Protein AF-0000000085380267 (afdb_homodimer)

InterPro domains:
  IPR001077 O-methyltransferase, C-terminal domain [PF00891] (140-350)
  IPR012967 Caffeic acid 3-O-methyltransferase-like, dimerisation domain [PF08100] (26-114)
  IPR016461 O-methyltransferase-like [PIRSF005739] (11-368)
  IPR016461 O-methyltransferase-like [PS51683] (24-368)
  IPR016461 O-methyltransferase-like [PTHR11746] (18-353)
  IPR029063 S-adenosyl-L-methionine-dependent methyltransferase superfamily [G3DSA:3.40.50.150] (116-368)
  IPR029063 S-adenosyl-L-methionine-dependent methyltransferase superfamily [SSF53335] (121-367)
  IPR036388 Winged helix-like DNA-binding domain superfamily [G3DSA:1.10.10.10] (8-113)
  IPR036390 Winged helix DNA-binding domain superfamily [SSF46785] (12-117)

Nearest PDB structures (foldseek):
  6cig-assembly1_A  TM=8.928E-01  e=7.315E-32  Medicago sativa
  2qyo-assembly1_B  TM=8.149E-01  e=7.315E-32  unclassified
  1zg3-assembly1_A  TM=7.530E-01  e=6.632E-33  Medicago truncatula
  6i6n-assembly1_B  TM=8.846E-01  e=4.863E-28  Papaver somniferum
  4pgh-assembly2_C  TM=8.484E-01  e=4.037E-25  Sorghum bicolor

Structure (mmCIF, N/CA/C/O backbone):
data_AF-0000000085380267-model_v1
#
loop_
_entity.id
_entity.type
_entity.pdbx_description
1 polymer 'O-methyltransferase ZRP4'
#
loop_
_atom_site.group_PDB
_atom_site.id
_atom_site.type_symbol
_atom_site.label_atom_id
_atom_site.label_alt_id
_atom_site.label_comp_id
_atom_site.label_asym_id
_atom_site.label_entity_id
_atom_site.label_seq_id
_atom_site.pdbx_PDB_ins_code
_atom_site.Cartn_x
_atom_site.Cartn_y
_atom_site.Cartn_z
_atom_site.occupancy
_atom_site.B_iso_or_equiv
_atom_site.auth_seq_id
_atom_site.auth_comp_id
_atom_site.auth_asym_id
_atom_site.auth_atom_id
_atom_site.pdbx_PDB_model_num
ATOM 1 N N . MET A 1 1 ? -24.703 23.391 18.766 1 26.62 1 MET A N 1
ATOM 2 C CA . MET A 1 1 ? -24.875 22.047 18.234 1 26.62 1 MET A CA 1
ATOM 3 C C . MET A 1 1 ? -23.531 21.391 17.953 1 26.62 1 MET A C 1
ATOM 5 O O . MET A 1 1 ? -22.688 21.984 17.281 1 26.62 1 MET A O 1
ATOM 9 N N . ALA A 1 2 ? -23.047 20.453 18.719 1 36.41 2 ALA A N 1
ATOM 10 C CA . ALA A 1 2 ? -21.75 19.797 18.859 1 36.41 2 ALA A CA 1
ATOM 11 C C . ALA A 1 2 ? -21.203 19.359 17.5 1 36.41 2 ALA A C 1
ATOM 13 O O . ALA A 1 2 ? -21.906 18.656 16.75 1 36.41 2 ALA A O 1
ATOM 14 N N . MET A 1 3 ? -20.359 19.969 16.922 1 39.72 3 MET A N 1
ATOM 15 C CA . MET A 1 3 ? -19.656 19.672 15.68 1 39.72 3 MET A CA 1
ATOM 16 C C . MET A 1 3 ? -19.344 18.188 15.578 1 39.72 3 MET A C 1
ATOM 18 O O . MET A 1 3 ? -18.781 17.734 14.578 1 39.72 3 MET A O 1
ATOM 22 N N . THR A 1 4 ? -19.266 17.516 16.703 1 47.03 4 THR A N 1
ATOM 23 C CA . THR A 1 4 ? -18.594 16.234 16.734 1 47.03 4 THR A CA 1
ATOM 24 C C . THR A 1 4 ? -19.531 15.109 16.312 1 47.03 4 THR A C 1
ATOM 26 O O . THR A 1 4 ? -20.688 15.062 16.734 1 47.03 4 THR A O 1
ATOM 29 N N . GLY A 1 5 ? -19.344 14.641 15.25 1 52.25 5 GLY A N 1
ATOM 30 C CA . GLY A 1 5 ? -20.031 13.453 14.781 1 52.25 5 GLY A CA 1
ATOM 31 C C . GLY A 1 5 ? -20.125 12.359 15.836 1 52.25 5 GLY A C 1
ATOM 32 O O . GLY A 1 5 ? -19.234 12.234 16.688 1 52.25 5 GLY A O 1
ATOM 33 N N . ASP A 1 6 ? -21.344 11.789 16.141 1 63.16 6 ASP A N 1
ATOM 34 C CA . ASP A 1 6 ? -21.734 10.742 17.078 1 63.16 6 ASP A CA 1
ATOM 35 C C . ASP A 1 6 ? -20.703 9.625 17.125 1 63.16 6 ASP A C 1
ATOM 37 O O . ASP A 1 6 ? -20.484 9.016 18.172 1 63.16 6 ASP A O 1
ATOM 41 N N . ILE A 1 7 ? -19.797 9.586 16.156 1 68.56 7 ILE A N 1
ATOM 42 C CA . ILE A 1 7 ? -18.906 8.422 16.125 1 68.56 7 ILE A CA 1
ATOM 43 C C . ILE A 1 7 ? -17.734 8.633 17.078 1 68.56 7 ILE A C 1
ATOM 45 O O . ILE A 1 7 ? -17.234 7.684 17.688 1 68.56 7 ILE A O 1
ATOM 49 N N . TYR A 1 8 ? -17.281 9.836 17.312 1 74.75 8 TYR A N 1
ATOM 50 C CA . TYR A 1 8 ? -16.141 10.125 18.172 1 74.75 8 TYR A CA 1
ATOM 51 C C . TYR A 1 8 ? -16.5 9.961 19.641 1 74.75 8 TYR A C 1
ATOM 53 O O . TYR A 1 8 ? -15.641 9.695 20.484 1 74.75 8 TYR A O 1
ATOM 61 N N . LYS A 1 9 ? -17.766 10.102 19.844 1 74.5 9 LYS A N 1
ATOM 62 C CA . LYS A 1 9 ? -18.219 9.977 21.234 1 74.5 9 LYS A CA 1
ATOM 63 C C . LYS A 1 9 ? -18.062 8.547 21.734 1 74.5 9 LYS A C 1
ATOM 65 O O . LYS A 1 9 ? -17.953 8.32 22.938 1 74.5 9 LYS A O 1
ATOM 70 N N . LEU A 1 10 ? -17.922 7.668 20.797 1 77.81 10 LEU A N 1
ATOM 71 C CA . LEU A 1 10 ? -17.859 6.262 21.172 1 77.81 10 LEU A CA 1
ATOM 72 C C . LEU A 1 10 ? -16.406 5.793 21.297 1 77.81 10 LEU A C 1
ATOM 74 O O . LEU A 1 10 ? -16.156 4.625 21.594 1 77.81 10 LEU A O 1
ATOM 78 N N . MET A 1 11 ? -15.484 6.75 21.234 1 88.81 11 MET A N 1
ATOM 79 C CA . MET A 1 11 ? -14.078 6.355 21.25 1 88.81 11 MET A CA 1
ATOM 80 C C . MET A 1 11 ? -13.305 7.16 22.281 1 88.81 11 MET A C 1
ATOM 82 O O . MET A 1 11 ? -13.594 8.336 22.5 1 88.81 11 MET A O 1
ATOM 86 N N . THR A 1 12 ? -12.398 6.512 22.938 1 92 12 THR A N 1
ATOM 87 C CA . THR A 1 12 ? -11.453 7.273 23.734 1 92 12 THR A CA 1
ATOM 88 C C . THR A 1 12 ? -10.516 8.086 22.844 1 92 12 THR A C 1
ATOM 90 O O . THR A 1 12 ? -10.367 7.793 21.656 1 92 12 THR A O 1
ATOM 93 N N . THR A 1 13 ? -9.961 9.117 23.391 1 92 13 THR A N 1
ATOM 94 C CA . THR A 1 13 ? -9.016 9.93 22.625 1 92 13 THR A CA 1
ATOM 95 C C . THR A 1 13 ? -7.852 9.078 22.125 1 92 13 THR A C 1
ATOM 97 O O . THR A 1 13 ? -7.406 9.234 20.984 1 92 13 THR A O 1
ATOM 100 N N . GLU A 1 14 ? -7.395 8.188 22.984 1 92.12 14 GLU A N 1
ATOM 101 C CA . GLU A 1 14 ? -6.285 7.324 22.594 1 92.12 14 GLU A CA 1
ATOM 102 C C . GLU A 1 14 ? -6.676 6.402 21.453 1 92.12 14 GLU A C 1
ATOM 104 O O . GLU A 1 14 ? -5.883 6.176 20.531 1 92.12 14 GLU A O 1
ATOM 109 N N . ASP A 1 15 ? -7.898 5.891 21.484 1 93.19 15 ASP A N 1
ATOM 110 C CA . ASP A 1 15 ? -8.383 5.043 20.391 1 93.19 15 ASP A CA 1
ATOM 111 C C . ASP A 1 15 ? -8.5 5.836 19.094 1 93.19 15 ASP A C 1
ATOM 113 O O . ASP A 1 15 ? -8.234 5.305 18.016 1 93.19 15 ASP A O 1
ATOM 117 N N . MET A 1 16 ? -8.906 7.059 19.219 1 93.69 16 MET A N 1
ATOM 118 C CA . MET A 1 16 ? -8.992 7.93 18.047 1 93.69 16 MET A CA 1
ATOM 119 C C . MET A 1 16 ? -7.621 8.148 17.422 1 93.69 16 MET A C 1
ATOM 121 O O . MET A 1 16 ? -7.457 8.016 16.219 1 93.69 16 MET A O 1
ATOM 125 N N . LEU A 1 17 ? -6.664 8.43 18.281 1 94.19 17 LEU A N 1
ATOM 126 C CA . LEU A 1 17 ? -5.32 8.742 17.812 1 94.19 17 LEU A CA 1
ATOM 127 C C . LEU A 1 17 ? -4.652 7.504 17.219 1 94.19 17 LEU A C 1
ATOM 129 O O . LEU A 1 17 ? -4.023 7.578 16.172 1 94.19 17 LEU A O 1
ATOM 133 N N . GLN A 1 18 ? -4.836 6.379 17.891 1 94.81 18 GLN A N 1
ATOM 134 C CA . GLN A 1 18 ? -4.297 5.125 17.375 1 94.81 18 GLN A CA 1
ATOM 135 C C . GLN A 1 18 ? -4.992 4.719 16.078 1 94.81 18 GLN A C 1
ATOM 137 O O . GLN A 1 18 ? -4.344 4.234 15.148 1 94.81 18 GLN A O 1
ATOM 142 N N . GLY A 1 19 ? -6.324 4.836 16.078 1 95.75 19 GLY A N 1
ATOM 143 C CA . GLY A 1 19 ? -7.082 4.543 14.867 1 95.75 19 GLY A CA 1
ATOM 144 C C . GLY A 1 19 ? -6.66 5.391 13.68 1 95.75 19 GLY A C 1
ATOM 145 O O . GLY A 1 19 ? -6.59 4.898 12.547 1 95.75 19 GLY A O 1
ATOM 146 N N . HIS A 1 20 ? -6.398 6.66 13.938 1 96.38 20 HIS A N 1
ATOM 147 C CA . HIS A 1 20 ? -5.957 7.57 12.891 1 96.38 20 HIS A CA 1
ATOM 148 C C . HIS A 1 20 ? -4.617 7.137 12.305 1 96.38 20 HIS A C 1
ATOM 150 O O . HIS A 1 20 ? -4.43 7.137 11.086 1 96.38 20 HIS A O 1
ATOM 156 N N . ALA A 1 21 ? -3.654 6.762 13.188 1 96.5 21 ALA A N 1
ATOM 157 C CA . ALA A 1 21 ? -2.35 6.289 12.734 1 96.5 21 ALA A CA 1
ATOM 158 C C . ALA A 1 21 ? -2.492 5.035 11.875 1 96.5 21 ALA A C 1
ATOM 160 O O . ALA A 1 21 ? -1.887 4.934 10.812 1 96.5 21 ALA A O 1
ATOM 161 N N . GLU A 1 22 ? -3.293 4.117 12.328 1 97 22 GLU A N 1
ATOM 162 C CA . GLU A 1 22 ? -3.523 2.871 11.602 1 97 22 GLU A CA 1
ATOM 163 C C . GLU A 1 22 ? -4.195 3.129 10.258 1 97 22 GLU A C 1
ATOM 165 O O . GLU A 1 22 ? -3.855 2.496 9.258 1 97 22 GLU A O 1
ATOM 170 N N . LEU A 1 23 ? -5.129 4.027 10.266 1 97.56 23 LEU A N 1
ATOM 171 C CA . LEU A 1 23 ? -5.816 4.387 9.031 1 97.56 23 LEU A CA 1
ATOM 172 C C . LEU A 1 23 ? -4.84 4.973 8.016 1 97.56 23 LEU A C 1
ATOM 174 O O . LEU A 1 23 ? -4.918 4.668 6.824 1 97.56 23 LEU A O 1
ATOM 178 N N . CYS A 1 24 ? -3.926 5.812 8.484 1 97.31 24 CYS A N 1
ATOM 179 C CA . CYS A 1 24 ? -2.9 6.367 7.609 1 97.31 24 CYS A CA 1
ATOM 180 C C . CYS A 1 24 ? -2.037 5.266 7.008 1 97.31 24 CYS A C 1
ATOM 182 O O . CYS A 1 24 ? -1.724 5.297 5.816 1 97.31 24 CYS A O 1
ATOM 184 N N . ILE A 1 25 ? -1.712 4.281 7.816 1 97.12 25 ILE A N 1
ATOM 185 C CA . ILE A 1 25 ? -0.887 3.168 7.355 1 97.12 25 ILE A CA 1
ATOM 186 C C . ILE A 1 25 ? -1.626 2.395 6.266 1 97.12 25 ILE A C 1
ATOM 188 O O . ILE A 1 25 ? -1.042 2.051 5.234 1 97.12 25 ILE A O 1
ATOM 192 N N . HIS A 1 26 ? -2.922 2.156 6.48 1 97.25 26 HIS A N 1
ATOM 193 C CA . HIS A 1 26 ? -3.719 1.449 5.484 1 97.25 26 HIS A CA 1
ATOM 194 C C . HIS A 1 26 ? -3.818 2.248 4.191 1 97.25 26 HIS A C 1
ATOM 196 O O . HIS A 1 26 ? -3.641 1.698 3.102 1 97.25 26 HIS A O 1
ATOM 202 N N . ALA A 1 27 ? -4.074 3.527 4.293 1 97.88 27 ALA A N 1
ATOM 203 C CA . ALA A 1 27 ? -4.281 4.387 3.129 1 97.88 27 ALA A CA 1
ATOM 204 C C . ALA A 1 27 ? -2.988 4.559 2.338 1 97.88 27 ALA A C 1
ATOM 206 O O . ALA A 1 27 ? -2.996 4.508 1.105 1 97.88 27 ALA A O 1
ATOM 207 N N . TYR A 1 28 ? -1.892 4.684 3.051 1 97.81 28 TYR A N 1
ATOM 208 C CA . TYR A 1 28 ? -0.617 4.969 2.402 1 97.81 28 TYR A CA 1
ATOM 209 C C . TYR A 1 28 ? 0.116 3.68 2.051 1 97.81 28 TYR A C 1
ATOM 211 O O . TYR A 1 28 ? 1.321 3.695 1.786 1 97.81 28 TYR A O 1
ATOM 219 N N . GLY A 1 29 ? -0.606 2.543 2.057 1 96.94 29 GLY A N 1
ATOM 220 C CA . GLY A 1 29 ? -0.005 1.312 1.568 1 96.94 29 GLY A CA 1
ATOM 221 C C . GLY A 1 29 ? 0.638 1.462 0.203 1 96.94 29 GLY A C 1
ATOM 222 O O . GLY A 1 29 ? 1.702 0.894 -0.054 1 96.94 29 GLY A O 1
ATOM 223 N N . PHE A 1 30 ? 0.061 2.254 -0.658 1 97.12 30 PHE A N 1
ATOM 224 C CA . PHE A 1 30 ? 0.595 2.441 -2.002 1 97.12 30 PHE A CA 1
ATOM 225 C C . PHE A 1 30 ? 1.929 3.176 -1.958 1 97.12 30 PHE A C 1
ATOM 227 O O . PHE A 1 30 ? 2.809 2.928 -2.785 1 97.12 30 PHE A O 1
ATOM 234 N N . VAL A 1 31 ? 2.119 4.066 -1.015 1 97.62 31 VAL A N 1
ATOM 235 C CA . VAL A 1 31 ? 3.383 4.781 -0.863 1 97.62 31 VAL A CA 1
ATOM 236 C C . VAL A 1 31 ? 4.5 3.791 -0.543 1 97.62 31 VAL A C 1
ATOM 238 O O . VAL A 1 31 ? 5.609 3.904 -1.074 1 97.62 31 VAL A O 1
ATOM 241 N N . LYS A 1 32 ? 4.172 2.852 0.33 1 96.88 32 LYS A N 1
ATOM 242 C CA . LYS A 1 32 ? 5.125 1.802 0.678 1 96.88 32 LYS A CA 1
ATOM 243 C C . LYS A 1 32 ? 5.516 0.984 -0.55 1 96.88 32 LYS A C 1
ATOM 245 O O . LYS A 1 32 ? 6.691 0.688 -0.756 1 96.88 32 LYS A O 1
ATOM 250 N N . SER A 1 33 ? 4.527 0.622 -1.345 1 97.69 33 SER A N 1
ATOM 251 C CA . SER A 1 33 ? 4.777 -0.126 -2.572 1 97.69 33 SER A CA 1
ATOM 252 C C . SER A 1 33 ? 5.695 0.646 -3.514 1 97.69 33 SER A C 1
ATOM 254 O O . SER A 1 33 ? 6.641 0.082 -4.066 1 97.69 33 SER A O 1
ATOM 256 N N . MET A 1 34 ? 5.418 1.917 -3.664 1 97.25 34 MET A N 1
ATOM 257 C CA . MET A 1 34 ? 6.18 2.73 -4.605 1 97.25 34 MET A CA 1
ATOM 258 C C . MET A 1 34 ? 7.578 3.018 -4.07 1 97.25 34 MET A C 1
ATOM 260 O O . MET A 1 34 ? 8.531 3.121 -4.84 1 97.25 34 MET A O 1
ATOM 264 N N . ALA A 1 35 ? 7.668 3.117 -2.75 1 97.88 35 ALA A N 1
ATOM 265 C CA . ALA A 1 35 ? 8.984 3.248 -2.135 1 97.88 35 ALA A CA 1
ATOM 266 C C . ALA A 1 35 ? 9.844 2.018 -2.412 1 97.88 35 ALA A C 1
ATOM 268 O O . ALA A 1 35 ? 11.031 2.139 -2.729 1 97.88 35 ALA A O 1
ATOM 269 N N . LEU A 1 36 ? 9.242 0.872 -2.275 1 98.19 36 LEU A N 1
ATOM 270 C CA . LEU A 1 36 ? 9.93 -0.38 -2.572 1 98.19 36 LEU A CA 1
ATOM 271 C C . LEU A 1 36 ? 10.367 -0.425 -4.031 1 98.19 36 LEU A C 1
ATOM 273 O O . LEU A 1 36 ? 11.508 -0.789 -4.332 1 98.19 36 LEU A O 1
ATOM 277 N N . LYS A 1 37 ? 9.484 -0.058 -4.91 1 97.44 37 LYS A N 1
ATOM 278 C CA . LYS A 1 37 ? 9.805 -0.008 -6.332 1 97.44 37 LYS A CA 1
ATOM 279 C C . LYS A 1 37 ? 10.984 0.919 -6.602 1 97.44 37 LYS A C 1
ATOM 281 O O . LYS A 1 37 ? 11.898 0.57 -7.355 1 97.44 37 LYS A O 1
ATOM 286 N N . CYS A 1 38 ? 10.961 2.041 -5.996 1 97.25 38 CYS A N 1
ATOM 287 C CA . CYS A 1 38 ? 12.039 3.012 -6.152 1 97.25 38 CYS A CA 1
ATOM 288 C C . CYS A 1 38 ? 13.359 2.436 -5.676 1 97.25 38 CYS A C 1
ATOM 290 O O . CYS A 1 38 ? 14.391 2.592 -6.34 1 97.25 38 CYS A O 1
ATOM 292 N N . ALA A 1 39 ? 13.359 1.774 -4.523 1 97.62 39 ALA A N 1
ATOM 293 C CA . ALA A 1 39 ? 14.57 1.178 -3.969 1 97.62 39 ALA A CA 1
ATOM 294 C C . ALA A 1 39 ? 15.156 0.141 -4.922 1 97.62 39 ALA A C 1
ATOM 296 O O . ALA A 1 39 ? 16.375 0.08 -5.109 1 97.62 39 ALA A O 1
ATOM 297 N N . ILE A 1 40 ? 14.32 -0.628 -5.516 1 96.19 40 ILE A N 1
ATOM 298 C CA . ILE A 1 40 ? 14.742 -1.655 -6.461 1 96.19 40 ILE A CA 1
ATOM 299 C C . ILE A 1 40 ? 15.359 -1 -7.695 1 96.19 40 ILE A C 1
ATOM 301 O O . ILE A 1 40 ? 16.453 -1.383 -8.133 1 96.19 40 ILE A O 1
ATOM 305 N N . GLU A 1 41 ? 14.688 -0.001 -8.195 1 95.38 41 GLU A N 1
ATOM 306 C CA . GLU A 1 41 ? 15.117 0.66 -9.422 1 95.38 41 GLU A CA 1
ATOM 307 C C . GLU A 1 41 ? 16.422 1.429 -9.211 1 95.38 41 GLU A C 1
ATOM 309 O O . GLU A 1 41 ? 17.234 1.553 -10.125 1 95.38 41 GLU A O 1
ATOM 314 N N . LEU A 1 42 ? 16.609 1.893 -7.992 1 95.81 42 LEU A N 1
ATOM 315 C CA . LEU A 1 42 ? 17.844 2.607 -7.668 1 95.81 42 LEU A CA 1
ATOM 316 C C . LEU A 1 42 ? 18.969 1.631 -7.379 1 95.81 42 LEU A C 1
ATOM 318 O O . LEU A 1 42 ? 20.125 2.037 -7.258 1 95.81 42 LEU A O 1
ATOM 322 N N . GLY A 1 43 ? 18.641 0.349 -7.176 1 94.75 43 GLY A N 1
ATOM 323 C CA . GLY A 1 43 ? 19.641 -0.672 -6.934 1 94.75 43 GLY A CA 1
ATOM 324 C C . GLY A 1 43 ? 20.094 -0.737 -5.488 1 94.75 43 GLY A C 1
ATOM 325 O O . GLY A 1 43 ? 21.203 -1.188 -5.195 1 94.75 43 GLY A O 1
ATOM 326 N N . ILE A 1 44 ? 19.25 -0.391 -4.574 1 96.88 44 ILE A N 1
ATOM 327 C 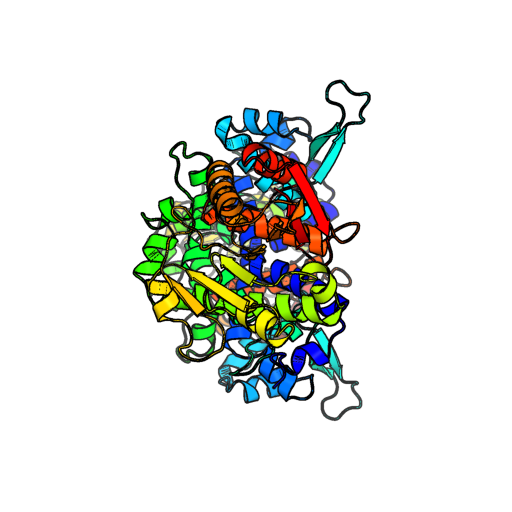CA . ILE A 1 44 ? 19.625 -0.26 -3.172 1 96.88 44 ILE A CA 1
ATOM 328 C C . ILE A 1 44 ? 19.891 -1.642 -2.578 1 96.88 44 ILE A C 1
ATOM 330 O O . ILE A 1 44 ? 20.891 -1.844 -1.881 1 96.88 44 ILE A O 1
ATOM 334 N N . PRO A 1 45 ? 19.016 -2.688 -2.816 1 96.62 45 PRO A N 1
ATOM 335 C CA . PRO A 1 45 ? 19.312 -4.008 -2.254 1 96.62 45 PRO A CA 1
ATOM 336 C C . PRO A 1 45 ? 20.688 -4.535 -2.676 1 96.62 45 PRO A C 1
ATOM 338 O O . PRO A 1 45 ? 21.438 -5.027 -1.841 1 96.62 45 PRO A O 1
ATOM 341 N N . GLY A 1 46 ? 20.969 -4.395 -3.965 1 94.56 46 GLY A N 1
ATOM 342 C CA . GLY A 1 46 ? 22.266 -4.816 -4.461 1 94.56 46 GLY A CA 1
ATOM 343 C C . GLY A 1 46 ? 23.422 -4.02 -3.869 1 94.56 46 GLY A C 1
ATOM 344 O O . GLY A 1 46 ? 24.469 -4.578 -3.574 1 94.56 46 GLY A O 1
ATOM 345 N N . ALA A 1 47 ? 23.234 -2.727 -3.695 1 96 47 ALA A N 1
ATOM 346 C CA . ALA A 1 47 ? 24.25 -1.857 -3.119 1 96 47 ALA A CA 1
ATOM 347 C C . ALA A 1 47 ? 24.578 -2.27 -1.686 1 96 47 ALA A C 1
ATOM 349 O O . ALA A 1 47 ? 25.75 -2.291 -1.29 1 96 47 ALA A O 1
ATOM 350 N N . ILE A 1 48 ? 23.547 -2.584 -0.894 1 96.31 48 ILE A N 1
ATOM 351 C CA . ILE A 1 48 ? 23.766 -3.016 0.485 1 96.31 48 ILE A CA 1
ATOM 352 C C . ILE A 1 48 ? 24.5 -4.348 0.502 1 96.31 48 ILE A C 1
ATOM 354 O O . ILE A 1 48 ? 25.469 -4.516 1.249 1 96.31 48 ILE A O 1
ATOM 358 N N . HIS A 1 49 ? 24.062 -5.238 -0.333 1 94.12 49 HIS A N 1
ATOM 359 C CA . HIS A 1 49 ? 24.672 -6.562 -0.395 1 94.12 49 HIS A CA 1
ATOM 360 C C . HIS A 1 49 ? 26.156 -6.477 -0.76 1 94.12 49 HIS A C 1
ATOM 362 O O . HIS A 1 49 ? 26.984 -7.121 -0.127 1 94.12 49 HIS A O 1
ATOM 368 N N . SER A 1 50 ? 26.484 -5.699 -1.734 1 92.56 50 SER A N 1
ATOM 369 C CA . SER A 1 50 ? 27.859 -5.602 -2.23 1 92.56 50 SER A CA 1
ATOM 370 C C . SER A 1 50 ? 28.75 -4.844 -1.25 1 92.56 50 SER A C 1
ATOM 372 O O . SER A 1 50 ? 29.969 -4.898 -1.351 1 92.56 50 SER A O 1
ATOM 374 N N . ASN A 1 51 ? 28.094 -4.148 -0.326 1 94.56 51 ASN A N 1
ATOM 375 C CA . ASN A 1 51 ? 28.828 -3.434 0.709 1 94.56 51 ASN A CA 1
ATOM 376 C C . ASN A 1 51 ? 28.969 -4.273 1.976 1 94.56 51 ASN A C 1
ATOM 378 O O . ASN A 1 51 ? 28.984 -3.736 3.084 1 94.56 51 ASN A O 1
ATOM 382 N N . GLY A 1 52 ? 28.969 -5.578 1.849 1 91.44 52 GLY A N 1
ATOM 383 C CA . GLY A 1 52 ? 29.188 -6.473 2.975 1 91.44 52 GLY A CA 1
ATOM 384 C C . GLY A 1 52 ? 27.938 -6.691 3.807 1 91.44 52 GLY A C 1
ATOM 385 O O . GLY A 1 52 ? 28.016 -7.125 4.957 1 91.44 52 GLY A O 1
ATOM 386 N N . GLY A 1 53 ? 26.812 -6.238 3.359 1 92.56 53 GLY A N 1
ATOM 387 C CA . GLY A 1 53 ? 25.562 -6.504 4.043 1 92.56 53 GLY A CA 1
ATOM 388 C C . GLY A 1 53 ? 25.094 -5.344 4.895 1 92.56 53 GLY A C 1
ATOM 389 O O . GLY A 1 53 ? 24.047 -5.426 5.539 1 92.56 53 GLY A O 1
ATOM 390 N N . GLY A 1 54 ? 25.828 -4.281 4.902 1 95.38 54 GLY A N 1
ATOM 391 C CA . GLY A 1 54 ? 25.5 -3.066 5.633 1 95.38 54 GLY A CA 1
ATOM 392 C C . GLY A 1 54 ? 26.078 -1.815 5 1 95.38 54 GLY A C 1
ATOM 393 O O . GLY A 1 54 ? 27.234 -1.811 4.562 1 95.38 54 GLY A O 1
ATOM 394 N N . ALA A 1 55 ? 25.266 -0.767 4.875 1 96.75 55 ALA A N 1
ATOM 395 C CA . ALA A 1 55 ? 25.75 0.465 4.246 1 96.75 55 ALA A CA 1
ATOM 396 C C . ALA A 1 55 ? 25.172 1.692 4.949 1 96.75 55 ALA A C 1
ATOM 398 O O . ALA A 1 55 ? 24 1.707 5.332 1 96.75 55 ALA A O 1
ATOM 399 N N . THR A 1 56 ? 26.016 2.633 5.176 1 95.75 56 THR A N 1
ATOM 400 C CA . THR A 1 56 ? 25.531 3.928 5.648 1 95.75 56 THR A CA 1
ATOM 401 C C . THR A 1 56 ? 24.828 4.688 4.523 1 95.75 56 THR A C 1
ATOM 403 O O . THR A 1 56 ? 24.891 4.285 3.361 1 95.75 56 THR A O 1
ATOM 406 N N . LEU A 1 57 ? 24.188 5.75 4.945 1 95.94 57 LEU A N 1
ATOM 407 C CA . LEU A 1 57 ? 23.5 6.562 3.953 1 95.94 57 LEU A CA 1
ATOM 408 C C . LEU A 1 57 ? 24.469 7.09 2.904 1 95.94 57 LEU A C 1
ATOM 410 O O . LEU A 1 57 ? 24.172 7.074 1.709 1 95.94 57 LEU A O 1
ATOM 414 N N . GLY A 1 58 ? 25.562 7.605 3.365 1 95.38 58 GLY A N 1
ATOM 415 C CA . GLY A 1 58 ? 26.578 8.109 2.453 1 95.38 58 GLY A CA 1
ATOM 416 C C . GLY A 1 58 ? 27.125 7.043 1.525 1 95.38 58 GLY A C 1
ATOM 417 O O . GLY A 1 58 ? 27.328 7.293 0.335 1 95.38 58 GLY A O 1
ATOM 418 N N . GLU A 1 59 ? 27.391 5.836 2.029 1 95.75 59 GLU A N 1
ATOM 419 C CA . GLU A 1 59 ? 27.875 4.723 1.224 1 95.75 59 GLU A CA 1
ATOM 420 C C . GLU A 1 59 ? 26.844 4.309 0.173 1 95.75 59 GLU A C 1
ATOM 422 O O . GLU A 1 59 ? 27.203 4.043 -0.977 1 95.75 59 GLU A O 1
ATOM 427 N N . LEU A 1 60 ? 25.609 4.277 0.533 1 96.56 60 LEU A N 1
ATOM 428 C CA . LEU A 1 60 ? 24.531 3.953 -0.401 1 96.56 60 LEU A CA 1
ATOM 429 C C . LEU A 1 60 ? 24.469 4.969 -1.535 1 96.56 60 LEU A C 1
ATOM 431 O O . LEU A 1 60 ? 24.375 4.594 -2.707 1 96.56 60 LEU A O 1
ATOM 435 N N . ALA A 1 61 ? 24.516 6.234 -1.145 1 96 61 ALA A N 1
ATOM 436 C CA . ALA A 1 61 ? 24.453 7.309 -2.135 1 96 61 ALA A CA 1
ATOM 437 C C . ALA A 1 61 ? 25.562 7.172 -3.162 1 96 61 ALA A C 1
ATOM 439 O O . ALA A 1 61 ? 25.344 7.359 -4.359 1 96 61 ALA A O 1
ATOM 440 N N . SER A 1 62 ? 26.703 6.855 -2.674 1 96.19 62 SER A N 1
ATOM 441 C CA . SER A 1 62 ? 27.859 6.695 -3.549 1 96.19 62 SER A CA 1
ATOM 442 C C . SER A 1 62 ? 27.688 5.492 -4.469 1 96.19 62 SER A C 1
ATOM 444 O O . SER A 1 62 ? 27.953 5.582 -5.668 1 96.19 62 SER A O 1
ATOM 446 N N . ARG A 1 63 ? 27.266 4.398 -3.963 1 95.25 63 ARG A N 1
ATOM 447 C CA . ARG A 1 63 ? 27.156 3.15 -4.707 1 95.25 63 ARG A CA 1
ATOM 448 C C . ARG A 1 63 ? 26.094 3.254 -5.793 1 95.25 63 ARG A C 1
ATOM 450 O O . ARG A 1 63 ? 26.234 2.65 -6.863 1 95.25 63 ARG A O 1
ATOM 457 N N . ILE A 1 64 ? 25.062 4.043 -5.523 1 94.31 64 ILE A N 1
ATOM 458 C CA . ILE A 1 64 ? 24 4.145 -6.52 1 94.31 64 ILE A CA 1
ATOM 459 C C . ILE A 1 64 ? 24.203 5.402 -7.363 1 94.31 64 ILE A C 1
ATOM 461 O O . ILE A 1 64 ? 23.344 5.766 -8.164 1 94.31 64 ILE A O 1
ATOM 465 N N . ALA A 1 65 ? 25.266 6.141 -7.16 1 94.19 65 ALA A N 1
ATOM 466 C CA . ALA A 1 65 ? 25.641 7.344 -7.902 1 94.19 65 ALA A CA 1
ATOM 467 C C . ALA A 1 65 ? 24.562 8.422 -7.781 1 94.19 65 ALA A C 1
ATOM 469 O O . ALA A 1 65 ? 24.141 9 -8.781 1 94.19 65 ALA A O 1
ATOM 470 N N . LEU A 1 66 ? 24.078 8.586 -6.574 1 92.94 66 LEU A N 1
ATOM 471 C CA . LEU A 1 66 ? 23.078 9.602 -6.289 1 92.94 66 LEU A CA 1
ATOM 472 C C . LEU A 1 66 ? 23.719 10.992 -6.223 1 92.94 66 LEU A C 1
ATOM 474 O O . LEU A 1 66 ? 24.734 11.18 -5.547 1 92.94 66 LEU A O 1
ATOM 478 N N . PRO A 1 67 ? 23.156 11.961 -6.957 1 89.31 67 PRO A N 1
ATOM 479 C CA . PRO A 1 67 ? 23.656 13.328 -6.758 1 89.31 67 PRO A CA 1
ATOM 480 C C . PRO A 1 67 ? 23.609 13.766 -5.297 1 89.31 67 PRO A C 1
ATOM 482 O O . PRO A 1 67 ? 22.641 13.484 -4.598 1 89.31 67 PRO A O 1
ATOM 485 N N . PRO A 1 68 ? 24.594 14.391 -4.832 1 88.44 68 PRO A N 1
ATOM 486 C CA . PRO A 1 68 ? 24.672 14.781 -3.422 1 88.44 68 PRO A CA 1
ATOM 487 C C . PRO A 1 68 ? 23.453 15.594 -2.967 1 88.44 68 PRO A C 1
ATOM 489 O O . PRO A 1 68 ? 23.031 15.477 -1.814 1 88.44 68 PRO A O 1
ATOM 492 N N . SER A 1 69 ? 22.938 16.375 -3.875 1 88.19 69 SER A N 1
ATOM 493 C CA . SER A 1 69 ? 21.812 17.234 -3.527 1 88.19 69 SER A CA 1
ATOM 494 C C . SER A 1 69 ? 20.562 16.406 -3.201 1 88.19 69 SER A C 1
ATOM 496 O O . SER A 1 69 ? 19.594 16.938 -2.643 1 88.19 69 SER A O 1
ATOM 498 N N . ARG A 1 70 ? 20.641 15.094 -3.482 1 91.31 70 ARG A N 1
ATOM 499 C CA . ARG A 1 70 ? 19.453 14.258 -3.305 1 91.31 70 ARG A CA 1
ATOM 500 C C . ARG A 1 70 ? 19.578 13.406 -2.041 1 91.31 70 ARG A C 1
ATOM 502 O O . ARG A 1 70 ? 18.672 12.625 -1.728 1 91.31 70 ARG A O 1
ATOM 509 N N . LEU A 1 71 ? 20.594 13.609 -1.275 1 92.5 71 LEU A N 1
ATOM 510 C CA . LEU A 1 71 ? 20.859 12.805 -0.086 1 92.5 71 LEU A CA 1
ATOM 511 C C . LEU A 1 71 ? 19.703 12.914 0.909 1 92.5 71 LEU A C 1
ATOM 513 O O . LEU A 1 71 ? 19.297 11.922 1.513 1 92.5 71 LEU A O 1
ATOM 517 N N . PRO A 1 72 ? 19.109 14.117 1.112 1 91.38 72 PRO A N 1
ATOM 518 C CA . PRO A 1 72 ? 17.984 14.188 2.049 1 91.38 72 PRO A CA 1
ATOM 519 C C . PRO A 1 72 ? 16.781 13.367 1.596 1 91.38 72 PRO A C 1
ATOM 521 O O . PRO A 1 72 ? 16.047 12.828 2.43 1 91.38 72 PRO A O 1
ATOM 524 N N . ARG A 1 73 ? 16.578 13.273 0.279 1 93.75 73 ARG A N 1
ATOM 525 C CA . ARG A 1 73 ? 15.492 12.453 -0.25 1 93.75 73 ARG A CA 1
ATOM 526 C C . ARG A 1 73 ? 15.727 10.977 0.038 1 93.75 73 ARG A C 1
ATOM 528 O O . ARG A 1 73 ? 14.797 10.25 0.383 1 93.75 73 ARG A O 1
ATOM 535 N N . LEU A 1 74 ? 16.984 10.578 -0.111 1 96.5 74 LEU A N 1
ATOM 536 C CA . LEU A 1 74 ? 17.344 9.188 0.154 1 96.5 74 LEU A CA 1
ATOM 537 C C . LEU A 1 74 ? 17.125 8.844 1.625 1 96.5 74 LEU A C 1
ATOM 539 O O . LEU A 1 74 ? 16.672 7.75 1.95 1 96.5 74 LEU A O 1
ATOM 543 N N . ARG A 1 75 ? 17.5 9.734 2.49 1 96.12 75 ARG A N 1
ATOM 544 C CA . ARG A 1 75 ? 17.297 9.523 3.92 1 96.12 75 ARG A CA 1
ATOM 545 C C . ARG A 1 75 ? 15.828 9.258 4.234 1 96.12 75 ARG A C 1
ATOM 547 O O . ARG A 1 75 ? 15.508 8.359 5.008 1 96.12 75 ARG A O 1
ATOM 554 N N . ARG A 1 76 ? 14.922 10.047 3.682 1 96.38 76 ARG A N 1
ATOM 555 C CA . ARG A 1 76 ? 13.484 9.922 3.906 1 96.38 76 ARG A CA 1
ATOM 556 C C . ARG A 1 76 ? 12.953 8.617 3.32 1 96.38 76 ARG A C 1
ATOM 558 O O . ARG A 1 76 ? 12.102 7.957 3.926 1 96.38 76 ARG A O 1
ATOM 565 N N . LEU A 1 77 ? 13.469 8.234 2.117 1 97.69 77 LEU A N 1
ATOM 566 C CA . LEU A 1 77 ? 13.109 6.961 1.514 1 97.69 77 LEU A CA 1
ATOM 567 C C . LEU A 1 77 ? 13.516 5.801 2.412 1 97.69 77 LEU A C 1
ATOM 569 O O . LEU A 1 77 ? 12.711 4.906 2.688 1 97.69 77 LEU A O 1
ATOM 573 N N . MET A 1 78 ? 14.766 5.855 2.898 1 97.88 78 MET A N 1
ATOM 574 C CA . MET A 1 78 ? 15.289 4.77 3.721 1 97.88 78 MET A CA 1
ATOM 575 C C . MET A 1 78 ? 14.57 4.707 5.062 1 97.88 78 MET A C 1
ATOM 577 O O . MET A 1 78 ? 14.367 3.623 5.617 1 97.88 78 MET A O 1
ATOM 581 N N . ARG A 1 79 ? 14.125 5.84 5.586 1 95.94 79 ARG A N 1
ATOM 582 C CA . ARG A 1 79 ? 13.352 5.859 6.82 1 95.94 79 ARG A CA 1
ATOM 583 C C . ARG A 1 79 ? 12.062 5.055 6.672 1 95.94 79 ARG A C 1
ATOM 585 O O . ARG A 1 79 ? 11.742 4.219 7.523 1 95.94 79 ARG A O 1
ATOM 592 N N . VAL A 1 80 ? 11.352 5.27 5.594 1 96.62 80 VAL A N 1
ATOM 593 C CA . VAL A 1 80 ? 10.102 4.562 5.352 1 96.62 80 VAL A CA 1
ATOM 594 C C . VAL A 1 80 ? 10.375 3.07 5.176 1 96.62 80 VAL A C 1
ATOM 596 O O . VAL A 1 80 ? 9.664 2.232 5.742 1 96.62 80 VAL A O 1
ATOM 599 N N . LEU A 1 81 ? 11.406 2.752 4.441 1 98.06 81 LEU A N 1
ATOM 600 C CA . LEU A 1 81 ? 11.688 1.361 4.102 1 98.06 81 LEU A CA 1
ATOM 601 C C . LEU A 1 81 ? 12.195 0.596 5.316 1 98.06 81 LEU A C 1
ATOM 603 O O . LEU A 1 81 ? 12.086 -0.631 5.375 1 98.06 81 LEU A O 1
ATOM 607 N N . THR A 1 82 ? 12.75 1.316 6.328 1 96.88 82 THR A N 1
ATOM 608 C CA . THR A 1 82 ? 13.195 0.655 7.547 1 96.88 82 THR A CA 1
ATOM 609 C C . THR A 1 82 ? 12.047 0.505 8.531 1 96.88 82 THR A C 1
ATOM 611 O O . THR A 1 82 ? 11.852 -0.564 9.117 1 96.88 82 THR A O 1
ATOM 614 N N . VAL A 1 83 ? 11.227 1.564 8.688 1 93.94 83 VAL A N 1
ATOM 615 C CA . VAL A 1 83 ? 10.133 1.491 9.648 1 93.94 83 VAL A CA 1
ATOM 616 C C . VAL A 1 83 ? 9.078 0.499 9.156 1 93.94 83 VAL A C 1
ATOM 618 O O . VAL A 1 83 ? 8.352 -0.088 9.961 1 93.94 83 VAL A O 1
ATOM 621 N N . SER A 1 84 ? 9.062 0.28 7.84 1 93.81 84 SER A N 1
ATOM 622 C CA . SER A 1 84 ? 8.133 -0.682 7.246 1 93.81 84 SER A CA 1
ATOM 623 C C . SER A 1 84 ? 8.758 -2.072 7.172 1 93.81 84 SER A C 1
ATOM 625 O O . SER A 1 84 ? 8.18 -2.982 6.574 1 93.81 84 SER A O 1
ATOM 627 N N . SER A 1 85 ? 9.953 -2.234 7.586 1 95 85 SER A N 1
ATOM 628 C CA . SER A 1 85 ? 10.656 -3.502 7.762 1 95 85 SER A CA 1
ATOM 629 C C . SER A 1 85 ? 11.086 -4.086 6.418 1 95 85 SER A C 1
ATOM 631 O O . SER A 1 85 ? 11.211 -5.305 6.277 1 95 85 SER A O 1
ATOM 633 N N . VAL A 1 86 ? 11.266 -3.25 5.449 1 97.62 86 VAL A N 1
ATOM 634 C CA . VAL A 1 86 ? 11.836 -3.699 4.184 1 97.62 86 VAL A CA 1
ATOM 635 C C . VAL A 1 86 ? 13.352 -3.867 4.324 1 97.62 86 VAL A C 1
ATOM 637 O O . VAL A 1 86 ? 13.922 -4.844 3.834 1 97.62 86 VAL A O 1
ATOM 640 N N . PHE A 1 87 ? 13.945 -2.875 4.953 1 98.31 87 PHE A N 1
ATOM 641 C CA . PHE A 1 87 ? 15.352 -2.926 5.324 1 98.31 87 PHE A CA 1
ATOM 642 C C . PHE A 1 87 ? 15.516 -2.852 6.836 1 98.31 87 PHE A C 1
ATOM 644 O O . PHE A 1 87 ? 14.602 -2.434 7.547 1 98.31 87 PHE A O 1
ATOM 651 N N . SER A 1 88 ? 16.594 -3.32 7.328 1 97.5 88 SER A N 1
ATOM 652 C CA . SER A 1 88 ? 16.938 -3.174 8.734 1 97.5 88 SER A CA 1
ATOM 653 C C . SER A 1 88 ? 17.828 -1.962 8.969 1 97.5 88 SER A C 1
ATOM 655 O O . SER A 1 88 ? 18.422 -1.435 8.023 1 97.5 88 SER A O 1
ATOM 657 N N . ILE A 1 89 ? 17.844 -1.496 10.156 1 95.94 89 ILE A N 1
ATOM 658 C CA . ILE A 1 89 ? 18.688 -0.37 10.516 1 95.94 89 ILE A CA 1
ATOM 659 C C . ILE A 1 89 ? 19.328 -0.627 11.883 1 95.94 89 ILE A C 1
ATOM 661 O O . ILE A 1 89 ? 18.688 -1.158 12.789 1 95.94 89 ILE A O 1
ATOM 665 N N . HIS A 1 90 ? 20.562 -0.403 11.961 1 93.69 90 HIS A N 1
ATOM 666 C CA . HIS A 1 90 ? 21.297 -0.431 13.219 1 93.69 90 HIS A CA 1
ATOM 667 C C . HIS A 1 90 ? 22.281 0.741 13.32 1 93.69 90 HIS A C 1
ATOM 669 O O . HIS A 1 90 ? 22.656 1.318 12.297 1 93.69 90 HIS A O 1
ATOM 675 N N . TYR A 1 91 ? 22.516 1.099 14.477 1 90.06 91 TYR A N 1
ATOM 676 C CA . TYR A 1 91 ? 23.391 2.242 14.703 1 90.06 91 TYR A CA 1
ATOM 677 C C . TYR A 1 91 ? 24.75 1.796 15.242 1 90.06 91 TYR A C 1
ATOM 679 O O . TYR A 1 91 ? 24.812 0.957 16.141 1 90.06 91 TYR A O 1
ATOM 687 N N . ARG A 1 92 ? 25.781 2.299 14.594 1 83.25 92 ARG A N 1
ATOM 688 C CA . ARG A 1 92 ? 27.141 1.992 15.039 1 83.25 92 ARG A CA 1
ATOM 689 C C . ARG A 1 92 ? 27.406 2.578 16.422 1 83.25 92 ARG A C 1
ATOM 691 O O . ARG A 1 92 ? 26.906 3.656 16.75 1 83.25 92 ARG A O 1
ATOM 698 N N . GLN A 1 93 ? 28.078 1.816 17.219 1 77.94 93 GLN A N 1
ATOM 699 C CA . GLN A 1 93 ? 28.422 2.268 18.562 1 77.94 93 GLN A CA 1
ATOM 700 C C . GLN A 1 93 ? 29.203 3.582 18.516 1 77.94 93 GLN A C 1
ATOM 702 O O . GLN A 1 93 ? 30 3.801 17.609 1 77.94 93 GLN A O 1
ATOM 707 N N . PRO A 1 94 ? 28.844 4.508 19.344 1 71.56 94 PRO A N 1
ATOM 708 C CA . PRO A 1 94 ? 29.469 5.836 19.375 1 71.56 94 PRO A CA 1
ATOM 709 C C . PRO A 1 94 ? 30.984 5.785 19.359 1 71.56 94 PRO A C 1
ATOM 711 O O . PRO A 1 94 ? 31.641 6.703 18.859 1 71.56 94 PRO A O 1
ATOM 714 N N . ASP A 1 95 ? 31.609 4.898 19.938 1 70.38 95 ASP A N 1
ATOM 715 C CA . ASP A 1 95 ? 33.062 4.852 20.078 1 70.38 95 ASP A CA 1
ATOM 716 C C . ASP A 1 95 ? 33.75 4.512 18.75 1 70.38 95 ASP A C 1
ATOM 718 O O . ASP A 1 95 ? 34.969 4.531 18.656 1 70.38 95 ASP A O 1
ATOM 722 N N . SER A 1 96 ? 32.906 4.383 17.797 1 58.22 96 SER A N 1
ATOM 723 C CA . SER A 1 96 ? 33.469 4.09 16.484 1 58.22 96 SER A CA 1
ATOM 724 C C . SER A 1 96 ? 33.656 5.359 15.664 1 58.22 96 SER A C 1
ATOM 726 O O . SER A 1 96 ? 33.094 6.402 15.984 1 58.22 96 SER A O 1
ATOM 728 N N . ALA A 1 97 ? 34.656 5.586 14.805 1 57.66 97 ALA A N 1
ATOM 729 C CA . ALA A 1 97 ? 34.969 6.754 13.992 1 57.66 97 ALA A CA 1
ATOM 730 C C . ALA A 1 97 ? 33.719 7.43 13.461 1 57.66 97 ALA A C 1
ATOM 732 O O . ALA A 1 97 ? 33.656 8.656 13.398 1 57.66 97 ALA A O 1
ATOM 733 N N . ASP A 1 98 ? 32.812 6.699 12.984 1 58.41 98 ASP A N 1
ATOM 734 C CA . ASP A 1 98 ? 31.5 7.188 12.523 1 58.41 98 ASP A CA 1
ATOM 735 C C . ASP A 1 98 ? 30.406 6.906 13.547 1 58.41 98 ASP A C 1
ATOM 737 O O . ASP A 1 98 ? 29.312 6.457 13.195 1 58.41 98 ASP A O 1
ATOM 741 N N . GLY A 1 99 ? 30.75 7.117 14.75 1 63.69 99 GLY A N 1
ATOM 742 C CA . GLY A 1 99 ? 29.875 6.828 15.875 1 63.69 99 GLY A CA 1
ATOM 743 C C . GLY A 1 99 ? 28.5 7.445 15.742 1 63.69 99 GLY A C 1
ATOM 744 O O . GLY A 1 99 ? 28.359 8.578 15.273 1 63.69 99 GLY A O 1
ATOM 745 N N . GLY A 1 100 ? 27.406 6.512 15.82 1 75.81 100 GLY A N 1
ATOM 746 C CA . GLY A 1 100 ? 26.016 6.945 15.828 1 75.81 100 GLY A CA 1
ATOM 747 C C . GLY A 1 100 ? 25.375 6.914 14.453 1 75.81 100 GLY A C 1
ATOM 748 O O . GLY A 1 100 ? 24.188 7.172 14.312 1 75.81 100 GLY A O 1
ATOM 749 N N . ALA A 1 101 ? 26.281 6.535 13.469 1 86.06 101 ALA A N 1
ATOM 750 C CA . ALA A 1 101 ? 25.75 6.527 12.109 1 86.06 101 ALA A CA 1
ATOM 751 C C . ALA A 1 101 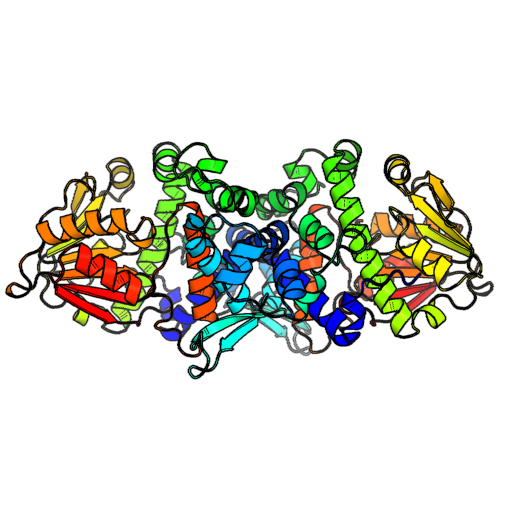? 24.781 5.367 11.898 1 86.06 101 ALA A C 1
ATOM 753 O O . ALA A 1 101 ? 25 4.266 12.406 1 86.06 101 ALA A O 1
ATOM 754 N N . ALA A 1 102 ? 23.766 5.625 11.211 1 93.06 102 ALA A N 1
ATOM 755 C CA . ALA A 1 102 ? 22.781 4.598 10.859 1 93.06 102 ALA A CA 1
ATOM 756 C C . ALA A 1 102 ? 23.312 3.689 9.758 1 93.06 102 ALA A C 1
ATOM 758 O O . ALA A 1 102 ? 23.844 4.168 8.742 1 93.06 102 ALA A O 1
ATOM 759 N N . VAL A 1 103 ? 23.312 2.41 9.961 1 96.75 103 VAL A N 1
ATOM 760 C CA . VAL A 1 103 ? 23.703 1.41 8.977 1 96.75 103 VAL A CA 1
ATOM 761 C C . VAL A 1 103 ? 22.484 0.597 8.547 1 96.75 103 VAL A C 1
ATOM 763 O O . VAL A 1 103 ? 21.812 -0.009 9.383 1 96.75 103 VAL A O 1
ATOM 766 N N . TYR A 1 104 ? 22.266 0.626 7.266 1 97.94 104 TYR A N 1
ATOM 767 C CA . TYR A 1 104 ? 21.141 -0.086 6.695 1 97.94 104 TYR A CA 1
ATOM 768 C C . TYR A 1 104 ? 21.531 -1.489 6.258 1 97.94 104 TYR A C 1
ATOM 770 O O . TYR A 1 104 ? 22.625 -1.688 5.707 1 97.94 104 TYR A O 1
ATOM 778 N N . GLY A 1 105 ? 20.703 -2.467 6.539 1 97.69 105 GLY A N 1
ATOM 779 C CA . GLY A 1 105 ? 20.938 -3.852 6.168 1 97.69 105 GLY A CA 1
ATOM 780 C C . GLY A 1 105 ? 19.766 -4.492 5.461 1 97.69 105 GLY A C 1
ATOM 781 O O . GLY A 1 105 ? 18.734 -3.838 5.234 1 97.69 105 GLY A O 1
ATOM 782 N N . LEU A 1 106 ? 19.938 -5.715 5.062 1 96.75 106 LEU A N 1
ATOM 783 C CA . LEU A 1 106 ? 18.906 -6.473 4.367 1 96.75 106 LEU A CA 1
ATOM 784 C C . LEU A 1 106 ? 18.078 -7.289 5.355 1 96.75 106 LEU A C 1
ATOM 786 O O . LEU A 1 106 ? 18.609 -7.793 6.348 1 96.75 106 LEU A O 1
ATOM 790 N N . THR A 1 107 ? 16.812 -7.375 5.156 1 96.81 107 THR A N 1
ATOM 791 C CA . THR A 1 107 ? 15.906 -8.297 5.844 1 96.81 107 THR A CA 1
ATOM 792 C C . THR A 1 107 ? 15.727 -9.578 5.031 1 96.81 107 THR A C 1
ATOM 794 O O . THR A 1 107 ? 16.328 -9.734 3.967 1 96.81 107 THR A O 1
ATOM 797 N N . ARG A 1 108 ? 14.953 -10.508 5.539 1 94.94 108 ARG A N 1
ATOM 798 C CA . ARG A 1 108 ? 14.656 -11.711 4.77 1 94.94 108 ARG A CA 1
ATOM 799 C C . ARG A 1 108 ? 13.961 -11.367 3.453 1 94.94 108 ARG A C 1
ATOM 801 O O . ARG A 1 108 ? 14.234 -11.984 2.422 1 94.94 108 ARG A O 1
ATOM 808 N N . ALA A 1 109 ? 13.109 -10.344 3.498 1 96.38 109 ALA A N 1
ATOM 809 C CA . ALA A 1 109 ? 12.375 -9.938 2.307 1 96.38 109 ALA A CA 1
ATOM 810 C C . ALA A 1 109 ? 13.297 -9.281 1.286 1 96.38 109 ALA A C 1
ATOM 812 O O . ALA A 1 109 ? 13.312 -9.664 0.115 1 96.38 109 ALA A O 1
ATOM 813 N N . SER A 1 110 ? 14.102 -8.344 1.752 1 97.06 110 SER A N 1
ATOM 814 C CA . SER A 1 110 ? 14.898 -7.566 0.809 1 97.06 110 SER A CA 1
ATOM 815 C C . SER A 1 110 ? 16.094 -8.367 0.303 1 97.06 110 SER A C 1
ATOM 817 O O . SER A 1 110 ? 16.656 -8.055 -0.747 1 97.06 110 SER A O 1
ATOM 819 N N . ARG A 1 111 ? 16.516 -9.367 0.996 1 95.56 111 ARG A N 1
ATOM 820 C CA . ARG A 1 111 ? 17.578 -10.258 0.51 1 95.56 111 ARG A CA 1
ATOM 821 C C . ARG A 1 111 ? 17.156 -10.938 -0.792 1 95.56 111 ARG A C 1
ATOM 823 O O . ARG A 1 111 ? 18 -11.211 -1.648 1 95.56 111 ARG A O 1
ATOM 830 N N . LEU A 1 112 ? 15.875 -11.141 -0.935 1 95.94 112 LEU A N 1
ATOM 831 C CA . LEU A 1 112 ? 15.344 -11.805 -2.121 1 95.94 112 LEU A CA 1
ATOM 832 C C . LEU A 1 112 ? 15.391 -10.883 -3.33 1 95.94 112 LEU A C 1
ATOM 834 O O . LEU A 1 112 ? 15.172 -11.32 -4.461 1 95.94 112 LEU A O 1
ATOM 838 N N . LEU A 1 113 ? 15.727 -9.602 -3.102 1 96.25 113 LEU A N 1
ATOM 839 C CA . LEU A 1 113 ? 15.773 -8.625 -4.184 1 96.25 113 LEU A CA 1
ATOM 840 C C . LEU A 1 113 ? 17.188 -8.469 -4.723 1 96.25 113 LEU A C 1
ATOM 842 O O . LEU A 1 113 ? 17.422 -7.746 -5.691 1 96.25 113 LEU A O 1
ATOM 846 N N . VAL A 1 114 ? 18.094 -9.125 -3.992 1 93.62 114 VAL A N 1
ATOM 847 C CA . VAL A 1 114 ? 19.484 -9.055 -4.418 1 93.62 114 VAL A CA 1
ATOM 848 C C . VAL A 1 114 ? 19.703 -9.984 -5.617 1 93.62 114 VAL A C 1
ATOM 850 O O . VAL A 1 114 ? 19.25 -11.133 -5.609 1 93.62 114 VAL A O 1
ATOM 853 N N . GLY A 1 115 ? 20.234 -9.438 -6.617 1 82.81 115 GLY A N 1
ATOM 854 C CA . GLY A 1 115 ? 20.516 -10.258 -7.781 1 82.81 115 GLY A CA 1
ATOM 855 C C . GLY A 1 115 ? 21.5 -9.617 -8.742 1 82.81 115 GLY A C 1
ATOM 856 O O . GLY A 1 115 ? 21.984 -8.508 -8.492 1 82.81 115 GLY A O 1
ATOM 857 N N . ASP A 1 116 ? 21.922 -10.367 -9.625 1 73.81 116 ASP A N 1
ATOM 858 C CA . ASP A 1 116 ? 22.781 -9.891 -10.703 1 73.81 116 ASP A CA 1
ATOM 859 C C . ASP A 1 116 ? 22.156 -10.195 -12.07 1 73.81 116 ASP A C 1
ATOM 861 O O . ASP A 1 116 ? 20.969 -10.5 -12.156 1 73.81 116 ASP A O 1
ATOM 865 N N . GLU A 1 117 ? 22.797 -9.922 -13.062 1 66.94 117 GLU A N 1
ATOM 866 C CA . GLU A 1 117 ? 22.281 -10.055 -14.422 1 66.94 117 GLU A CA 1
ATOM 867 C C . GLU A 1 117 ? 21.812 -11.477 -14.703 1 66.94 117 GLU A C 1
ATOM 869 O O . GLU A 1 117 ? 20.828 -11.688 -15.414 1 66.94 117 GLU A O 1
ATOM 874 N N . THR A 1 118 ? 22.391 -12.414 -14.086 1 67.81 118 THR A N 1
ATOM 875 C CA . THR A 1 118 ? 22.109 -13.812 -14.375 1 67.81 118 THR A CA 1
ATOM 876 C C . THR A 1 118 ? 21.047 -14.359 -13.422 1 67.81 118 THR A C 1
ATOM 878 O O . THR A 1 118 ? 20.312 -15.297 -13.766 1 67.81 118 THR A O 1
ATOM 881 N N . SER A 1 119 ? 20.984 -13.711 -12.305 1 76.81 119 SER A N 1
ATOM 882 C CA . SER A 1 119 ? 20 -14.102 -11.289 1 76.81 119 SER A CA 1
ATOM 883 C C . SER A 1 119 ? 19.391 -12.883 -10.602 1 76.81 119 SER A C 1
ATOM 885 O O . SER A 1 119 ? 19.844 -12.477 -9.531 1 76.81 119 SER A O 1
ATOM 887 N N . PRO A 1 120 ? 18.438 -12.336 -11.18 1 79.06 120 PRO A N 1
ATOM 888 C CA . PRO A 1 120 ? 17.938 -11.047 -10.688 1 79.06 120 PRO A CA 1
ATOM 889 C C . PRO A 1 120 ? 17.156 -11.172 -9.391 1 79.06 120 PRO A C 1
ATOM 891 O O . PRO A 1 120 ? 16.625 -10.172 -8.875 1 79.06 120 PRO A O 1
ATOM 894 N N . GLY A 1 121 ? 17.141 -12.32 -8.75 1 90.75 121 GLY A N 1
ATOM 895 C CA . GLY A 1 121 ? 16.266 -12.461 -7.594 1 90.75 121 GLY A CA 1
ATOM 896 C C . GLY A 1 121 ? 14.797 -12.234 -7.926 1 90.75 121 GLY A C 1
ATOM 897 O O . GLY A 1 121 ? 14.336 -12.633 -9 1 90.75 121 GLY A O 1
ATOM 898 N N . LEU A 1 122 ? 14.109 -11.547 -7.047 1 96.12 122 LEU A N 1
ATOM 899 C CA . LEU A 1 122 ? 12.672 -11.383 -7.254 1 96.12 122 LEU A CA 1
ATOM 900 C C . LEU A 1 122 ? 12.344 -9.953 -7.672 1 96.12 122 LEU A C 1
ATOM 902 O O . LEU A 1 122 ? 11.18 -9.547 -7.633 1 96.12 122 LEU A O 1
ATOM 906 N N . SER A 1 123 ? 13.367 -9.141 -8.062 1 95.19 123 SER A N 1
ATOM 907 C CA . SER A 1 123 ? 13.156 -7.738 -8.414 1 95.19 123 SER A CA 1
ATOM 908 C C . SER A 1 123 ? 12.188 -7.605 -9.594 1 95.19 123 SER A C 1
ATOM 910 O O . SER A 1 123 ? 11.312 -6.742 -9.586 1 95.19 123 SER A O 1
ATOM 912 N N . HIS A 1 124 ? 12.312 -8.477 -10.602 1 94.62 124 HIS A N 1
ATOM 913 C CA . HIS A 1 124 ? 11.445 -8.391 -11.773 1 94.62 124 HIS A CA 1
ATOM 914 C C . HIS A 1 124 ? 10.016 -8.789 -11.422 1 94.62 124 HIS A C 1
ATOM 916 O O . HIS A 1 124 ? 9.062 -8.281 -12.016 1 94.62 124 HIS A O 1
ATOM 922 N N . LEU A 1 125 ? 9.867 -9.727 -10.469 1 96.19 125 LEU A N 1
ATOM 923 C CA . LEU A 1 125 ? 8.531 -10.086 -10.016 1 96.19 125 LEU A CA 1
ATOM 924 C C . LEU A 1 125 ? 7.836 -8.898 -9.359 1 96.19 125 LEU A C 1
ATOM 926 O O . LEU A 1 125 ? 6.688 -8.586 -9.68 1 96.19 125 LEU A O 1
ATOM 930 N N . VAL A 1 126 ? 8.586 -8.234 -8.461 1 96.94 126 VAL A N 1
ATOM 931 C CA . VAL A 1 126 ? 8.023 -7.07 -7.777 1 96.94 126 VAL A CA 1
ATOM 932 C C . VAL A 1 126 ? 7.711 -5.973 -8.789 1 96.94 126 VAL A C 1
ATOM 934 O O . VAL A 1 126 ? 6.672 -5.312 -8.695 1 96.94 126 VAL A O 1
ATOM 937 N N . SER A 1 127 ? 8.57 -5.789 -9.75 1 94.94 127 SER A N 1
ATOM 938 C CA . SER A 1 127 ? 8.336 -4.805 -10.805 1 94.94 127 SER A CA 1
ATOM 939 C C . SER A 1 127 ? 7.062 -5.117 -11.578 1 94.94 127 SER A C 1
ATOM 941 O O . SER A 1 127 ? 6.312 -4.211 -11.945 1 94.94 127 SER A O 1
ATOM 943 N N . LEU A 1 128 ? 6.816 -6.355 -11.836 1 95.38 128 LEU A N 1
ATOM 944 C CA . LEU A 1 128 ? 5.594 -6.758 -12.523 1 95.38 128 LEU A CA 1
ATOM 945 C C . LEU A 1 128 ? 4.367 -6.457 -11.664 1 95.38 128 LEU A C 1
ATOM 947 O O . LEU A 1 128 ? 3.377 -5.918 -12.164 1 95.38 128 LEU A O 1
ATOM 951 N N . MET A 1 129 ? 4.453 -6.805 -10.375 1 96.38 129 MET A N 1
ATOM 952 C CA . MET A 1 129 ? 3.346 -6.582 -9.445 1 96.38 129 MET A CA 1
ATOM 953 C C . MET A 1 129 ? 2.955 -5.105 -9.406 1 96.38 129 MET A C 1
ATOM 955 O O . MET A 1 129 ? 1.785 -4.773 -9.219 1 96.38 129 MET A O 1
ATOM 959 N N . LEU A 1 130 ? 3.949 -4.27 -9.609 1 96.12 130 LEU A N 1
ATOM 960 C CA . LEU A 1 130 ? 3.74 -2.834 -9.461 1 96.12 130 LEU A CA 1
ATOM 961 C C . LEU A 1 130 ? 3.705 -2.145 -10.82 1 96.12 130 LEU A C 1
ATOM 963 O O . LEU A 1 130 ? 3.785 -0.917 -10.898 1 96.12 130 LEU A O 1
ATOM 967 N N . ASP A 1 131 ? 3.646 -2.953 -11.906 1 94.38 131 ASP A N 1
ATOM 968 C CA . ASP A 1 131 ? 3.541 -2.393 -13.25 1 94.38 131 ASP A CA 1
ATOM 969 C C . ASP A 1 131 ? 2.307 -1.503 -13.375 1 94.38 131 ASP A C 1
ATOM 971 O O . ASP A 1 131 ? 1.203 -1.906 -13 1 94.38 131 ASP A O 1
ATOM 975 N N . PRO A 1 132 ? 2.469 -0.302 -13.945 1 91.75 132 PRO A N 1
ATOM 976 C CA . PRO A 1 132 ? 1.339 0.627 -14.031 1 91.75 132 PRO A CA 1
ATOM 977 C C . PRO A 1 132 ? 0.165 0.057 -14.82 1 91.75 132 PRO A C 1
ATOM 979 O O . PRO A 1 132 ? -0.991 0.381 -14.539 1 91.75 132 PRO A O 1
ATOM 982 N N . ASN A 1 133 ? 0.387 -0.759 -15.797 1 92.75 133 ASN A N 1
ATOM 983 C CA . ASN A 1 133 ? -0.695 -1.367 -16.562 1 92.75 133 ASN A CA 1
ATOM 984 C C . ASN A 1 133 ? -1.575 -2.252 -15.688 1 92.75 133 ASN A C 1
ATOM 986 O O . ASN A 1 133 ? -2.768 -2.412 -15.961 1 92.75 133 ASN A O 1
ATOM 990 N N . LEU A 1 134 ? -0.971 -2.793 -14.664 1 94.31 134 LEU A N 1
ATOM 991 C CA . LEU A 1 134 ? -1.706 -3.688 -13.773 1 94.31 134 LEU A CA 1
ATOM 992 C C . LEU A 1 134 ? -2.24 -2.932 -12.562 1 94.31 134 LEU A C 1
ATOM 994 O O . LEU A 1 134 ? -3.342 -3.215 -12.086 1 94.31 134 LEU A O 1
ATOM 998 N N . ALA A 1 135 ? -1.484 -1.951 -12.07 1 93.81 135 ALA A N 1
ATOM 999 C CA . ALA A 1 135 ? -1.831 -1.255 -10.836 1 93.81 135 ALA A CA 1
ATOM 1000 C C . ALA A 1 135 ? -2.873 -0.169 -11.094 1 93.81 135 ALA A C 1
ATOM 1002 O O . ALA A 1 135 ? -3.789 0.021 -10.289 1 93.81 135 ALA A O 1
ATOM 1003 N N . ALA A 1 136 ? -2.83 0.531 -12.211 1 92.69 136 ALA A N 1
ATOM 1004 C CA . ALA A 1 136 ? -3.66 1.699 -12.5 1 92.69 136 ALA A CA 1
ATOM 1005 C C . ALA A 1 136 ? -5.141 1.325 -12.539 1 92.69 136 ALA A C 1
ATOM 1007 O O . ALA A 1 136 ? -5.988 2.078 -12.055 1 92.69 136 ALA A O 1
ATOM 1008 N N . PRO A 1 137 ? -5.512 0.151 -13.039 1 94.88 137 PRO A N 1
ATOM 1009 C CA . PRO A 1 137 ? -6.93 -0.215 -13.133 1 94.88 137 PRO A CA 1
ATOM 1010 C C . PRO A 1 137 ? -7.617 -0.261 -11.773 1 94.88 137 PRO A C 1
ATOM 1012 O O . PRO A 1 137 ? -8.836 -0.078 -11.688 1 94.88 137 PRO A O 1
ATOM 1015 N N . PHE A 1 138 ? -6.895 -0.432 -10.711 1 95.38 138 PHE A N 1
ATOM 1016 C CA . PHE A 1 138 ? -7.477 -0.595 -9.383 1 95.38 138 PHE A CA 1
ATOM 1017 C C . PHE A 1 138 ? -8.148 0.696 -8.922 1 95.38 138 PHE A C 1
ATOM 1019 O O . PHE A 1 138 ? -8.945 0.686 -7.988 1 95.38 138 PHE A O 1
ATOM 1026 N N . SER A 1 139 ? -7.801 1.858 -9.523 1 90.75 139 SER A N 1
ATOM 1027 C CA . SER A 1 139 ? -8.461 3.117 -9.195 1 90.75 139 SER A CA 1
ATOM 1028 C C . SER A 1 139 ? -9.953 3.061 -9.516 1 90.75 139 SER A C 1
ATOM 1030 O O . SER A 1 139 ? -10.742 3.826 -8.961 1 90.75 139 SER A O 1
ATOM 1032 N N . GLY A 1 140 ? -10.352 2.141 -10.383 1 91.81 140 GLY A N 1
ATOM 1033 C CA . GLY A 1 140 ? -11.742 1.997 -10.781 1 91.81 140 GLY A CA 1
ATOM 1034 C C . GLY A 1 140 ? -12.414 0.787 -10.164 1 91.81 140 GLY A C 1
ATOM 1035 O O . GLY A 1 140 ? -13.492 0.376 -10.602 1 91.81 140 GLY A O 1
ATOM 1036 N N . MET A 1 141 ? -11.898 0.228 -9.156 1 93.62 141 MET A N 1
ATOM 1037 C CA . MET A 1 141 ? -12.352 -1.04 -8.594 1 93.62 141 MET A CA 1
ATOM 1038 C C . MET A 1 141 ? -13.797 -0.933 -8.109 1 93.62 141 MET A C 1
ATOM 1040 O O . MET A 1 141 ? -14.602 -1.832 -8.344 1 93.62 141 MET A O 1
ATOM 1044 N N . SER A 1 142 ? -14.164 0.158 -7.418 1 92.81 142 SER A N 1
ATOM 1045 C CA . SER A 1 142 ? -15.516 0.304 -6.902 1 92.81 142 SER A CA 1
ATOM 1046 C C . SER A 1 142 ? -16.547 0.327 -8.039 1 92.81 142 SER A C 1
ATOM 1048 O O . SER A 1 142 ? -17.594 -0.315 -7.945 1 92.81 142 SER A O 1
ATOM 1050 N N . SER A 1 143 ? -16.172 1.113 -9.07 1 91.81 143 SER A N 1
ATOM 1051 C CA . SER A 1 143 ? -17.062 1.156 -10.227 1 91.81 143 SER A CA 1
ATOM 1052 C C . SER A 1 143 ? -17.219 -0.225 -10.859 1 91.81 143 SER A C 1
ATOM 1054 O O . SER A 1 143 ? -18.312 -0.59 -11.305 1 91.81 143 SER A O 1
ATOM 1056 N N . TRP A 1 144 ? -16.156 -0.948 -10.891 1 92.75 144 TRP A N 1
ATOM 1057 C CA . TRP A 1 144 ? -16.172 -2.297 -11.453 1 92.75 144 TRP A CA 1
ATOM 1058 C C . TRP A 1 144 ? -17.047 -3.227 -10.609 1 92.75 144 TRP A C 1
ATOM 1060 O O . TRP A 1 144 ? -17.75 -4.086 -11.141 1 92.75 144 TRP A O 1
ATOM 1070 N N . PHE A 1 145 ? -17.062 -3.045 -9.312 1 89.5 145 PHE A N 1
ATOM 1071 C CA . PHE A 1 145 ? -17.875 -3.852 -8.406 1 89.5 145 PHE A CA 1
ATOM 1072 C C . PHE A 1 145 ? -19.359 -3.715 -8.734 1 89.5 145 PHE A C 1
ATOM 1074 O O . PHE A 1 145 ? -20.125 -4.664 -8.57 1 89.5 145 PHE A O 1
ATOM 1081 N N . MET A 1 146 ? -19.703 -2.557 -9.188 1 88.62 146 MET A N 1
ATOM 1082 C CA . MET A 1 146 ? -21.109 -2.277 -9.422 1 88.62 146 MET A CA 1
ATOM 1083 C C . MET A 1 146 ? -21.469 -2.494 -10.891 1 88.62 146 MET A C 1
ATOM 1085 O O . MET A 1 146 ? -22.641 -2.475 -11.258 1 88.62 146 MET A O 1
ATOM 1089 N N . ASP A 1 147 ? -20.438 -2.699 -11.656 1 86.56 147 ASP A N 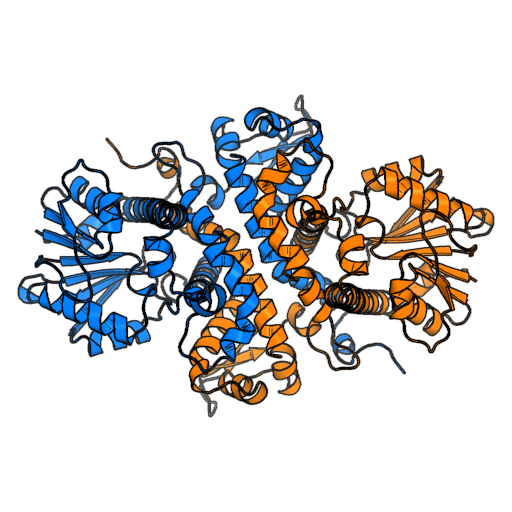1
ATOM 1090 C CA . ASP A 1 147 ? -20.641 -2.918 -13.078 1 86.56 147 ASP A CA 1
ATOM 1091 C C . ASP A 1 147 ? -21.172 -4.324 -13.352 1 86.56 147 ASP A C 1
ATOM 1093 O O . ASP A 1 147 ? -20.547 -5.312 -12.977 1 86.56 147 ASP A O 1
ATOM 1097 N N . GLU A 1 148 ? -22.266 -4.449 -14.008 1 83.44 148 GLU A N 1
ATOM 1098 C CA . GLU A 1 148 ? -22.906 -5.738 -14.242 1 83.44 148 GLU A CA 1
ATOM 1099 C C . GLU A 1 148 ? -22.344 -6.414 -15.492 1 83.44 148 GLU A C 1
ATOM 1101 O O . GLU A 1 148 ? -22.562 -7.609 -15.703 1 83.44 148 GLU A O 1
ATOM 1106 N N . ARG A 1 149 ? -21.672 -5.656 -16.297 1 84.38 149 ARG A N 1
ATOM 1107 C CA . ARG A 1 149 ? -21.078 -6.238 -17.5 1 84.38 149 ARG A CA 1
ATOM 1108 C C . ARG A 1 149 ? -19.984 -7.238 -17.141 1 84.38 149 ARG A C 1
ATOM 1110 O O . ARG A 1 149 ? -19.219 -7.016 -16.203 1 84.38 149 ARG A O 1
ATOM 1117 N N . PRO A 1 150 ? -19.844 -8.312 -17.859 1 84.88 150 PRO A N 1
ATOM 1118 C CA . PRO A 1 150 ? -18.828 -9.328 -17.594 1 84.88 150 PRO A CA 1
ATOM 1119 C C . PRO A 1 150 ? -17.438 -8.922 -18.094 1 84.88 150 PRO A C 1
ATOM 1121 O O . PRO A 1 150 ? -17.047 -9.289 -19.203 1 84.88 150 PRO A O 1
ATOM 1124 N N . ARG A 1 151 ? -16.766 -8.086 -17.516 1 89.56 151 ARG A N 1
ATOM 1125 C CA . ARG A 1 151 ? -15.414 -7.66 -17.875 1 89.56 151 ARG A CA 1
ATOM 1126 C C . ARG A 1 151 ? -14.547 -7.527 -16.625 1 89.56 151 ARG A C 1
ATOM 1128 O O . ARG A 1 151 ? -15.055 -7.336 -15.523 1 89.56 151 ARG A O 1
ATOM 1135 N N . SER A 1 152 ? -13.312 -7.676 -16.828 1 93 152 SER A N 1
ATOM 1136 C CA . SER A 1 152 ? -12.359 -7.5 -15.742 1 93 152 SER A CA 1
ATOM 1137 C C . SER A 1 152 ? -12.078 -6.023 -15.484 1 93 152 SER A C 1
ATOM 1139 O O . SER A 1 152 ? -12.461 -5.164 -16.281 1 93 152 SER A O 1
ATOM 1141 N N . ILE A 1 153 ? -11.461 -5.738 -14.328 1 95.06 153 ILE A N 1
ATOM 1142 C CA . ILE A 1 153 ? -11.031 -4.379 -14.023 1 95.06 153 ILE A CA 1
ATOM 1143 C C . ILE A 1 153 ? -10.055 -3.891 -15.086 1 95.06 153 ILE A C 1
ATOM 1145 O O . ILE A 1 153 ? -10.125 -2.738 -15.523 1 95.06 153 ILE A O 1
ATOM 1149 N N . PHE A 1 154 ? -9.156 -4.773 -15.484 1 96.25 154 PHE A N 1
ATOM 1150 C CA . PHE A 1 154 ? -8.172 -4.469 -16.516 1 96.25 154 PHE A CA 1
ATOM 1151 C C . PHE A 1 154 ? -8.859 -4.074 -17.812 1 96.25 154 PHE A C 1
ATOM 1153 O O . PHE A 1 154 ? -8.516 -3.059 -18.422 1 96.25 154 PHE A O 1
ATOM 1160 N N . GLU A 1 155 ? -9.852 -4.836 -18.25 1 95.38 155 GLU A N 1
ATOM 1161 C CA . GLU A 1 155 ? -10.578 -4.574 -19.484 1 95.38 155 GLU A CA 1
ATOM 1162 C C . GLU A 1 155 ? -11.367 -3.268 -19.406 1 95.38 155 GLU A C 1
ATOM 1164 O O . GLU A 1 155 ? -11.461 -2.529 -20.391 1 95.38 155 GLU A O 1
ATOM 1169 N N . MET A 1 156 ? -11.938 -3.066 -18.281 1 94.38 156 MET A N 1
ATOM 1170 C CA . MET A 1 156 ? -12.68 -1.823 -18.094 1 94.38 156 MET A CA 1
ATOM 1171 C C . MET A 1 156 ? -11.758 -0.615 -18.25 1 94.38 156 MET A C 1
ATOM 1173 O O . MET A 1 156 ? -12.148 0.397 -18.844 1 94.38 156 MET A O 1
ATOM 1177 N N . HIS A 1 157 ? -10.531 -0.753 -17.766 1 94.31 157 HIS A N 1
ATOM 1178 C CA . HIS A 1 157 ? -9.578 0.353 -17.766 1 94.31 157 HIS A CA 1
ATOM 1179 C C . HIS A 1 157 ? -8.906 0.494 -19.125 1 94.31 157 HIS A C 1
ATOM 1181 O O . HIS A 1 157 ? -8.766 1.605 -19.641 1 94.31 157 HIS A O 1
ATOM 1187 N N . HIS A 1 158 ? -8.539 -0.612 -19.781 1 94.75 158 HIS A N 1
ATOM 1188 C CA . HIS A 1 158 ? -7.703 -0.574 -20.969 1 94.75 158 HIS A CA 1
ATOM 1189 C C . HIS A 1 158 ? -8.531 -0.825 -22.234 1 94.75 158 HIS A C 1
ATOM 1191 O O . HIS A 1 158 ? -8.062 -0.577 -23.344 1 94.75 158 HIS A O 1
ATOM 1197 N N . GLY A 1 159 ? -9.695 -1.344 -22.109 1 93.56 159 GLY A N 1
ATOM 1198 C CA . GLY A 1 159 ? -10.547 -1.63 -23.25 1 93.56 159 GLY A CA 1
ATOM 1199 C C . GLY A 1 159 ? -10.312 -3.004 -23.844 1 93.56 159 GLY A C 1
ATOM 1200 O O . GLY A 1 159 ? -11.008 -3.416 -24.766 1 93.56 159 GLY A O 1
ATOM 1201 N N . GLU A 1 160 ? -9.352 -3.705 -23.359 1 93.12 160 GLU A N 1
ATOM 1202 C CA . GLU A 1 160 ? -8.992 -5.047 -23.812 1 93.12 160 GLU A CA 1
ATOM 1203 C C . GLU A 1 160 ? -8.422 -5.879 -22.672 1 93.12 160 GLU A C 1
ATOM 1205 O O . GLU A 1 160 ? -8.016 -5.336 -21.641 1 93.12 160 GLU A O 1
ATOM 1210 N N . ASP A 1 161 ? -8.414 -7.191 -22.844 1 91.06 161 ASP A N 1
ATOM 1211 C CA . ASP A 1 161 ? -7.883 -8.039 -21.781 1 91.06 161 ASP A CA 1
ATOM 1212 C C . ASP A 1 161 ? -6.355 -8.016 -21.781 1 91.06 161 ASP A C 1
ATOM 1214 O O . ASP A 1 161 ? -5.734 -7.535 -22.719 1 91.06 161 ASP A O 1
ATOM 1218 N N . ILE A 1 162 ? -5.738 -8.531 -20.719 1 89.81 162 ILE A N 1
ATOM 1219 C CA . ILE A 1 162 ? -4.305 -8.414 -20.5 1 89.81 162 ILE A CA 1
ATOM 1220 C C . ILE A 1 162 ? -3.543 -9.203 -21.562 1 89.81 162 ILE A C 1
ATOM 1222 O O . ILE A 1 162 ? -2.469 -8.789 -22 1 89.81 162 ILE A O 1
ATOM 1226 N N . TRP A 1 163 ? -4.023 -10.352 -21.922 1 86.5 163 TRP A N 1
ATOM 1227 C CA . TRP A 1 163 ? -3.314 -11.211 -22.875 1 86.5 163 TRP A CA 1
ATOM 1228 C C . TRP A 1 163 ? -3.285 -10.578 -24.266 1 86.5 163 TRP A C 1
ATOM 1230 O O . TRP A 1 163 ? -2.268 -10.641 -24.953 1 86.5 163 TRP A O 1
ATOM 1240 N N . GLY A 1 164 ? -4.395 -9.961 -24.625 1 87.31 164 GLY A N 1
ATOM 1241 C CA . GLY A 1 164 ? -4.418 -9.195 -25.859 1 87.31 164 GLY A CA 1
ATOM 1242 C C . GLY A 1 164 ? -3.463 -8.016 -25.859 1 87.31 164 GLY A C 1
ATOM 1243 O O . GLY A 1 164 ? -2.734 -7.789 -26.828 1 87.31 164 GLY A O 1
ATOM 1244 N N . VAL A 1 165 ? -3.441 -7.32 -24.766 1 90.31 165 VAL A N 1
ATOM 1245 C CA . VAL A 1 165 ? -2.555 -6.168 -24.656 1 90.31 165 VAL A CA 1
ATOM 1246 C C . VAL A 1 165 ? -1.101 -6.629 -24.656 1 90.31 165 VAL A C 1
ATOM 1248 O O . VAL A 1 165 ? -0.255 -6.039 -25.328 1 90.31 165 VAL A O 1
ATOM 1251 N N . ALA A 1 166 ? -0.781 -7.711 -23.938 1 87.06 166 ALA A N 1
ATOM 1252 C CA . ALA A 1 166 ? 0.585 -8.219 -23.844 1 87.06 166 ALA A CA 1
ATOM 1253 C C . ALA A 1 166 ? 1.068 -8.742 -25.188 1 87.06 166 ALA A C 1
ATOM 1255 O O . ALA A 1 166 ? 2.26 -8.664 -25.5 1 87.06 166 ALA A O 1
ATOM 1256 N N . ALA A 1 167 ? 0.171 -9.234 -26 1 86.69 167 ALA A N 1
ATOM 1257 C CA . ALA A 1 167 ? 0.534 -9.727 -27.328 1 86.69 167 ALA A CA 1
ATOM 1258 C C . ALA A 1 167 ? 0.966 -8.586 -28.234 1 86.69 167 ALA A C 1
ATOM 1260 O O . ALA A 1 167 ? 1.806 -8.766 -29.109 1 86.69 167 ALA A O 1
ATOM 1261 N N . ARG A 1 168 ? 0.506 -7.402 -27.906 1 89.12 168 ARG A N 1
ATOM 1262 C CA . ARG A 1 168 ? 0.787 -6.262 -28.781 1 89.12 168 ARG A CA 1
ATOM 1263 C C . ARG A 1 168 ? 1.858 -5.363 -28.156 1 89.12 168 ARG A C 1
ATOM 1265 O O . ARG A 1 168 ? 2.561 -4.648 -28.875 1 89.12 168 ARG A O 1
ATOM 1272 N N . ASP A 1 169 ? 1.867 -5.375 -26.922 1 90.38 169 ASP A N 1
ATOM 1273 C CA . ASP A 1 169 ? 2.805 -4.527 -26.188 1 90.38 169 ASP A CA 1
ATOM 1274 C C . ASP A 1 169 ? 4.02 -5.324 -25.719 1 90.38 169 ASP A C 1
ATOM 1276 O O . ASP A 1 169 ? 4 -5.906 -24.625 1 90.38 169 ASP A O 1
ATOM 1280 N N . VAL A 1 170 ? 5.098 -5.16 -26.375 1 87.44 170 VAL A N 1
ATOM 1281 C CA . VAL A 1 170 ? 6.305 -5.953 -26.156 1 87.44 170 VAL A CA 1
ATOM 1282 C C . VAL A 1 170 ? 6.852 -5.68 -24.766 1 87.44 170 VAL A C 1
ATOM 1284 O O . VAL A 1 170 ? 7.355 -6.586 -24.094 1 87.44 170 VAL A O 1
ATOM 1287 N N . ALA A 1 171 ? 6.746 -4.449 -24.359 1 88.94 171 ALA A N 1
ATOM 1288 C CA . ALA A 1 171 ? 7.27 -4.086 -23.047 1 88.94 171 ALA A CA 1
ATOM 1289 C C . ALA A 1 171 ? 6.504 -4.801 -21.938 1 88.94 171 ALA A C 1
ATOM 1291 O O . ALA A 1 171 ? 7.105 -5.297 -20.984 1 88.94 171 ALA A O 1
ATOM 1292 N N . LEU A 1 172 ? 5.219 -4.836 -22.094 1 90.31 172 LEU A N 1
ATOM 1293 C CA . LEU A 1 172 ? 4.406 -5.531 -21.109 1 90.31 172 LEU A CA 1
ATOM 1294 C C . LEU A 1 172 ? 4.66 -7.035 -21.156 1 90.31 172 LEU A C 1
ATOM 1296 O O . LEU A 1 172 ? 4.762 -7.688 -20.109 1 90.31 172 LEU A O 1
ATOM 1300 N N . SER A 1 173 ? 4.723 -7.543 -22.328 1 89.31 173 SER A N 1
ATOM 1301 C CA . SER A 1 173 ? 5 -8.969 -22.5 1 89.31 173 SER A CA 1
ATOM 1302 C C . SER A 1 173 ? 6.309 -9.359 -21.828 1 89.31 173 SER A C 1
ATOM 1304 O O . SER A 1 173 ? 6.379 -10.375 -21.125 1 89.31 173 SER A O 1
ATOM 1306 N N . ARG A 1 174 ? 7.297 -8.547 -22 1 88.44 174 ARG A N 1
ATOM 1307 C CA . ARG A 1 174 ? 8.602 -8.797 -21.391 1 88.44 174 ARG A CA 1
ATOM 1308 C C . ARG A 1 174 ? 8.531 -8.703 -19.875 1 88.44 174 ARG A C 1
ATOM 1310 O O . ARG A 1 174 ? 9.156 -9.5 -19.172 1 88.44 174 ARG A O 1
ATOM 1317 N N . SER A 1 175 ? 7.789 -7.738 -19.422 1 90.75 175 SER A N 1
ATOM 1318 C CA . SER A 1 175 ? 7.617 -7.578 -17.984 1 90.75 175 SER A CA 1
ATOM 1319 C C . SER A 1 175 ? 6.973 -8.812 -17.359 1 90.75 175 SER A C 1
ATOM 1321 O O . SER A 1 175 ? 7.414 -9.289 -16.312 1 90.75 175 SER A O 1
ATOM 1323 N N . VAL A 1 176 ? 5.953 -9.32 -18 1 91.25 176 VAL A N 1
ATOM 1324 C CA . VAL A 1 176 ? 5.273 -10.516 -17.516 1 91.25 176 VAL A CA 1
ATOM 1325 C C . VAL A 1 176 ? 6.23 -11.703 -17.562 1 91.25 176 VAL A C 1
ATOM 1327 O O . VAL A 1 176 ? 6.355 -12.438 -16.578 1 91.25 176 VAL A O 1
ATOM 1330 N N . GLY A 1 177 ? 6.875 -11.844 -18.656 1 89.62 177 GLY A N 1
ATOM 1331 C CA . GLY A 1 177 ? 7.812 -12.945 -18.812 1 89.62 177 GLY A CA 1
ATOM 1332 C C . GLY A 1 177 ? 8.93 -12.938 -17.781 1 89.62 177 GLY A C 1
ATOM 1333 O O . GLY A 1 177 ? 9.172 -13.945 -17.125 1 89.62 177 GLY A O 1
ATOM 1334 N N . ASP A 1 178 ? 9.602 -11.758 -17.594 1 90.38 178 ASP A N 1
ATOM 1335 C CA . ASP A 1 178 ? 10.703 -11.617 -16.641 1 90.38 178 ASP A CA 1
ATOM 1336 C C . ASP A 1 178 ? 10.227 -11.867 -15.211 1 90.38 178 ASP A C 1
ATOM 1338 O O . ASP A 1 178 ? 10.914 -12.516 -14.43 1 90.38 178 ASP A O 1
ATOM 1342 N N . GLY A 1 179 ? 9.102 -11.32 -14.922 1 93.81 179 GLY A N 1
ATOM 1343 C CA . GLY A 1 179 ? 8.539 -11.516 -13.586 1 93.81 179 GLY A CA 1
ATOM 1344 C C . GLY A 1 179 ? 8.234 -12.961 -13.273 1 93.81 179 GLY A C 1
ATOM 1345 O O . GLY A 1 179 ? 8.609 -13.461 -12.211 1 93.81 179 GLY A O 1
ATOM 1346 N N . MET A 1 180 ? 7.594 -13.641 -14.211 1 92.94 180 MET A N 1
ATOM 1347 C CA . MET A 1 180 ? 7.203 -15.023 -13.977 1 92.94 180 MET A CA 1
ATOM 1348 C C . MET A 1 180 ? 8.422 -15.938 -13.984 1 92.94 180 MET A C 1
ATOM 1350 O O . MET A 1 180 ? 8.453 -16.938 -13.266 1 92.94 180 MET A O 1
ATOM 1354 N N . ASP A 1 181 ? 9.383 -15.516 -14.773 1 91.12 181 ASP A N 1
ATOM 1355 C CA . ASP A 1 181 ? 10.625 -16.281 -14.781 1 91.12 181 ASP A CA 1
ATOM 1356 C C . ASP A 1 181 ? 11.289 -16.266 -13.398 1 91.12 181 ASP A C 1
ATOM 1358 O O . ASP A 1 181 ? 11.719 -17.312 -12.906 1 91.12 181 ASP A O 1
ATOM 1362 N N . CYS A 1 182 ? 11.383 -15.109 -12.797 1 91.69 182 CYS A N 1
ATOM 1363 C CA . CYS A 1 182 ? 11.953 -14.984 -11.461 1 91.69 182 CYS A CA 1
ATOM 1364 C C . CYS A 1 182 ? 11.148 -15.789 -10.445 1 91.69 182 CYS A C 1
ATOM 1366 O O . CYS A 1 182 ? 11.727 -16.469 -9.594 1 91.69 182 CYS A O 1
ATOM 1368 N N . ASP A 1 183 ? 9.922 -15.695 -10.547 1 94.25 183 ASP A N 1
ATOM 1369 C CA . ASP A 1 183 ? 9.039 -16.438 -9.656 1 94.25 183 ASP A CA 1
ATOM 1370 C C . ASP A 1 183 ? 9.25 -17.938 -9.797 1 94.25 183 ASP A C 1
ATOM 1372 O O . ASP A 1 183 ? 9.297 -18.672 -8.805 1 94.25 183 ASP A O 1
ATOM 1376 N N . SER A 1 184 ? 9.367 -18.375 -11.023 1 93.81 184 SER A N 1
ATOM 1377 C CA . SER A 1 184 ? 9.562 -19.781 -11.32 1 93.81 184 SER A CA 1
ATOM 1378 C C . SER A 1 184 ? 10.883 -20.297 -10.758 1 93.81 184 SER A C 1
ATOM 1380 O O . SER A 1 184 ? 10.945 -21.391 -10.203 1 93.81 184 SER A O 1
ATOM 1382 N N . ARG A 1 185 ? 11.875 -19.516 -10.922 1 90.69 185 ARG A N 1
ATOM 1383 C CA . ARG A 1 185 ? 13.18 -19.906 -10.398 1 90.69 185 ARG A CA 1
ATOM 1384 C C . ARG A 1 185 ? 13.148 -20.016 -8.875 1 90.69 185 ARG A C 1
ATOM 1386 O O . ARG A 1 185 ? 13.75 -20.922 -8.305 1 90.69 185 ARG A O 1
ATOM 1393 N N . PHE A 1 186 ? 12.516 -19.109 -8.266 1 92.94 186 PHE A N 1
ATOM 1394 C CA . PHE A 1 186 ? 12.352 -19.156 -6.812 1 92.94 186 PHE A CA 1
ATOM 1395 C C . PHE A 1 186 ? 11.648 -20.438 -6.383 1 92.94 186 PHE A C 1
ATOM 1397 O O . PHE A 1 186 ? 12.117 -21.125 -5.473 1 92.94 186 PHE A O 1
ATOM 1404 N N . VAL A 1 187 ? 10.531 -20.75 -7.004 1 92.31 187 VAL A N 1
ATOM 1405 C CA . VAL A 1 187 ? 9.742 -21.922 -6.68 1 92.31 187 VAL A CA 1
ATOM 1406 C C . VAL A 1 187 ? 10.578 -23.188 -6.895 1 92.31 187 VAL A C 1
ATOM 1408 O O . VAL A 1 187 ? 10.57 -24.094 -6.062 1 92.31 187 VAL A O 1
ATOM 1411 N N . MET A 1 188 ? 11.312 -23.203 -7.988 1 89.56 188 MET A N 1
ATOM 1412 C CA . MET A 1 188 ? 12.148 -24.359 -8.305 1 89.56 188 MET A CA 1
ATOM 1413 C C . MET A 1 188 ? 13.25 -24.531 -7.266 1 89.56 188 MET A C 1
ATOM 1415 O O . MET A 1 188 ? 13.578 -25.656 -6.887 1 89.56 188 MET A O 1
ATOM 1419 N N . GLU A 1 189 ? 13.766 -23.391 -6.848 1 89.12 189 GLU A N 1
ATOM 1420 C CA . GLU A 1 189 ? 14.789 -23.453 -5.809 1 89.12 189 GLU A CA 1
ATOM 1421 C C . GLU A 1 189 ? 14.25 -24.094 -4.539 1 89.12 189 GLU A C 1
ATOM 1423 O O . GLU A 1 189 ? 14.906 -24.938 -3.939 1 89.12 189 GLU A O 1
ATOM 1428 N N . VAL A 1 190 ? 13.117 -23.719 -4.152 1 90.62 190 VAL A N 1
ATOM 1429 C CA . VAL A 1 190 ? 12.508 -24.25 -2.936 1 90.62 190 VAL A CA 1
ATOM 1430 C C . VAL A 1 190 ? 12.148 -25.719 -3.131 1 90.62 190 VAL A C 1
ATOM 1432 O O . VAL A 1 190 ? 12.383 -26.547 -2.244 1 90.62 190 VAL A O 1
ATOM 1435 N N . LEU A 1 191 ? 11.617 -26.031 -4.254 1 89.06 191 LEU A N 1
ATOM 1436 C CA . LEU A 1 191 ? 11.18 -27.391 -4.562 1 89.06 191 LEU A CA 1
ATOM 1437 C C . LEU A 1 191 ? 12.352 -28.359 -4.516 1 89.06 191 LEU A C 1
ATOM 1439 O O . LEU A 1 191 ? 12.211 -29.484 -4.031 1 89.06 191 LEU A O 1
ATOM 1443 N N . LEU A 1 192 ? 13.469 -27.969 -4.98 1 85.69 192 LEU A N 1
ATOM 1444 C CA . LEU A 1 192 ? 14.625 -28.844 -5.105 1 85.69 192 LEU A CA 1
ATOM 1445 C C . LEU A 1 192 ? 15.352 -28.984 -3.768 1 85.69 192 LEU A C 1
ATOM 1447 O O . LEU A 1 192 ? 15.922 -30.031 -3.465 1 85.69 192 LEU A O 1
ATOM 1451 N N . ARG A 1 193 ? 15.375 -28.016 -2.92 1 83.5 193 ARG A N 1
ATOM 1452 C CA . ARG A 1 193 ? 16.078 -28.016 -1.641 1 83.5 193 ARG A CA 1
ATOM 1453 C C . ARG A 1 193 ? 15.5 -29.062 -0.699 1 83.5 193 ARG A C 1
ATOM 1455 O O . ARG A 1 193 ? 16.234 -29.766 -0.005 1 83.5 193 ARG A O 1
ATOM 1462 N N . GLU A 1 194 ? 14.273 -29.188 -0.563 1 74.5 194 GLU A N 1
ATOM 1463 C CA . GLU A 1 194 ? 13.656 -30.047 0.453 1 74.5 194 GLU A CA 1
ATOM 1464 C C . GLU A 1 194 ? 13.367 -31.438 -0.093 1 74.5 194 GLU A C 1
ATOM 1466 O O . GLU A 1 194 ? 12.617 -32.219 0.513 1 74.5 194 GLU A O 1
ATOM 1471 N N . GLY A 1 195 ? 13.961 -31.734 -1.175 1 79.69 195 GLY A N 1
ATOM 1472 C CA . GLY A 1 195 ? 13.711 -33.062 -1.747 1 79.69 195 GLY A CA 1
ATOM 1473 C C . GLY A 1 195 ? 12.273 -33.25 -2.191 1 79.69 195 GLY A C 1
ATOM 1474 O O . GLY A 1 195 ? 11.875 -34.344 -2.561 1 79.69 195 GLY A O 1
ATOM 1475 N N . LEU A 1 196 ? 11.531 -32.219 -2.146 1 78.75 196 LEU A N 1
ATOM 1476 C CA . LEU A 1 196 ? 10.125 -32.281 -2.525 1 78.75 196 LEU A CA 1
ATOM 1477 C C . LEU A 1 196 ? 9.977 -32.656 -4 1 78.75 196 LEU A C 1
ATOM 1479 O O . LEU A 1 196 ? 8.992 -33.281 -4.395 1 78.75 196 LEU A O 1
ATOM 1483 N N . GLY A 1 197 ? 10.938 -32.281 -4.762 1 83.75 197 GLY A N 1
ATOM 1484 C CA . GLY A 1 197 ? 10.922 -32.594 -6.184 1 83.75 197 GLY A CA 1
ATOM 1485 C C . GLY A 1 197 ? 10.938 -34.094 -6.473 1 83.75 197 GLY A C 1
ATOM 1486 O O . GLY A 1 197 ? 10.211 -34.562 -7.348 1 83.75 197 GLY A O 1
ATOM 1487 N N . ARG A 1 198 ? 11.672 -34.75 -5.668 1 84.25 198 ARG A N 1
ATOM 1488 C CA . ARG A 1 198 ? 11.781 -36.188 -5.879 1 84.25 198 ARG A CA 1
ATOM 1489 C C . ARG A 1 198 ? 10.453 -36.875 -5.621 1 84.25 198 ARG A C 1
ATOM 1491 O O . ARG A 1 198 ? 10.086 -37.812 -6.332 1 84.25 198 ARG A O 1
ATOM 1498 N N . GLU A 1 199 ? 9.789 -36.344 -4.715 1 85.69 199 GLU A N 1
ATOM 1499 C CA . GLU A 1 199 ? 8.484 -36.938 -4.395 1 85.69 199 GLU A CA 1
ATOM 1500 C C . GLU A 1 199 ? 7.449 -36.594 -5.461 1 85.69 199 GLU A C 1
ATOM 1502 O O . GLU A 1 199 ? 6.676 -37.469 -5.875 1 85.69 199 GLU A O 1
ATOM 1507 N N . VAL A 1 200 ? 7.488 -35.469 -5.926 1 88.94 200 VAL A N 1
ATOM 1508 C CA . VAL A 1 200 ? 6.461 -34.938 -6.828 1 88.94 200 VAL A CA 1
ATOM 1509 C C . VAL A 1 200 ? 6.695 -35.5 -8.234 1 88.94 200 VAL A C 1
ATOM 1511 O O . VAL A 1 200 ? 5.742 -35.812 -8.945 1 88.94 200 VAL A O 1
ATOM 1514 N N . PHE A 1 201 ? 7.977 -35.719 -8.609 1 90.44 201 PHE A N 1
ATOM 1515 C CA . PHE A 1 201 ? 8.273 -36.062 -9.992 1 90.44 201 PHE A CA 1
ATOM 1516 C C . PHE A 1 201 ? 8.719 -37.5 -10.102 1 90.44 201 PHE A C 1
ATOM 1518 O O . PHE A 1 201 ? 9.164 -37.938 -11.164 1 90.44 201 PHE A O 1
ATOM 1525 N N . SER A 1 202 ? 8.547 -38.156 -8.969 1 85.94 202 SER A N 1
ATOM 1526 C CA . SER A 1 202 ? 8.891 -39.562 -8.984 1 85.94 202 SER A CA 1
ATOM 1527 C C . SER A 1 202 ? 8.031 -40.344 -9.977 1 85.94 202 SER A C 1
ATOM 1529 O O . SER A 1 202 ? 6.809 -40.156 -10.008 1 85.94 202 SER A O 1
ATOM 1531 N N . GLY A 1 203 ? 8.68 -41.125 -10.828 1 87.69 203 GLY A N 1
ATOM 1532 C CA . GLY A 1 203 ? 7.961 -42 -11.75 1 87.69 203 GLY A CA 1
ATOM 1533 C C . GLY A 1 203 ? 7.5 -41.281 -13.008 1 87.69 203 GLY A C 1
ATOM 1534 O O . GLY A 1 203 ? 6.918 -41.906 -13.898 1 87.69 203 GLY A O 1
ATOM 1535 N N . VAL A 1 204 ? 7.719 -40.031 -13.094 1 94.25 204 VAL A N 1
ATOM 1536 C CA . VAL A 1 204 ? 7.309 -39.281 -14.266 1 94.25 204 VAL A CA 1
ATOM 1537 C C . VAL A 1 204 ? 8.375 -39.375 -15.352 1 94.25 204 VAL A C 1
ATOM 1539 O O . VAL A 1 204 ? 9.539 -39.031 -15.125 1 94.25 204 VAL A O 1
ATOM 1542 N N . GLY A 1 205 ? 8 -39.938 -16.484 1 95.94 205 GLY A N 1
ATOM 1543 C CA . GLY A 1 205 ? 8.93 -40.031 -17.594 1 95.94 205 GLY A CA 1
ATOM 1544 C C . GLY A 1 205 ? 8.883 -38.844 -18.531 1 95.94 205 GLY A C 1
ATOM 1545 O O . GLY A 1 205 ? 9.898 -38.5 -19.141 1 95.94 205 GLY A O 1
ATOM 1546 N N . SER A 1 206 ? 7.75 -38.312 -18.688 1 97.44 206 SER A N 1
ATOM 1547 C CA . SER A 1 206 ? 7.582 -37.125 -19.531 1 97.44 206 SER A CA 1
ATOM 1548 C C . SER A 1 206 ? 6.637 -36.125 -18.891 1 97.44 206 SER A C 1
ATOM 1550 O O . SER A 1 206 ? 5.688 -36.5 -18.203 1 97.44 206 SER A O 1
ATOM 1552 N N . LEU A 1 207 ? 6.945 -34.844 -19.109 1 97.62 207 LEU A N 1
ATOM 1553 C CA . LEU A 1 207 ? 6.184 -33.781 -18.484 1 97.62 207 LEU A CA 1
ATOM 1554 C C . LEU A 1 207 ? 5.973 -32.625 -19.453 1 97.62 207 LEU A C 1
ATOM 1556 O O . LEU A 1 207 ? 6.902 -32.219 -20.156 1 97.62 207 LEU A O 1
ATOM 1560 N N . VAL A 1 208 ? 4.773 -32.125 -19.594 1 98.31 208 VAL A N 1
ATOM 1561 C CA . VAL A 1 208 ? 4.492 -30.891 -20.344 1 98.31 208 VAL A CA 1
ATOM 1562 C C . VAL A 1 208 ? 4.133 -29.766 -19.375 1 98.31 208 VAL A C 1
ATOM 1564 O O . VAL A 1 208 ? 3.201 -29.906 -18.578 1 98.31 208 VAL A O 1
ATOM 1567 N N . ASP A 1 209 ? 4.945 -28.734 -19.344 1 98.19 209 ASP A N 1
ATOM 1568 C CA . ASP A 1 209 ? 4.668 -27.5 -18.609 1 98.19 209 ASP A CA 1
ATOM 1569 C C . ASP A 1 209 ? 3.75 -26.578 -19.406 1 98.19 209 ASP A C 1
ATOM 1571 O O . ASP A 1 209 ? 4.207 -25.875 -20.312 1 98.19 209 ASP A O 1
ATOM 1575 N N . VAL A 1 210 ? 2.467 -26.562 -19.047 1 98.44 210 VAL A N 1
ATOM 1576 C CA . VAL A 1 210 ? 1.458 -25.812 -19.781 1 98.44 210 VAL A CA 1
ATOM 1577 C C . VAL A 1 210 ? 1.448 -24.359 -19.297 1 98.44 210 VAL A C 1
ATOM 1579 O O . VAL A 1 210 ? 1.301 -24.109 -18.094 1 98.44 210 VAL A O 1
ATOM 1582 N N . GLY A 1 211 ? 1.572 -23.438 -20.219 1 96.25 211 GLY A N 1
ATOM 1583 C CA . GLY A 1 211 ? 1.74 -22.047 -19.828 1 96.25 211 GLY A CA 1
ATOM 1584 C C . GLY A 1 211 ? 3.055 -21.781 -19.109 1 96.25 211 GLY A C 1
ATOM 1585 O O . GLY A 1 211 ? 3.109 -21 -18.172 1 96.25 211 GLY A O 1
ATOM 1586 N N . GLY A 1 212 ? 4.086 -22.438 -19.516 1 95.38 212 GLY A N 1
ATOM 1587 C CA . GLY A 1 212 ? 5.348 -22.453 -18.781 1 95.38 212 GLY A CA 1
ATOM 1588 C C . GLY A 1 212 ? 6.238 -21.266 -19.094 1 95.38 212 GLY A C 1
ATOM 1589 O O . GLY A 1 212 ? 7.355 -21.172 -18.594 1 95.38 212 GLY A O 1
ATOM 1590 N N . GLY A 1 213 ? 5.773 -20.344 -19.953 1 92.44 213 GLY A N 1
ATOM 1591 C CA . GLY A 1 213 ? 6.531 -19.156 -20.281 1 92.44 213 GLY A CA 1
ATOM 1592 C C . GLY A 1 213 ? 7.84 -19.453 -20.984 1 92.44 213 GLY A C 1
ATOM 1593 O O . GLY A 1 213 ? 7.863 -20.172 -21.984 1 92.44 213 GLY A O 1
ATOM 1594 N N . THR A 1 214 ? 8.938 -18.922 -20.422 1 87.5 214 THR A N 1
ATOM 1595 C CA . THR A 1 214 ? 10.242 -19.094 -21.062 1 87.5 214 THR A CA 1
ATOM 1596 C C . THR A 1 214 ? 10.891 -20.406 -20.641 1 87.5 214 THR A C 1
ATOM 1598 O O . THR A 1 214 ? 12.047 -20.672 -20.969 1 87.5 214 THR A O 1
ATOM 1601 N N . GLY A 1 215 ? 10.156 -21.156 -19.875 1 91.94 215 GLY A N 1
ATOM 1602 C CA . GLY A 1 215 ? 10.57 -22.531 -19.641 1 91.94 215 GLY A CA 1
ATOM 1603 C C . GLY A 1 215 ? 11.414 -22.688 -18.375 1 91.94 215 GLY A C 1
ATOM 1604 O O . GLY A 1 215 ? 12.086 -23.703 -18.203 1 91.94 215 GLY A O 1
ATOM 1605 N N . ALA A 1 216 ? 11.398 -21.719 -17.453 1 89.75 216 ALA A N 1
ATOM 1606 C CA . ALA A 1 216 ? 12.25 -21.734 -16.266 1 89.75 216 ALA A CA 1
ATOM 1607 C C . ALA A 1 216 ? 11.977 -22.984 -15.43 1 89.75 216 ALA A C 1
ATOM 1609 O O . ALA A 1 216 ? 12.914 -23.656 -14.984 1 89.75 216 ALA A O 1
ATOM 1610 N N . VAL A 1 217 ? 10.758 -23.328 -15.234 1 93.31 217 VAL A N 1
ATOM 1611 C CA . VAL A 1 217 ? 10.406 -24.5 -14.414 1 93.31 217 VAL A CA 1
ATOM 1612 C C . VAL A 1 217 ? 10.789 -25.781 -15.141 1 93.31 217 VAL A C 1
ATOM 1614 O O . VAL A 1 217 ? 11.422 -26.672 -14.562 1 93.31 217 VAL A O 1
ATOM 1617 N N . ALA A 1 218 ? 10.414 -25.859 -16.391 1 94.19 218 ALA A N 1
ATOM 1618 C CA . ALA A 1 218 ? 10.734 -27.031 -17.203 1 94.19 218 ALA A CA 1
ATOM 1619 C C . ALA A 1 218 ? 12.242 -27.281 -17.25 1 94.19 218 ALA A C 1
ATOM 1621 O O . ALA A 1 218 ? 12.703 -28.406 -17.125 1 94.19 218 ALA A O 1
ATOM 1622 N N . ARG A 1 219 ? 12.945 -26.219 -17.484 1 91.81 219 ARG A N 1
ATOM 1623 C CA . ARG A 1 219 ? 14.398 -26.328 -17.516 1 91.81 219 ARG A CA 1
ATOM 1624 C C . ARG A 1 219 ? 14.953 -26.781 -16.172 1 91.81 219 ARG A C 1
ATOM 1626 O O . ARG A 1 219 ? 15.875 -27.594 -16.109 1 91.81 219 ARG A O 1
ATOM 1633 N N . GLY A 1 220 ? 14.445 -26.219 -15.094 1 90.06 220 GLY A N 1
ATOM 1634 C CA . GLY A 1 220 ? 14.852 -26.641 -13.758 1 90.06 220 GLY A CA 1
ATOM 1635 C C . GLY A 1 220 ? 14.586 -28.109 -13.484 1 90.06 220 GLY A C 1
ATOM 1636 O O . GLY A 1 220 ? 15.43 -28.812 -12.922 1 90.06 220 GLY A O 1
ATOM 1637 N N . ILE A 1 221 ? 13.445 -28.609 -13.883 1 92.5 221 ILE A N 1
ATOM 1638 C CA . ILE A 1 221 ? 13.086 -30.016 -13.695 1 92.5 221 ILE A CA 1
ATOM 1639 C C . ILE A 1 221 ? 14 -30.891 -14.547 1 92.5 221 ILE A C 1
ATOM 1641 O O . ILE A 1 221 ? 14.531 -31.906 -14.062 1 92.5 221 ILE A O 1
ATOM 1645 N N . ALA A 1 222 ? 14.148 -30.484 -15.805 1 92.38 222 ALA A N 1
ATOM 1646 C CA . ALA A 1 222 ? 14.992 -31.266 -16.703 1 92.38 222 ALA A CA 1
ATOM 1647 C C . ALA A 1 222 ? 16.422 -31.391 -16.172 1 92.38 222 ALA A C 1
ATOM 1649 O O . ALA A 1 222 ? 17.062 -32.438 -16.312 1 92.38 222 ALA A O 1
ATOM 1650 N N . ALA A 1 223 ? 16.859 -30.328 -15.609 1 89.88 223 ALA A N 1
ATOM 1651 C CA . ALA A 1 223 ? 18.219 -30.328 -15.047 1 89.88 223 ALA A CA 1
ATOM 1652 C C . ALA A 1 223 ? 18.297 -31.219 -13.805 1 89.88 223 ALA A C 1
ATOM 1654 O O . ALA A 1 223 ? 19.281 -31.922 -13.602 1 89.88 223 ALA A O 1
ATOM 1655 N N . ALA A 1 224 ? 17.344 -31.203 -12.992 1 90.06 224 ALA A N 1
ATOM 1656 C CA . ALA A 1 224 ? 17.344 -31.922 -11.719 1 90.06 224 ALA A CA 1
ATOM 1657 C C . ALA A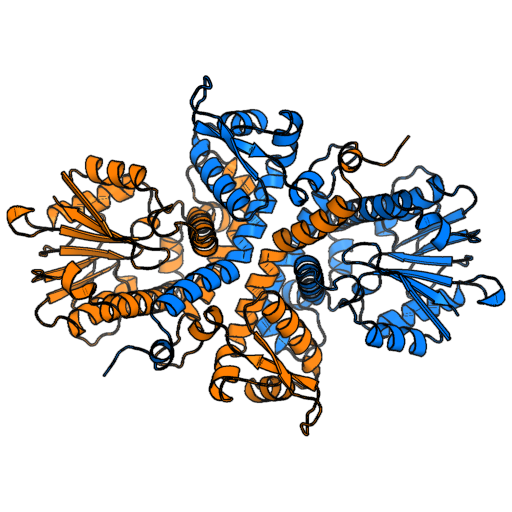 1 224 ? 17 -33.406 -11.922 1 90.06 224 ALA A C 1
ATOM 1659 O O . ALA A 1 224 ? 17.453 -34.25 -11.172 1 90.06 224 ALA A O 1
ATOM 1660 N N . PHE A 1 225 ? 16.188 -33.625 -12.938 1 91.69 225 PHE A N 1
ATOM 1661 C CA . PHE A 1 225 ? 15.703 -34.969 -13.227 1 91.69 225 PHE A CA 1
ATOM 1662 C C . PHE A 1 225 ? 15.891 -35.312 -14.695 1 91.69 225 PHE A C 1
ATOM 1664 O O . PHE A 1 225 ? 14.922 -35.344 -15.461 1 91.69 225 PHE A O 1
ATOM 1671 N N . PRO A 1 226 ? 17.016 -35.781 -15.055 1 91.12 226 PRO A N 1
ATOM 1672 C CA . PRO A 1 226 ? 17.359 -35.969 -16.469 1 91.12 226 PRO A CA 1
ATOM 1673 C C . PRO A 1 226 ? 16.516 -37.031 -17.141 1 91.12 226 PRO A C 1
ATOM 1675 O O . PRO A 1 226 ? 16.422 -37.094 -18.359 1 91.12 226 PRO A O 1
ATOM 1678 N N . ASN A 1 227 ? 16 -37.875 -16.359 1 92 227 ASN A N 1
ATOM 1679 C CA . ASN A 1 227 ? 15.172 -38.938 -16.906 1 92 227 ASN A CA 1
ATOM 1680 C C . ASN A 1 227 ? 13.797 -38.406 -17.312 1 92 227 ASN A C 1
ATOM 1682 O O . ASN A 1 227 ? 13.047 -39.125 -18 1 92 227 ASN A O 1
ATOM 1686 N N . VAL A 1 228 ? 13.43 -37.219 -16.938 1 94.19 228 VAL A N 1
ATOM 1687 C CA . VAL A 1 228 ? 12.133 -36.656 -17.281 1 94.19 228 VAL A CA 1
ATOM 1688 C C . VAL A 1 228 ? 12.258 -35.812 -18.562 1 94.19 228 VAL A C 1
ATOM 1690 O O . VAL A 1 228 ? 12.984 -34.844 -18.594 1 94.19 228 VAL A O 1
ATOM 1693 N N . GLU A 1 229 ? 11.641 -36.25 -19.609 1 96 229 GLU A N 1
ATOM 1694 C CA . GLU A 1 229 ? 11.555 -35.469 -20.828 1 96 229 GLU A CA 1
ATOM 1695 C C . GLU A 1 229 ? 10.578 -34.281 -20.656 1 96 229 GLU A C 1
ATOM 1697 O O . GLU A 1 229 ? 9.375 -34.5 -20.516 1 96 229 GLU A O 1
ATOM 1702 N N . CYS A 1 230 ? 11.086 -33.062 -20.703 1 95.94 230 CYS A N 1
ATOM 1703 C CA . CYS A 1 230 ? 10.258 -31.891 -20.422 1 95.94 230 CYS A CA 1
ATOM 1704 C C . CYS A 1 230 ? 9.961 -31.125 -21.703 1 95.94 230 CYS A C 1
ATOM 1706 O O . CYS A 1 230 ? 10.828 -30.969 -22.562 1 95.94 230 CYS A O 1
ATOM 1708 N N . SER A 1 231 ? 8.773 -30.672 -21.891 1 96.75 231 SER A N 1
ATOM 1709 C CA . SER A 1 231 ? 8.359 -29.734 -22.922 1 96.75 231 SER A CA 1
ATOM 1710 C C . SER A 1 231 ? 7.516 -28.609 -22.344 1 96.75 231 SER A C 1
ATOM 1712 O O . SER A 1 231 ? 7.031 -28.703 -21.219 1 96.75 231 SER A O 1
ATOM 1714 N N . VAL A 1 232 ? 7.434 -27.484 -23.078 1 97.44 232 VAL A N 1
ATOM 1715 C CA . VAL A 1 232 ? 6.648 -26.328 -22.672 1 97.44 232 VAL A CA 1
ATOM 1716 C C . VAL A 1 232 ? 5.605 -26.016 -23.75 1 97.44 232 VAL A C 1
ATOM 1718 O O . VAL A 1 232 ? 5.93 -25.922 -24.938 1 97.44 232 VAL A O 1
ATOM 1721 N N . LEU A 1 233 ? 4.352 -25.938 -23.359 1 98 233 LEU A N 1
ATOM 1722 C CA . LEU A 1 233 ? 3.295 -25.453 -24.234 1 98 233 LEU A CA 1
ATOM 1723 C C . LEU A 1 233 ? 3.016 -23.969 -23.984 1 98 233 LEU A C 1
ATOM 1725 O O . LEU A 1 233 ? 2.674 -23.578 -22.859 1 98 233 LEU A O 1
ATOM 1729 N N . GLU A 1 234 ? 3.146 -23.156 -24.984 1 95.25 234 GLU A N 1
ATOM 1730 C CA . GLU A 1 234 ? 2.906 -21.719 -24.859 1 95.25 234 GLU A CA 1
ATOM 1731 C C . GLU A 1 234 ? 2.404 -21.141 -26.172 1 95.25 234 GLU A C 1
ATOM 1733 O O . GLU A 1 234 ? 2.555 -21.75 -27.234 1 95.25 234 GLU A O 1
ATOM 1738 N N . LEU A 1 235 ? 1.788 -19.969 -26.047 1 92.5 235 LEU A N 1
ATOM 1739 C CA . LEU A 1 235 ? 1.374 -19.234 -27.234 1 92.5 235 LEU A CA 1
ATOM 1740 C C . LEU A 1 235 ? 2.576 -18.875 -28.094 1 92.5 235 LEU A C 1
ATOM 1742 O O . LEU A 1 235 ? 3.682 -18.688 -27.594 1 92.5 235 LEU A O 1
ATOM 1746 N N . PRO A 1 236 ? 2.361 -18.688 -29.359 1 89.94 236 PRO A N 1
ATOM 1747 C CA . PRO A 1 236 ? 3.461 -18.469 -30.297 1 89.94 236 PRO A CA 1
ATOM 1748 C C . PRO A 1 236 ? 4.301 -17.25 -29.938 1 89.94 236 PRO A C 1
ATOM 1750 O O . PRO A 1 236 ? 5.535 -17.297 -30 1 89.94 236 PRO A O 1
ATOM 1753 N N . HIS A 1 237 ? 3.693 -16.172 -29.531 1 87.44 237 HIS A N 1
ATOM 1754 C CA . HIS A 1 237 ? 4.445 -14.938 -29.297 1 87.44 237 HIS A CA 1
ATOM 1755 C C . HIS A 1 237 ? 5.316 -15.062 -28.047 1 87.44 237 HIS A C 1
ATOM 1757 O O . HIS A 1 237 ? 6.359 -14.414 -27.953 1 87.44 237 HIS A O 1
ATOM 1763 N N . VAL A 1 238 ? 4.91 -15.906 -27.109 1 89 238 VAL A N 1
ATOM 1764 C CA . VAL A 1 238 ? 5.695 -16.125 -25.906 1 89 238 VAL A CA 1
ATOM 1765 C C . VAL A 1 238 ? 6.91 -17 -26.234 1 89 238 VAL A C 1
ATOM 1767 O O . VAL A 1 238 ? 8.016 -16.734 -25.75 1 89 238 VAL A O 1
ATOM 1770 N N . ILE A 1 239 ? 6.723 -18.016 -27.062 1 89.75 239 ILE A N 1
ATOM 1771 C CA . ILE A 1 239 ? 7.793 -18.906 -27.469 1 89.75 239 ILE A CA 1
ATOM 1772 C C . ILE A 1 239 ? 8.883 -18.125 -28.188 1 89.75 239 ILE A C 1
ATOM 1774 O O . ILE A 1 239 ? 10.07 -18.422 -28.047 1 89.75 239 ILE A O 1
ATOM 1778 N N . ALA A 1 240 ? 8.469 -17.094 -28.938 1 85.19 240 ALA A N 1
ATOM 1779 C CA . ALA A 1 240 ? 9.414 -16.281 -29.688 1 85.19 240 ALA A CA 1
ATOM 1780 C C . ALA A 1 240 ? 10.406 -15.586 -28.75 1 85.19 240 ALA A C 1
ATOM 1782 O O . ALA A 1 240 ? 11.523 -15.258 -29.156 1 85.19 240 ALA A O 1
ATOM 1783 N N . GLU A 1 241 ? 10.008 -15.453 -27.453 1 82.06 241 GLU A N 1
ATOM 1784 C CA . GLU A 1 241 ? 10.852 -14.773 -26.484 1 82.06 241 GLU A CA 1
ATOM 1785 C C . GLU A 1 241 ? 11.688 -15.766 -25.672 1 82.06 241 GLU A C 1
ATOM 1787 O O . GLU A 1 241 ? 12.539 -15.375 -24.875 1 82.06 241 GLU A O 1
ATOM 1792 N N . ALA A 1 242 ? 11.422 -17.047 -25.844 1 83 242 ALA A N 1
ATOM 1793 C CA . ALA A 1 242 ? 12.102 -18.078 -25.062 1 83 242 ALA A CA 1
ATOM 1794 C C . ALA A 1 242 ? 13.516 -18.312 -25.594 1 83 242 ALA A C 1
ATOM 1796 O O . ALA A 1 242 ? 13.805 -18.062 -26.766 1 83 242 ALA A O 1
ATOM 1797 N N . PRO A 1 243 ? 14.336 -18.719 -24.641 1 78.19 243 PRO A N 1
ATOM 1798 C CA . PRO A 1 243 ? 15.703 -19.016 -25.094 1 78.19 243 PRO A CA 1
ATOM 1799 C C . PRO A 1 243 ? 15.742 -20.094 -26.156 1 78.19 243 PRO A C 1
ATOM 1801 O O . PRO A 1 243 ? 14.961 -21.047 -26.109 1 78.19 243 PRO A O 1
ATOM 1804 N N . ALA A 1 244 ? 16.562 -19.938 -27.125 1 70.69 244 ALA A N 1
ATOM 1805 C CA . ALA A 1 244 ? 16.688 -20.828 -28.266 1 70.69 244 ALA A CA 1
ATOM 1806 C C . ALA A 1 244 ? 17.422 -22.109 -27.875 1 70.69 244 ALA A C 1
ATOM 1808 O O . ALA A 1 244 ? 17.234 -23.156 -28.516 1 70.69 244 ALA A O 1
ATOM 1809 N N . ASP A 1 245 ? 18.141 -22.016 -26.891 1 67.5 245 ASP A N 1
ATOM 1810 C CA . ASP A 1 245 ? 19 -23.141 -26.547 1 67.5 245 ASP A CA 1
ATOM 1811 C C . ASP A 1 245 ? 18.469 -23.906 -25.328 1 67.5 245 ASP A C 1
ATOM 1813 O O . ASP A 1 245 ? 17.641 -23.375 -24.578 1 67.5 245 ASP A O 1
ATOM 1817 N N . GLY A 1 246 ? 18.656 -25.25 -25.312 1 71.25 246 GLY A N 1
ATOM 1818 C CA . GLY A 1 246 ? 18.375 -26.062 -24.141 1 71.25 246 GLY A CA 1
ATOM 1819 C C . GLY A 1 246 ? 17.641 -27.344 -24.453 1 71.25 246 GLY A C 1
ATOM 1820 O O . GLY A 1 246 ? 17.406 -27.656 -25.625 1 71.25 246 GLY A O 1
ATOM 1821 N N . ASP A 1 247 ? 17.422 -28.062 -23.406 1 77.44 247 ASP A N 1
ATOM 1822 C CA . ASP A 1 247 ? 16.906 -29.438 -23.484 1 77.44 247 ASP A CA 1
ATOM 1823 C C . ASP A 1 247 ? 15.375 -29.453 -23.469 1 77.44 247 ASP A C 1
ATOM 1825 O O . ASP A 1 247 ? 14.758 -30.5 -23.578 1 77.44 247 ASP A O 1
ATOM 1829 N N . VAL A 1 248 ? 14.844 -28.25 -23.391 1 91 248 VAL A N 1
ATOM 1830 C CA . VAL A 1 248 ? 13.391 -28.219 -23.25 1 91 248 VAL A CA 1
ATOM 1831 C C . VAL A 1 248 ? 12.75 -27.875 -24.594 1 91 248 VAL A C 1
ATOM 1833 O O . VAL A 1 248 ? 13.18 -26.953 -25.281 1 91 248 VAL A O 1
ATOM 1836 N N . ARG A 1 249 ? 11.883 -28.703 -25 1 92.69 249 ARG A N 1
ATOM 1837 C CA . ARG A 1 249 ? 11.156 -28.516 -26.25 1 92.69 249 ARG A CA 1
ATOM 1838 C C . ARG A 1 249 ? 9.969 -27.578 -26.047 1 92.69 249 ARG A C 1
ATOM 1840 O O . ARG A 1 249 ? 9.18 -27.766 -25.125 1 92.69 249 ARG A O 1
ATOM 1847 N N . PHE A 1 250 ? 9.859 -26.578 -26.953 1 95.5 250 PHE A N 1
ATOM 1848 C CA . PHE A 1 250 ? 8.719 -25.656 -26.922 1 95.5 250 PHE A CA 1
ATOM 1849 C C . PHE A 1 250 ? 7.695 -26.031 -27.984 1 95.5 250 PHE A C 1
ATOM 1851 O O . PHE A 1 250 ? 8.055 -26.281 -29.125 1 95.5 250 PHE A O 1
ATOM 1858 N N . VAL A 1 251 ? 6.539 -26.125 -27.609 1 95.62 251 VAL A N 1
ATOM 1859 C CA . VAL A 1 251 ? 5.418 -26.422 -28.484 1 95.62 251 VAL A CA 1
ATOM 1860 C C . VAL A 1 251 ? 4.473 -25.234 -28.547 1 95.62 251 VAL A C 1
ATOM 1862 O O . VAL A 1 251 ? 3.965 -24.781 -27.516 1 95.62 251 VAL A O 1
ATOM 1865 N N . ALA A 1 252 ? 4.234 -24.672 -29.766 1 95.62 252 ALA A N 1
ATOM 1866 C CA . ALA A 1 252 ? 3.289 -23.562 -29.938 1 95.62 252 ALA A CA 1
ATOM 1867 C C . ALA A 1 252 ? 1.85 -24.078 -29.906 1 95.62 252 ALA A C 1
ATOM 1869 O O . ALA A 1 252 ? 1.503 -25.016 -30.625 1 95.62 252 ALA A O 1
ATOM 1870 N N . GLY A 1 253 ? 1.067 -23.484 -29 1 95.56 253 GLY A N 1
ATOM 1871 C CA . GLY A 1 253 ? -0.326 -23.906 -28.953 1 95.56 253 GLY A CA 1
ATOM 1872 C C . GLY A 1 253 ? -1.111 -23.203 -27.859 1 95.56 253 GLY A C 1
ATOM 1873 O O . GLY A 1 253 ? -0.562 -22.375 -27.109 1 95.56 253 GLY A O 1
ATOM 1874 N N . ASP A 1 254 ? -2.418 -23.453 -27.891 1 95.88 254 ASP A N 1
ATOM 1875 C CA . ASP A 1 254 ? -3.389 -22.938 -26.938 1 95.88 254 ASP A CA 1
ATOM 1876 C C . ASP A 1 254 ? -3.877 -24.047 -25.984 1 95.88 254 ASP A C 1
ATOM 1878 O O . ASP A 1 254 ? -4.41 -25.062 -26.438 1 95.88 254 ASP A O 1
ATOM 1882 N N . MET A 1 255 ? -3.717 -23.797 -24.672 1 97.5 255 MET A N 1
ATOM 1883 C CA . MET A 1 255 ? -4.039 -24.812 -23.688 1 97.5 255 MET A CA 1
ATOM 1884 C C . MET A 1 255 ? -5.523 -25.141 -23.703 1 97.5 255 MET A C 1
ATOM 1886 O O . MET A 1 255 ? -5.938 -26.188 -23.203 1 97.5 255 MET A O 1
ATOM 1890 N N . PHE A 1 256 ? -6.367 -24.281 -24.266 1 97.44 256 PHE A N 1
ATOM 1891 C CA . PHE A 1 256 ? -7.805 -24.516 -24.359 1 97.44 256 PHE A CA 1
ATOM 1892 C C . PHE A 1 256 ? -8.125 -25.422 -25.547 1 97.44 256 PHE A C 1
ATOM 1894 O O . PHE A 1 256 ? -9.242 -25.953 -25.641 1 97.44 256 PHE A O 1
ATOM 1901 N N . GLU A 1 257 ? -7.172 -25.609 -26.391 1 97.5 257 GLU A N 1
ATOM 1902 C CA . GLU A 1 257 ? -7.414 -26.375 -27.594 1 97.5 257 GLU A CA 1
ATOM 1903 C C . GLU A 1 257 ? -6.758 -27.75 -27.516 1 97.5 257 GLU A C 1
ATOM 1905 O O . GLU A 1 257 ? -7.398 -28.766 -27.797 1 97.5 257 GLU A O 1
ATOM 1910 N N . TYR A 1 258 ? -5.504 -27.688 -27.188 1 97.25 258 TYR A N 1
ATOM 1911 C CA . TYR A 1 258 ? -4.777 -28.953 -27.219 1 97.25 258 TYR A CA 1
ATOM 1912 C C . TYR A 1 258 ? -3.57 -28.906 -26.297 1 97.25 258 TYR A C 1
ATOM 1914 O O . TYR A 1 258 ? -2.867 -27.891 -26.219 1 97.25 258 TYR A O 1
ATOM 1922 N N . ILE A 1 259 ? -3.361 -30.016 -25.562 1 98.62 259 ILE A N 1
ATOM 1923 C CA . ILE A 1 259 ? -2.172 -30.234 -24.75 1 98.62 259 ILE A CA 1
ATOM 1924 C C . ILE A 1 259 ? -1.486 -31.531 -25.188 1 98.62 259 ILE A C 1
ATOM 1926 O O . ILE A 1 259 ? -2.125 -32.594 -25.266 1 98.62 259 ILE A O 1
ATOM 1930 N N . PRO A 1 260 ? -0.209 -31.438 -25.531 1 98.12 260 PRO A N 1
ATOM 1931 C CA . PRO A 1 260 ? 0.492 -32.656 -25.953 1 98.12 260 PRO A CA 1
ATOM 1932 C C . PRO A 1 260 ? 0.487 -33.75 -24.891 1 98.12 260 PRO A C 1
ATOM 1934 O O . PRO A 1 260 ? 0.553 -33.438 -23.703 1 98.12 260 PRO A O 1
ATOM 1937 N N . PRO A 1 261 ? 0.459 -35 -25.344 1 97.94 261 PRO A N 1
ATOM 1938 C CA . PRO A 1 261 ? 0.458 -36.125 -24.391 1 97.94 261 PRO A CA 1
ATOM 1939 C C . PRO A 1 261 ? 1.741 -36.188 -23.562 1 97.94 261 PRO A C 1
ATOM 1941 O O . PRO A 1 261 ? 2.83 -35.938 -24.078 1 97.94 261 PRO A O 1
ATOM 1944 N N . ALA A 1 262 ? 1.674 -36.531 -22.297 1 98.31 262 ALA A N 1
ATOM 1945 C CA . ALA A 1 262 ? 2.777 -36.75 -21.359 1 98.31 262 ALA A CA 1
ATOM 1946 C C . ALA A 1 262 ? 2.32 -37.531 -20.141 1 98.31 262 ALA A C 1
ATOM 1948 O O . ALA A 1 262 ? 1.12 -37.719 -19.922 1 98.31 262 ALA A O 1
ATOM 1949 N N . ASP A 1 263 ? 3.273 -38.062 -19.391 1 97.88 263 ASP A N 1
ATOM 1950 C CA . ASP A 1 263 ? 2.939 -38.75 -18.156 1 97.88 263 ASP A CA 1
ATOM 1951 C C . ASP A 1 263 ? 2.312 -37.812 -17.141 1 97.88 263 ASP A C 1
ATOM 1953 O O . ASP A 1 263 ? 1.474 -38.219 -16.344 1 97.88 263 ASP A O 1
ATOM 1957 N N . ALA A 1 264 ? 2.775 -36.562 -17.172 1 98.06 264 ALA A N 1
ATOM 1958 C CA . ALA A 1 264 ? 2.254 -35.562 -16.25 1 98.06 264 ALA A CA 1
ATOM 1959 C C . ALA A 1 264 ? 2.141 -34.188 -16.938 1 98.06 264 ALA A C 1
ATOM 1961 O O . ALA A 1 264 ? 2.922 -33.875 -17.844 1 98.06 264 ALA A O 1
ATOM 1962 N N . VAL A 1 265 ? 1.164 -33.438 -16.516 1 98.62 265 VAL A N 1
ATOM 1963 C CA . VAL A 1 265 ? 1.017 -32.031 -16.906 1 98.62 265 VAL A CA 1
ATOM 1964 C C . VAL A 1 265 ? 1.278 -31.141 -15.703 1 98.62 265 VAL A C 1
ATOM 1966 O O . VAL A 1 265 ? 0.826 -31.422 -14.594 1 98.62 265 VAL A O 1
ATOM 1969 N N . LEU A 1 266 ? 2.074 -30.141 -15.914 1 98.31 266 LEU A N 1
ATOM 1970 C CA . LEU A 1 266 ? 2.381 -29.172 -14.859 1 98.31 266 LEU A CA 1
ATOM 1971 C C . LEU A 1 266 ? 1.739 -27.828 -15.164 1 98.31 266 LEU A C 1
ATOM 1973 O O . LEU A 1 266 ? 1.836 -27.328 -16.281 1 98.31 266 LEU A O 1
ATOM 1977 N N . LEU A 1 267 ? 1.017 -27.297 -14.203 1 98.5 267 LEU A N 1
ATOM 1978 C CA . LEU A 1 267 ? 0.441 -25.953 -14.258 1 98.5 267 LEU A CA 1
ATOM 1979 C C . LEU A 1 267 ? 0.915 -25.109 -13.07 1 98.5 267 LEU A C 1
ATOM 1981 O O . LEU A 1 267 ? 0.324 -25.172 -11.992 1 98.5 267 LEU A O 1
ATOM 1985 N N . LYS A 1 268 ? 1.979 -24.328 -13.25 1 97.38 268 LYS A N 1
ATOM 1986 C CA . LYS A 1 268 ? 2.473 -23.453 -12.188 1 97.38 268 LYS A CA 1
ATOM 1987 C C . LYS A 1 268 ? 1.955 -22.031 -12.367 1 97.38 268 LYS A C 1
ATOM 1989 O O . LYS A 1 268 ? 2.322 -21.344 -13.328 1 97.38 268 LYS A O 1
ATOM 1994 N N . SER A 1 269 ? 1.149 -21.562 -11.445 1 96 269 SER A N 1
ATOM 1995 C CA . SER A 1 269 ? 0.625 -20.188 -11.438 1 96 269 SER A CA 1
ATOM 1996 C C . SER A 1 269 ? -0.131 -19.875 -12.719 1 96 269 SER A C 1
ATOM 1998 O O . SER A 1 269 ? 0.017 -18.797 -13.289 1 96 269 SER A O 1
ATOM 2000 N N . VAL A 1 270 ? -0.88 -20.859 -13.242 1 97.06 270 VAL A N 1
ATOM 2001 C CA . VAL A 1 270 ? -1.65 -20.719 -14.477 1 97.06 270 VAL A CA 1
ATOM 2002 C C . VAL A 1 270 ? -3.141 -20.641 -14.148 1 97.06 270 VAL A C 1
ATOM 2004 O O . VAL A 1 270 ? -3.85 -19.766 -14.648 1 97.06 270 VAL A O 1
ATOM 2007 N N . MET A 1 271 ? -3.545 -21.5 -13.227 1 97.75 271 MET A N 1
ATOM 2008 C CA . MET A 1 271 ? -4.973 -21.703 -12.992 1 97.75 271 MET A CA 1
ATOM 2009 C C . MET A 1 271 ? -5.598 -20.469 -12.359 1 97.75 271 MET A C 1
ATOM 2011 O O . MET A 1 271 ? -6.77 -20.172 -12.594 1 97.75 271 MET A O 1
ATOM 2015 N N . HIS A 1 272 ? -4.832 -19.703 -11.617 1 96.75 272 HIS A N 1
ATOM 2016 C CA . HIS A 1 272 ? -5.398 -18.547 -10.93 1 96.75 272 HIS A CA 1
ATOM 2017 C C . HIS A 1 272 ? -5.637 -17.391 -11.898 1 96.75 272 HIS A C 1
ATOM 2019 O O . HIS A 1 272 ? -6.246 -16.375 -11.531 1 96.75 272 HIS A O 1
ATOM 2025 N N . ASP A 1 273 ? -5.227 -17.547 -13.164 1 95.62 273 ASP A N 1
ATOM 2026 C CA . ASP A 1 273 ? -5.457 -16.516 -14.172 1 95.62 273 ASP A CA 1
ATOM 2027 C C . ASP A 1 273 ? -6.863 -16.625 -14.75 1 95.62 273 ASP A C 1
ATOM 2029 O O . ASP A 1 273 ? -7.316 -15.727 -15.469 1 95.62 273 ASP A O 1
ATOM 2033 N N . TRP A 1 274 ? -7.598 -17.719 -14.383 1 95.81 274 TRP A N 1
ATOM 2034 C CA . TRP A 1 274 ? -8.812 -18.047 -15.117 1 95.81 274 TRP A CA 1
ATOM 2035 C C . TRP A 1 274 ? -9.992 -18.234 -14.164 1 95.81 274 TRP A C 1
ATOM 2037 O O . TRP A 1 274 ? -9.812 -18.578 -13 1 95.81 274 TRP A O 1
ATOM 2047 N N . ARG A 1 275 ? -11.25 -18.062 -14.805 1 93.12 275 ARG A N 1
ATOM 2048 C CA . ARG A 1 275 ? -12.484 -18.344 -14.086 1 93.12 275 ARG A CA 1
ATOM 2049 C C . ARG A 1 275 ? -12.672 -19.844 -13.883 1 93.12 275 ARG A C 1
ATOM 2051 O O . ARG A 1 275 ? -12.008 -20.656 -14.539 1 93.12 275 ARG A O 1
ATOM 2058 N N . ASP A 1 276 ? -13.531 -20.172 -13.016 1 95.31 276 ASP A N 1
ATOM 2059 C CA . ASP A 1 276 ? -13.734 -21.578 -12.664 1 95.31 276 ASP A CA 1
ATOM 2060 C C . ASP A 1 276 ? -14.109 -22.406 -13.891 1 95.31 276 ASP A C 1
ATOM 2062 O O . ASP A 1 276 ? -13.609 -23.516 -14.078 1 95.31 276 ASP A O 1
ATOM 2066 N N . ASP A 1 277 ? -15.016 -21.859 -14.68 1 95.88 277 ASP A N 1
ATOM 2067 C CA . ASP A 1 277 ? -15.453 -22.594 -15.859 1 95.88 277 ASP A CA 1
ATOM 2068 C C . ASP A 1 277 ? -14.305 -22.797 -16.844 1 95.88 277 ASP A C 1
ATOM 2070 O O . ASP A 1 277 ? -14.203 -23.844 -17.484 1 95.88 277 ASP A O 1
ATOM 2074 N N . GLU A 1 278 ? -13.445 -21.828 -16.953 1 96.75 278 GLU A N 1
ATOM 2075 C CA . GLU A 1 278 ? -12.266 -21.938 -17.797 1 96.75 278 GLU A CA 1
ATOM 2076 C C . GLU A 1 278 ? -11.258 -22.938 -17.219 1 96.75 278 GLU A C 1
ATOM 2078 O O . GLU A 1 278 ? -10.609 -23.672 -17.969 1 96.75 278 GLU A O 1
ATOM 2083 N N . CYS A 1 279 ? -11.133 -22.953 -15.938 1 98.25 279 CYS A N 1
ATOM 2084 C CA . CYS A 1 279 ? -10.25 -23.922 -15.281 1 98.25 279 CYS A CA 1
ATOM 2085 C C . CYS A 1 279 ? -10.703 -25.344 -15.555 1 98.25 279 CYS A C 1
ATOM 2087 O O . CYS A 1 279 ? -9.875 -26.234 -15.766 1 98.25 279 CYS A O 1
ATOM 2089 N N . VAL A 1 280 ? -12.008 -25.547 -15.516 1 98.62 280 VAL A N 1
ATOM 2090 C CA . VAL A 1 280 ? -12.555 -26.875 -15.812 1 98.62 280 VAL A CA 1
ATOM 2091 C C . VAL A 1 280 ? -12.164 -27.281 -17.219 1 98.62 280 VAL A C 1
ATOM 2093 O O . VAL A 1 280 ? -11.719 -28.406 -17.453 1 98.62 280 VAL A O 1
ATOM 2096 N N . LYS A 1 281 ? -12.273 -26.375 -18.156 1 98.56 281 LYS A N 1
ATOM 2097 C CA . LYS A 1 281 ? -11.922 -26.656 -19.547 1 98.56 281 LYS A CA 1
ATOM 2098 C C . LYS A 1 281 ? -10.445 -27 -19.688 1 98.56 281 LYS A C 1
ATOM 2100 O O . LYS A 1 281 ? -10.078 -27.953 -20.391 1 98.56 281 LYS A O 1
ATOM 2105 N N . ILE A 1 282 ? -9.578 -26.25 -19 1 98.62 282 ILE A N 1
ATOM 2106 C CA . ILE A 1 282 ? -8.148 -26.5 -19.047 1 98.62 282 ILE A CA 1
ATOM 2107 C C . ILE A 1 282 ? -7.848 -27.891 -18.484 1 98.62 282 ILE A C 1
ATOM 2109 O O . ILE A 1 282 ? -7.094 -28.656 -19.078 1 98.62 282 ILE A O 1
ATOM 2113 N N . LEU A 1 283 ? -8.484 -28.203 -17.375 1 98.75 283 LEU A N 1
ATOM 2114 C CA . LEU A 1 283 ? -8.219 -29.484 -16.719 1 98.75 283 LEU A CA 1
ATOM 2115 C C . LEU A 1 283 ? -8.75 -30.641 -17.547 1 98.75 283 LEU A C 1
ATOM 2117 O O . LEU A 1 283 ? -8.172 -31.734 -17.547 1 98.75 283 LEU A O 1
ATOM 2121 N N . GLN A 1 284 ? -9.828 -30.438 -18.266 1 98.69 284 GLN A N 1
ATOM 2122 C CA . GLN A 1 284 ? -10.32 -31.469 -19.172 1 98.69 284 GLN A CA 1
ATOM 2123 C C . GLN A 1 284 ? -9.297 -31.766 -20.266 1 98.69 284 GLN A C 1
ATOM 2125 O O . GLN A 1 284 ? -9.086 -32.938 -20.625 1 98.69 284 GLN A O 1
ATOM 2130 N N . LYS A 1 285 ? -8.703 -30.688 -20.812 1 98.69 285 LYS A N 1
ATOM 2131 C CA . LYS A 1 285 ? -7.637 -30.891 -21.781 1 98.69 285 LYS A CA 1
ATOM 2132 C C . LYS A 1 285 ? -6.438 -31.594 -21.172 1 98.69 285 LYS A C 1
ATOM 2134 O O . LYS A 1 285 ? -5.789 -32.406 -21.812 1 98.69 285 LYS A O 1
ATOM 2139 N N . CYS A 1 286 ? -6.137 -31.281 -19.922 1 98.69 286 CYS A N 1
ATOM 2140 C CA . CYS A 1 286 ? -5.066 -31.969 -19.203 1 98.69 286 CYS A CA 1
ATOM 2141 C C . CYS A 1 286 ? -5.371 -33.438 -19.062 1 98.69 286 CYS A C 1
ATOM 2143 O O . CYS A 1 286 ? -4.488 -34.281 -19.25 1 98.69 286 CYS A O 1
ATOM 2145 N N . LYS A 1 287 ? -6.586 -33.75 -18.719 1 98.38 287 LYS A N 1
ATOM 2146 C CA . LYS A 1 287 ? -7 -35.156 -18.531 1 98.38 287 LYS A CA 1
ATOM 2147 C C . LYS A 1 287 ? -6.844 -35.938 -19.828 1 98.38 287 LYS A C 1
ATOM 2149 O O . LYS A 1 287 ? -6.438 -37.125 -19.797 1 98.38 287 LYS A O 1
ATOM 2154 N N . GLU A 1 288 ? -7.168 -35.281 -20.938 1 98.19 288 GLU A N 1
ATOM 2155 C CA . GLU A 1 288 ? -7.004 -35.938 -22.234 1 98.19 288 GLU A CA 1
ATOM 2156 C C . GLU A 1 288 ? -5.539 -36.219 -22.531 1 98.19 288 GLU A C 1
ATOM 2158 O O . GLU A 1 288 ? -5.223 -37.188 -23.25 1 98.19 288 GLU A O 1
ATOM 2163 N N . ALA A 1 289 ? -4.684 -35.469 -21.953 1 98.5 289 ALA A N 1
ATOM 2164 C CA . ALA A 1 289 ? -3.27 -35.5 -22.328 1 98.5 289 ALA A CA 1
ATOM 2165 C C . ALA A 1 289 ? -2.506 -36.5 -21.469 1 98.5 289 ALA A C 1
ATOM 2167 O O . ALA A 1 289 ? -1.401 -36.906 -21.828 1 98.5 289 ALA A O 1
ATOM 2168 N N . ILE A 1 290 ? -3.057 -36.938 -20.344 1 98.25 290 ILE A N 1
ATOM 2169 C CA . ILE A 1 290 ? -2.301 -37.781 -19.438 1 98.25 290 ILE A CA 1
ATOM 2170 C C . ILE A 1 290 ? -2.895 -39.188 -19.422 1 98.25 290 ILE A C 1
ATOM 2172 O O . ILE A 1 290 ? -4.074 -39.375 -19.734 1 98.25 290 ILE A O 1
ATOM 2176 N N . PRO A 1 291 ? -2.068 -40.188 -19.031 1 97.31 291 PRO A N 1
ATOM 2177 C CA . PRO A 1 291 ? -2.6 -41.562 -18.875 1 97.31 291 PRO A CA 1
ATOM 2178 C C . PRO A 1 291 ? -3.506 -41.688 -17.656 1 97.31 291 PRO A C 1
ATOM 2180 O O . PRO A 1 291 ? -3.686 -40.719 -16.906 1 97.31 291 PRO A O 1
ATOM 2183 N N . SER A 1 292 ? -4.047 -42.875 -17.531 1 95.38 292 SER A N 1
ATOM 2184 C CA . SER A 1 292 ? -4.887 -43.188 -16.391 1 95.38 292 SER A CA 1
ATOM 2185 C C . SER A 1 292 ? -4.082 -43.125 -15.086 1 95.38 292 SER A C 1
ATOM 2187 O O . SER A 1 292 ? -2.85 -43.188 -15.117 1 95.38 292 SER A O 1
ATOM 2189 N N . LYS A 1 293 ? -4.816 -43 -14.07 1 92.88 293 LYS A N 1
ATOM 2190 C CA . LYS A 1 293 ? -4.172 -43 -12.758 1 92.88 293 LYS A CA 1
ATOM 2191 C C . LYS A 1 293 ? -3.309 -44.25 -12.57 1 92.88 293 LYS A C 1
ATOM 2193 O O . LYS A 1 293 ? -2.184 -44.156 -12.07 1 92.88 293 LYS A O 1
ATOM 2198 N N . ASP A 1 294 ? -3.777 -45.406 -12.977 1 92.88 294 ASP A N 1
ATOM 2199 C CA . ASP A 1 294 ? -3.08 -46.656 -12.812 1 92.88 294 ASP A CA 1
ATOM 2200 C C . ASP A 1 294 ? -1.78 -46.688 -13.617 1 92.88 294 ASP A C 1
ATOM 2202 O O . ASP A 1 294 ? -0.825 -47.375 -13.25 1 92.88 294 ASP A O 1
ATOM 2206 N N . ALA A 1 295 ? -1.78 -45.906 -14.656 1 94.62 295 ALA A N 1
ATOM 2207 C CA . ALA A 1 295 ? -0.587 -45.812 -15.492 1 94.62 295 ALA A CA 1
ATOM 2208 C C . ALA A 1 295 ? 0.331 -44.688 -15.031 1 94.62 295 ALA A C 1
ATOM 2210 O O . ALA A 1 295 ? 1.324 -44.375 -15.688 1 94.62 295 ALA A O 1
ATOM 2211 N N . GLY A 1 296 ? -0.048 -44.062 -13.922 1 92.75 296 GLY A N 1
ATOM 2212 C CA . GLY A 1 296 ? 0.813 -43.094 -13.289 1 92.75 296 GLY A CA 1
ATOM 2213 C C . GLY A 1 296 ? 0.522 -41.656 -13.734 1 92.75 296 GLY A C 1
ATOM 2214 O O . GLY A 1 296 ? 1.254 -40.75 -13.383 1 92.75 296 GLY A O 1
ATOM 2215 N N . GLY A 1 297 ? -0.521 -41.438 -14.531 1 95.62 297 GLY A N 1
ATOM 2216 C CA . GLY A 1 297 ? -0.862 -40.125 -15.023 1 95.62 297 GLY A CA 1
ATOM 2217 C C . GLY A 1 297 ? -1.332 -39.188 -13.93 1 95.62 297 GLY A C 1
ATOM 2218 O O . GLY A 1 297 ? -2.043 -39.594 -13.016 1 95.62 297 GLY A O 1
ATOM 2219 N N . LYS A 1 298 ? -0.865 -37.906 -13.93 1 96.56 298 LYS A N 1
ATOM 2220 C CA . LYS A 1 298 ? -1.343 -36.938 -12.961 1 96.56 298 LYS A CA 1
ATOM 2221 C C . LYS A 1 298 ? -1.143 -35.5 -13.477 1 96.56 298 LYS A C 1
ATOM 2223 O O . LYS A 1 298 ? -0.344 -35.281 -14.383 1 96.56 298 LYS A O 1
ATOM 2228 N N . VAL A 1 299 ? -1.885 -34.656 -12.977 1 98.38 299 VAL A N 1
ATOM 2229 C CA . VAL A 1 299 ? -1.705 -33.219 -13.156 1 98.38 299 VAL A CA 1
ATOM 2230 C C . VAL A 1 299 ? -1.103 -32.594 -11.891 1 98.38 299 VAL A C 1
ATOM 2232 O O . VAL A 1 299 ? -1.55 -32.906 -10.781 1 98.38 299 VAL A O 1
ATOM 2235 N N . ILE A 1 300 ? -0.048 -31.891 -12.047 1 97.62 300 ILE A N 1
ATOM 2236 C CA . ILE A 1 300 ? 0.605 -31.188 -10.938 1 97.62 300 ILE A CA 1
ATOM 2237 C C . ILE A 1 300 ? 0.329 -29.688 -11.031 1 97.62 300 ILE A C 1
ATOM 2239 O O . ILE A 1 300 ? 0.702 -29.047 -12.008 1 97.62 300 ILE A O 1
ATOM 2243 N N . ILE A 1 301 ? -0.341 -29.188 -10.055 1 98.19 301 ILE A N 1
ATOM 2244 C CA . ILE A 1 301 ? -0.66 -27.766 -9.984 1 98.19 301 ILE A CA 1
ATOM 2245 C C . ILE A 1 301 ? 0.124 -27.109 -8.852 1 98.19 301 ILE A C 1
ATOM 2247 O O . ILE A 1 301 ? 0.122 -27.609 -7.723 1 98.19 301 ILE A O 1
ATOM 2251 N N . ILE A 1 302 ? 0.883 -26.094 -9.156 1 96.69 302 ILE A N 1
ATOM 2252 C CA . ILE A 1 302 ? 1.529 -25.281 -8.141 1 96.69 302 ILE A CA 1
ATOM 2253 C C . ILE A 1 302 ? 0.824 -23.938 -8.031 1 96.69 302 ILE A C 1
ATOM 2255 O O . ILE A 1 302 ? 1.023 -23.062 -8.875 1 96.69 302 ILE A O 1
ATOM 2259 N N . ASN A 1 303 ? -0.013 -23.766 -7.078 1 96.69 303 ASN A N 1
ATOM 2260 C CA . ASN A 1 303 ? -0.857 -22.609 -6.828 1 96.69 303 ASN A CA 1
ATOM 2261 C C . ASN A 1 303 ? -1.16 -22.438 -5.34 1 96.69 303 ASN A C 1
ATOM 2263 O O . ASN A 1 303 ? -0.906 -23.344 -4.547 1 96.69 303 ASN A O 1
ATOM 2267 N N . MET A 1 304 ? -1.653 -21.312 -5.078 1 96.38 304 MET A N 1
ATOM 2268 C CA . MET A 1 304 ? -2.084 -21.078 -3.705 1 96.38 304 MET A CA 1
ATOM 2269 C C . MET A 1 304 ? -3.367 -21.844 -3.396 1 96.38 304 MET A C 1
ATOM 2271 O O . MET A 1 304 ? -4.242 -21.969 -4.258 1 96.38 304 MET A O 1
ATOM 2275 N N . VAL A 1 305 ? -3.416 -22.438 -2.305 1 97.06 305 VAL A N 1
ATOM 2276 C CA . VAL A 1 305 ? -4.656 -22.891 -1.682 1 97.06 305 VAL A CA 1
ATOM 2277 C C . VAL A 1 305 ? -4.957 -22.031 -0.454 1 97.06 305 VAL A C 1
ATOM 2279 O O . VAL A 1 305 ? -4.344 -22.203 0.6 1 97.06 305 VAL A O 1
ATOM 2282 N N . VAL A 1 306 ? -5.883 -21.156 -0.651 1 94.62 306 VAL A N 1
ATOM 2283 C CA . VAL A 1 306 ? -6.16 -20.156 0.365 1 94.62 306 VAL A CA 1
ATOM 2284 C C . VAL A 1 306 ? -6.48 -20.828 1.695 1 94.62 306 VAL A C 1
ATOM 2286 O O . VAL A 1 306 ? -7.285 -21.766 1.746 1 94.62 306 VAL A O 1
ATOM 2289 N N . GLY A 1 307 ? -5.887 -20.359 2.748 1 91.06 307 GLY A N 1
ATOM 2290 C CA . GLY A 1 307 ? -6.133 -20.875 4.086 1 91.06 307 GLY A CA 1
ATOM 2291 C C . GLY A 1 307 ? -5.195 -22 4.473 1 91.06 307 GLY A C 1
ATOM 2292 O O . GLY A 1 307 ? -5.062 -22.328 5.652 1 91.06 307 GLY A O 1
ATOM 2293 N N . LEU A 1 308 ? -4.574 -22.594 3.514 1 87.94 308 LEU A N 1
ATOM 2294 C CA . LEU A 1 308 ? -3.668 -23.703 3.818 1 87.94 308 LEU A CA 1
ATOM 2295 C C . LEU A 1 308 ? -2.223 -23.219 3.875 1 87.94 308 LEU A C 1
ATOM 2297 O O . LEU A 1 308 ? -1.827 -22.344 3.104 1 87.94 308 LEU A O 1
ATOM 2301 N N . GLY A 1 309 ? -1.468 -23.859 4.781 1 72.06 309 GLY A N 1
ATOM 2302 C CA . GLY A 1 309 ? -0.066 -23.5 4.934 1 72.06 309 GLY A CA 1
ATOM 2303 C C . GLY A 1 309 ? 0.144 -22.219 5.73 1 72.06 309 GLY A C 1
ATOM 2304 O O . GLY A 1 309 ? 1.238 -21.656 5.723 1 72.06 309 GLY A O 1
ATOM 2305 N N . THR A 1 310 ? -0.968 -21.75 6.285 1 73.81 310 THR A N 1
ATOM 2306 C CA . THR A 1 310 ? -0.872 -20.438 6.902 1 73.81 310 THR A CA 1
ATOM 2307 C C . THR A 1 310 ? -1.163 -20.516 8.398 1 73.81 310 THR A C 1
ATOM 2309 O O . THR A 1 310 ? -1.206 -19.484 9.086 1 73.81 310 THR A O 1
ATOM 2312 N N . SER A 1 311 ? -1.314 -21.734 8.734 1 67.88 311 SER A N 1
ATOM 2313 C CA . SER A 1 311 ? -1.739 -21.844 10.125 1 67.88 311 SER A CA 1
ATOM 2314 C C . SER A 1 311 ? -0.79 -21.094 11.055 1 67.88 311 SER A C 1
ATOM 2316 O O . SER A 1 311 ? 0.426 -21.281 11 1 67.88 311 SER A O 1
ATOM 2318 N N . GLN A 1 312 ? -1.257 -20.094 11.625 1 69.25 312 GLN A N 1
ATOM 2319 C CA . GLN A 1 312 ? -0.657 -19.297 12.688 1 69.25 312 GLN A CA 1
ATOM 2320 C C . GLN A 1 312 ? 0.263 -18.219 12.117 1 69.25 312 GLN A C 1
ATOM 2322 O O . GLN A 1 312 ? 1.066 -17.625 12.844 1 69.25 312 GLN A O 1
ATOM 2327 N N . ASP A 1 313 ? 0.291 -18.172 10.836 1 83.25 313 ASP A N 1
ATOM 2328 C CA . ASP A 1 313 ? 1.174 -17.156 10.25 1 83.25 313 ASP A CA 1
ATOM 2329 C C . ASP A 1 313 ? 0.371 -16.062 9.562 1 83.25 313 ASP A C 1
ATOM 2331 O O . ASP A 1 313 ? -0.058 -16.219 8.422 1 83.25 313 ASP A O 1
ATOM 2335 N N . ASN A 1 314 ? 0.318 -14.992 10.188 1 88.38 314 ASN A N 1
ATOM 2336 C CA . ASN A 1 314 ? -0.506 -13.891 9.703 1 88.38 314 ASN A CA 1
ATOM 2337 C C . ASN A 1 314 ? 0.055 -13.289 8.414 1 88.38 314 ASN A C 1
ATOM 2339 O O . ASN A 1 314 ? -0.702 -12.836 7.559 1 88.38 314 ASN A O 1
ATOM 2343 N N . ASN A 1 315 ? 1.358 -13.422 8.305 1 92.44 315 ASN A N 1
ATOM 2344 C CA . ASN A 1 315 ? 1.965 -12.875 7.098 1 92.44 315 ASN A CA 1
ATOM 2345 C C . ASN A 1 315 ? 1.568 -13.672 5.863 1 92.44 315 ASN A C 1
ATOM 2347 O O . ASN A 1 315 ? 1.239 -13.094 4.824 1 92.44 315 ASN A O 1
ATOM 2351 N N . ARG A 1 316 ? 1.595 -14.969 5.98 1 94.44 316 ARG A N 1
ATOM 2352 C CA . ARG A 1 316 ? 1.228 -15.812 4.844 1 94.44 316 ARG A CA 1
ATOM 2353 C C . ARG A 1 316 ? -0.249 -15.648 4.5 1 94.44 316 ARG A C 1
ATOM 2355 O O . ARG A 1 316 ? -0.616 -15.609 3.322 1 94.44 316 ARG A O 1
ATOM 2362 N N . LYS A 1 317 ? -1.08 -15.508 5.555 1 94.5 317 LYS A N 1
ATOM 2363 C CA . LYS A 1 317 ? -2.504 -15.289 5.32 1 94.5 317 LYS A CA 1
ATOM 2364 C C . LYS A 1 317 ? -2.744 -13.969 4.59 1 94.5 317 LYS A C 1
ATOM 2366 O O . LYS A 1 317 ? -3.525 -13.914 3.639 1 94.5 317 LYS A O 1
ATOM 2371 N N . GLU A 1 318 ? -2.102 -12.961 5.035 1 95.94 318 GLU A N 1
ATOM 2372 C CA . GLU A 1 318 ? -2.258 -11.648 4.41 1 95.94 318 GLU A CA 1
ATOM 2373 C C . GLU A 1 318 ? -1.73 -11.656 2.979 1 95.94 318 GLU A C 1
ATOM 2375 O O . GLU A 1 318 ? -2.361 -11.102 2.076 1 95.94 318 GLU A O 1
ATOM 2380 N N . ALA A 1 319 ? -0.569 -12.305 2.801 1 96.75 319 ALA A N 1
ATOM 2381 C CA . ALA A 1 319 ? 0.006 -12.391 1.461 1 96.75 319 ALA A CA 1
ATOM 2382 C C . ALA A 1 319 ? -0.944 -13.102 0.503 1 96.75 319 ALA A C 1
ATOM 2384 O O . ALA A 1 319 ? -1.167 -12.641 -0.619 1 96.75 319 ALA A O 1
ATOM 2385 N N . GLN A 1 320 ? -1.546 -14.211 0.94 1 96.62 320 GLN A N 1
ATOM 2386 C CA . GLN A 1 320 ? -2.5 -14.938 0.109 1 96.62 320 GLN A CA 1
ATOM 2387 C C . GLN A 1 320 ? -3.703 -14.07 -0.238 1 96.62 320 GLN A C 1
ATOM 2389 O O . GLN A 1 320 ? -4.156 -14.055 -1.385 1 96.62 320 GLN A O 1
ATOM 2394 N N . GLY A 1 321 ? -4.219 -13.359 0.812 1 96 321 GLY A N 1
ATOM 2395 C CA . GLY A 1 321 ? -5.359 -12.492 0.59 1 96 321 GLY A CA 1
ATOM 2396 C C . GLY A 1 321 ? -5.082 -11.383 -0.405 1 96 321 GLY A C 1
ATOM 2397 O O . GLY A 1 321 ? -5.887 -11.125 -1.302 1 96 321 GLY A O 1
ATOM 2398 N N . LEU A 1 322 ? -3.967 -10.75 -0.291 1 97.38 322 LEU A N 1
ATOM 2399 C CA . LEU A 1 322 ? -3.59 -9.648 -1.174 1 97.38 322 LEU A CA 1
ATOM 2400 C C . LEU A 1 322 ? -3.352 -10.148 -2.596 1 97.38 322 LEU A C 1
ATOM 2402 O O . LEU A 1 322 ? -3.766 -9.508 -3.562 1 97.38 322 LEU A O 1
ATOM 2406 N N . TYR A 1 323 ? -2.709 -11.289 -2.666 1 96.81 323 TYR A N 1
ATOM 2407 C CA . TYR A 1 323 ? -2.479 -11.898 -3.971 1 96.81 323 TYR A CA 1
ATOM 2408 C C . TYR A 1 323 ? -3.799 -12.203 -4.672 1 96.81 323 TYR A C 1
ATOM 2410 O O . TYR A 1 323 ? -3.953 -11.93 -5.863 1 96.81 323 TYR A O 1
ATOM 2418 N N . ASP A 1 324 ? -4.699 -12.758 -3.947 1 97.38 324 ASP A N 1
ATOM 2419 C CA . ASP A 1 324 ? -6.012 -13.086 -4.488 1 97.38 324 ASP A CA 1
ATOM 2420 C C . ASP A 1 324 ? -6.73 -11.836 -4.992 1 97.38 324 ASP A C 1
ATOM 2422 O O . ASP A 1 324 ? -7.27 -11.828 -6.102 1 97.38 324 ASP A O 1
ATOM 2426 N N . LEU A 1 325 ? -6.73 -10.812 -4.195 1 97.56 325 LEU A N 1
ATOM 2427 C CA . LEU A 1 325 ? -7.418 -9.586 -4.594 1 97.56 325 LEU A CA 1
ATOM 2428 C C . LEU A 1 325 ? -6.746 -8.961 -5.809 1 97.56 325 LEU A C 1
ATOM 2430 O O . LEU A 1 325 ? -7.422 -8.445 -6.699 1 97.56 325 LEU A O 1
ATOM 2434 N N . PHE A 1 326 ? -5.465 -9.023 -5.832 1 97.81 326 PHE A N 1
ATOM 2435 C CA . PHE A 1 326 ? -4.73 -8.484 -6.973 1 97.81 326 PHE A CA 1
ATOM 2436 C C . PHE A 1 326 ? -5.172 -9.164 -8.266 1 97.81 326 PHE A C 1
ATOM 2438 O O . PHE A 1 326 ? -5.359 -8.5 -9.289 1 97.81 326 PHE A O 1
ATOM 2445 N N . LEU A 1 327 ? -5.422 -10.438 -8.219 1 96.69 327 LEU A N 1
ATOM 2446 C CA . LEU A 1 327 ? -5.738 -11.211 -9.414 1 96.69 327 LEU A CA 1
ATOM 2447 C C . LEU A 1 327 ? -7.133 -10.875 -9.93 1 96.69 327 LEU A C 1
ATOM 2449 O O . LEU A 1 327 ? -7.484 -11.219 -11.062 1 96.69 327 LEU A O 1
ATOM 2453 N N . MET A 1 328 ? -7.879 -10.156 -9.156 1 94.31 328 MET A N 1
ATOM 2454 C CA . MET A 1 328 ? -9.188 -9.711 -9.633 1 94.31 328 MET A CA 1
ATOM 2455 C C . MET A 1 328 ? -9.047 -8.797 -10.844 1 94.31 328 MET A C 1
ATOM 2457 O O . MET A 1 328 ? -9.992 -8.641 -11.617 1 94.31 328 MET A O 1
ATOM 2461 N N . VAL A 1 329 ? -7.871 -8.234 -10.953 1 95.25 329 VAL A N 1
ATOM 2462 C CA . VAL A 1 329 ? -7.629 -7.285 -12.039 1 95.25 329 VAL A CA 1
ATOM 2463 C C . VAL A 1 329 ? -7.871 -7.965 -13.383 1 95.25 329 VAL A C 1
ATOM 2465 O O . VAL A 1 329 ? -8.273 -7.316 -14.352 1 95.25 329 VAL A O 1
ATOM 2468 N N . ILE A 1 330 ? -7.742 -9.367 -13.438 1 94 330 ILE A N 1
ATOM 2469 C CA . ILE A 1 330 ? -7.906 -10.102 -14.688 1 94 330 ILE A CA 1
ATOM 2470 C C . ILE A 1 330 ? -9.008 -11.148 -14.531 1 94 330 ILE A C 1
ATOM 2472 O O . ILE A 1 330 ? -9.031 -12.141 -15.258 1 94 330 ILE A O 1
ATOM 2476 N N . GLU A 1 331 ? -9.844 -11.039 -13.508 1 91.38 331 GLU A N 1
ATOM 2477 C CA . GLU A 1 331 ? -10.945 -11.945 -13.195 1 91.38 331 GLU A CA 1
ATOM 2478 C C . GLU A 1 331 ? -10.438 -13.328 -12.82 1 91.38 331 GLU A C 1
ATOM 2480 O O . GLU A 1 331 ? -11.141 -14.328 -13.016 1 91.38 331 GLU A O 1
ATOM 2485 N N . GLY A 1 332 ? -9.203 -13.367 -12.422 1 94.19 332 GLY A N 1
ATOM 2486 C CA . GLY A 1 332 ? -8.672 -14.586 -11.836 1 94.19 332 GLY A CA 1
ATOM 2487 C C . GLY A 1 332 ? -8.883 -14.656 -10.336 1 94.19 332 GLY A C 1
ATOM 2488 O O . GLY A 1 332 ? -9.781 -14.016 -9.789 1 94.19 332 GLY A O 1
ATOM 2489 N N . GLY A 1 333 ? -8.109 -15.625 -9.711 1 95.31 333 GLY A N 1
ATOM 2490 C CA . GLY A 1 333 ? -8.227 -15.695 -8.266 1 95.31 333 GLY A CA 1
ATOM 2491 C C . GLY A 1 333 ? -7.609 -16.953 -7.68 1 95.31 333 GLY A C 1
ATOM 2492 O O . GLY A 1 333 ? -7.348 -17.922 -8.398 1 95.31 333 GLY A O 1
ATOM 2493 N N . GLU A 1 334 ? -7.285 -16.812 -6.426 1 96.69 334 GLU A N 1
ATOM 2494 C CA . GLU A 1 334 ? -6.883 -17.969 -5.637 1 96.69 334 GLU A CA 1
ATOM 2495 C C . GLU A 1 334 ? -8.094 -18.656 -5.012 1 96.69 334 GLU A C 1
ATOM 2497 O O . GLU A 1 334 ? -9.148 -18.047 -4.859 1 96.69 334 GLU A O 1
ATOM 2502 N N . ARG A 1 335 ? -7.922 -19.906 -4.691 1 97.12 335 ARG A N 1
ATOM 2503 C CA . ARG A 1 335 ? -9.086 -20.703 -4.332 1 97.12 335 ARG A CA 1
ATOM 2504 C C . ARG A 1 335 ? -8.844 -21.484 -3.049 1 97.12 335 ARG A C 1
ATOM 2506 O O . ARG A 1 335 ? -7.711 -21.906 -2.775 1 97.12 335 ARG A O 1
ATOM 2513 N N . GLU A 1 336 ? -9.898 -21.594 -2.258 1 95.5 336 GLU A N 1
ATOM 2514 C CA . GLU A 1 336 ? -9.875 -22.516 -1.121 1 95.5 336 GLU A CA 1
ATOM 2515 C C . GLU A 1 336 ? -9.992 -23.969 -1.577 1 95.5 336 GLU A C 1
ATOM 2517 O O . GLU A 1 336 ? -10.312 -24.234 -2.738 1 95.5 336 GLU A O 1
ATOM 2522 N N . GLU A 1 337 ? -9.719 -24.875 -0.687 1 96.94 337 GLU A N 1
ATOM 2523 C CA . GLU A 1 337 ? -9.672 -26.297 -1.039 1 96.94 337 GLU A CA 1
ATOM 2524 C C . GLU A 1 337 ? -11.008 -26.766 -1.59 1 96.94 337 GLU A C 1
ATOM 2526 O O . GLU A 1 337 ? -11.055 -27.531 -2.566 1 96.94 337 GLU A O 1
ATOM 2531 N N . ASP A 1 338 ? -12.102 -26.297 -1.001 1 96 338 ASP A N 1
ATOM 2532 C CA . ASP A 1 338 ? -13.422 -26.75 -1.451 1 96 338 ASP A CA 1
ATOM 2533 C C . ASP A 1 338 ? -13.711 -26.266 -2.867 1 96 338 ASP A C 1
ATOM 2535 O O . ASP A 1 338 ? -14.367 -26.953 -3.645 1 96 338 ASP A O 1
ATOM 2539 N N . GLU A 1 339 ? -13.25 -25.094 -3.191 1 96.31 339 GLU A N 1
ATOM 2540 C CA . GLU A 1 339 ? -13.414 -24.562 -4.539 1 96.31 339 GLU A CA 1
ATOM 2541 C C . GLU A 1 339 ? -12.586 -25.344 -5.551 1 96.31 339 GLU A C 1
ATOM 2543 O O . GLU A 1 339 ? -13.047 -25.641 -6.652 1 96.31 339 GLU A O 1
ATOM 2548 N N . TRP A 1 340 ? -11.352 -25.719 -5.18 1 97.88 340 TRP A N 1
ATOM 2549 C CA . TRP A 1 340 ? -10.516 -26.562 -6.016 1 97.88 340 TRP A CA 1
ATOM 2550 C C . TRP A 1 340 ? -11.18 -27.922 -6.266 1 97.88 340 TRP A C 1
ATOM 2552 O O . TRP A 1 340 ? -11.242 -28.391 -7.406 1 97.88 340 TRP A O 1
ATOM 2562 N N . GLU A 1 341 ? -11.664 -28.469 -5.195 1 97.88 341 GLU A N 1
ATOM 2563 C CA . GLU A 1 341 ? -12.305 -29.781 -5.293 1 97.88 341 GLU A CA 1
ATOM 2564 C C . GLU A 1 341 ? -13.461 -29.75 -6.285 1 97.88 341 GLU A C 1
ATOM 2566 O O . GLU A 1 341 ? -13.617 -30.672 -7.094 1 97.88 341 GLU A O 1
ATOM 2571 N N . LYS A 1 342 ? -14.25 -28.703 -6.207 1 97.62 342 LYS A N 1
ATOM 2572 C CA . LYS A 1 342 ? -15.367 -28.562 -7.133 1 97.62 342 LYS A CA 1
ATOM 2573 C C . LYS A 1 342 ? -14.883 -28.516 -8.578 1 97.62 342 LYS A C 1
ATOM 2575 O O . LYS A 1 342 ? -15.477 -29.156 -9.453 1 97.62 342 LYS A O 1
ATOM 2580 N N . ILE A 1 343 ? -13.836 -27.812 -8.828 1 98.25 343 ILE A N 1
ATOM 2581 C CA . ILE A 1 343 ? -13.273 -27.688 -10.172 1 98.25 343 ILE A CA 1
ATOM 2582 C C . ILE A 1 343 ? -12.742 -29.047 -10.633 1 98.25 343 ILE A C 1
ATOM 2584 O O . ILE A 1 343 ? -12.969 -29.453 -11.773 1 98.25 343 ILE A O 1
ATOM 2588 N N . PHE A 1 344 ? -12.062 -29.781 -9.742 1 98.5 344 PHE A N 1
ATOM 2589 C CA . PHE A 1 344 ? -11.508 -31.094 -10.07 1 98.5 344 PHE A CA 1
ATOM 2590 C C . PHE A 1 344 ? -12.617 -32.062 -10.438 1 98.5 344 PHE A C 1
ATOM 2592 O O . PHE A 1 344 ? -12.531 -32.781 -11.453 1 98.5 344 PHE A O 1
ATOM 2599 N N . LEU A 1 345 ? -13.641 -32.031 -9.641 1 98.06 345 LEU A N 1
ATOM 2600 C CA . LEU A 1 345 ? -14.75 -32.938 -9.852 1 98.06 345 LEU A CA 1
ATOM 2601 C C . LEU A 1 345 ? -15.477 -32.656 -11.156 1 98.06 345 LEU A C 1
ATOM 2603 O O . LEU A 1 345 ? -15.789 -33.562 -11.93 1 98.06 345 LEU A O 1
ATOM 2607 N N . GLU A 1 346 ? -15.695 -31.422 -11.367 1 98.19 346 GLU A N 1
ATOM 2608 C CA . GLU A 1 346 ? -16.391 -31.016 -12.586 1 98.19 346 GLU A CA 1
ATOM 2609 C C . GLU A 1 346 ? -15.555 -31.328 -13.828 1 98.19 346 GLU A C 1
ATOM 2611 O O . GLU A 1 346 ? -16.094 -31.609 -14.891 1 98.19 346 GLU A O 1
ATOM 2616 N N . ALA A 1 347 ? -14.281 -31.312 -13.688 1 98.5 347 ALA A N 1
ATOM 2617 C CA . ALA A 1 347 ? -13.383 -31.609 -14.805 1 98.5 347 ALA A CA 1
ATOM 2618 C C . ALA A 1 347 ? -13.258 -33.125 -15.016 1 98.5 347 ALA A C 1
ATOM 2620 O O . ALA A 1 347 ? -12.672 -33.562 -16 1 98.5 347 ALA A O 1
ATOM 2621 N N . GLY A 1 348 ? -13.781 -33.906 -14.102 1 97.69 348 GLY A N 1
ATOM 2622 C CA . GLY A 1 348 ? -13.844 -35.344 -14.281 1 97.69 348 GLY A CA 1
ATOM 2623 C C . GLY A 1 348 ? -12.727 -36.062 -13.578 1 97.69 348 GLY A C 1
ATOM 2624 O O . GLY A 1 348 ? -12.469 -37.25 -13.867 1 97.69 348 GLY A O 1
ATOM 2625 N N . PHE A 1 349 ? -12.047 -35.406 -12.703 1 98.12 349 PHE A N 1
ATOM 2626 C CA . PHE A 1 349 ? -10.992 -36.062 -11.945 1 98.12 349 PHE A CA 1
ATOM 2627 C C . PHE A 1 349 ? -11.562 -36.781 -10.719 1 98.12 349 PHE A C 1
ATOM 2629 O O . PHE A 1 349 ? -12.633 -36.406 -10.227 1 98.12 349 PHE A O 1
ATOM 2636 N N . SER A 1 350 ? -10.859 -37.75 -10.211 1 92 350 SER A N 1
ATOM 2637 C CA . SER A 1 350 ? -11.414 -38.625 -9.188 1 92 350 SER A CA 1
ATOM 2638 C C . SER A 1 350 ? -10.719 -38.438 -7.844 1 92 350 SER A C 1
ATOM 2640 O O . SER A 1 350 ? -11.227 -38.875 -6.805 1 92 350 SER A O 1
ATOM 2642 N N . GLY A 1 351 ? -9.57 -37.844 -7.824 1 95.31 351 GLY A N 1
ATOM 2643 C CA . GLY A 1 351 ? -8.844 -37.656 -6.582 1 95.31 351 GLY A CA 1
ATOM 2644 C C . GLY A 1 351 ? -7.777 -36.594 -6.672 1 95.31 351 GLY A C 1
ATOM 2645 O O . GLY A 1 351 ? -7.379 -36.188 -7.77 1 95.31 351 GLY A O 1
ATOM 2646 N N . TYR A 1 352 ? -7.414 -36.094 -5.496 1 97.19 352 TYR A N 1
ATOM 2647 C CA . TYR A 1 352 ? -6.348 -35.094 -5.441 1 97.19 352 TYR A CA 1
ATOM 2648 C C . TYR A 1 352 ? -5.633 -35.125 -4.098 1 97.19 352 TYR A C 1
ATOM 2650 O O . TYR A 1 352 ? -6.133 -35.719 -3.139 1 97.19 352 TYR A O 1
ATOM 2658 N N . LYS A 1 353 ? -4.461 -34.688 -4.094 1 95.88 353 LYS A N 1
ATOM 2659 C CA . LYS A 1 353 ? -3.623 -34.5 -2.912 1 95.88 353 LYS A CA 1
ATOM 2660 C C . LYS A 1 353 ? -3.023 -33.094 -2.865 1 95.88 353 LYS A C 1
ATOM 2662 O O . LYS A 1 353 ? -2.531 -32.594 -3.877 1 95.88 353 LYS A O 1
ATOM 2667 N N . ILE A 1 354 ? -3.125 -32.375 -1.704 1 96.31 354 ILE A N 1
ATOM 2668 C CA . ILE A 1 354 ? -2.545 -31.062 -1.536 1 96.31 354 ILE A CA 1
ATOM 2669 C C . ILE A 1 354 ? -1.354 -31.141 -0.584 1 96.31 354 ILE A C 1
ATOM 2671 O O . ILE A 1 354 ? -1.459 -31.688 0.511 1 96.31 354 ILE A O 1
ATOM 2675 N N . ILE A 1 355 ? -0.251 -30.625 -0.959 1 93.5 355 ILE A N 1
ATOM 2676 C CA . ILE A 1 355 ? 0.979 -30.562 -0.178 1 93.5 355 ILE A CA 1
ATOM 2677 C C . ILE A 1 355 ? 1.363 -29.109 0.056 1 93.5 355 ILE A C 1
ATOM 2679 O O . ILE A 1 355 ? 2.023 -28.484 -0.784 1 93.5 355 ILE A O 1
ATOM 2683 N N . PRO A 1 356 ? 1.027 -28.484 1.192 1 91.94 356 PRO A N 1
ATOM 2684 C CA . PRO A 1 356 ? 1.258 -27.062 1.469 1 91.94 356 PRO A CA 1
ATOM 2685 C C . PRO A 1 356 ? 2.682 -26.781 1.938 1 91.94 356 PRO A C 1
ATOM 2687 O O . PRO A 1 356 ? 2.891 -26.375 3.086 1 91.94 356 PRO A O 1
ATOM 2690 N N . VAL A 1 357 ? 3.709 -26.797 1.024 1 87.5 357 VAL A N 1
ATOM 2691 C CA . VAL A 1 357 ? 5.105 -26.766 1.45 1 87.5 357 VAL A CA 1
ATOM 2692 C C . VAL A 1 357 ? 5.824 -25.594 0.786 1 87.5 357 VAL A C 1
ATOM 2694 O O . VAL A 1 357 ? 7.02 -25.391 1.003 1 87.5 357 VAL A O 1
ATOM 2697 N N . LEU A 1 358 ? 5.164 -24.781 0.013 1 90.88 358 LEU A N 1
ATOM 2698 C CA . LEU A 1 358 ? 5.828 -23.719 -0.731 1 90.88 358 LEU A CA 1
ATOM 2699 C C . LEU A 1 358 ? 5.395 -22.344 -0.22 1 90.88 358 LEU A C 1
ATOM 2701 O O . LEU A 1 358 ? 5.129 -21.438 -1.012 1 90.88 358 LEU A O 1
ATOM 2705 N N . GLY A 1 359 ? 5.312 -22.234 1.132 1 92.06 359 GLY A N 1
ATOM 2706 C CA . GLY A 1 359 ? 4.922 -20.953 1.697 1 92.06 359 GLY A CA 1
ATOM 2707 C C . GLY A 1 359 ? 3.469 -20.594 1.431 1 92.06 359 GLY A C 1
ATOM 2708 O O . GLY A 1 359 ? 2.562 -21.312 1.859 1 92.06 359 GLY A O 1
ATOM 2709 N N . ILE A 1 360 ? 3.307 -19.594 0.587 1 94.69 360 ILE A N 1
ATOM 2710 C CA . ILE A 1 360 ? 1.94 -19.156 0.324 1 94.69 360 ILE A CA 1
ATOM 2711 C C . ILE A 1 360 ? 1.317 -20.031 -0.762 1 94.69 360 ILE A C 1
ATOM 2713 O O . ILE A 1 360 ? 0.121 -19.922 -1.041 1 94.69 360 ILE A O 1
ATOM 2717 N N . ARG A 1 361 ? 2.092 -20.984 -1.32 1 95.62 361 ARG A N 1
ATOM 2718 C CA . ARG A 1 361 ? 1.614 -21.875 -2.373 1 95.62 361 ARG A CA 1
ATOM 2719 C C . ARG A 1 361 ? 1.604 -23.328 -1.9 1 95.62 361 ARG A C 1
ATOM 2721 O O . ARG A 1 361 ? 2.164 -23.641 -0.85 1 95.62 361 ARG A O 1
ATOM 2728 N N . SER A 1 362 ? 0.97 -24.078 -2.639 1 95.62 362 SER A N 1
ATOM 2729 C CA . SER A 1 362 ? 0.89 -25.531 -2.447 1 95.62 362 SER A CA 1
ATOM 2730 C C . SER A 1 362 ? 1.143 -26.266 -3.754 1 95.62 362 SER A C 1
ATOM 2732 O O . SER A 1 362 ? 1.044 -25.688 -4.836 1 95.62 362 SER A O 1
ATOM 2734 N N . ILE A 1 363 ? 1.576 -27.484 -3.588 1 95.62 363 ILE A N 1
ATOM 2735 C CA . ILE A 1 363 ? 1.557 -28.438 -4.695 1 95.62 363 ILE A CA 1
ATOM 2736 C C . ILE A 1 363 ? 0.279 -29.266 -4.633 1 95.62 363 ILE A C 1
ATOM 2738 O O . ILE A 1 363 ? -0.047 -29.844 -3.592 1 95.62 363 ILE A O 1
ATOM 2742 N N . ILE A 1 364 ? -0.476 -29.219 -5.676 1 97.44 364 ILE A N 1
ATOM 2743 C CA . ILE A 1 364 ? -1.687 -30.031 -5.781 1 97.44 364 ILE A CA 1
ATOM 2744 C C . ILE A 1 364 ? -1.498 -31.109 -6.848 1 97.44 364 ILE A C 1
ATOM 2746 O O . ILE A 1 364 ? -1.215 -30.797 -8.008 1 97.44 364 ILE A O 1
ATOM 2750 N N . GLU A 1 365 ? -1.582 -32.344 -6.5 1 97.12 365 GLU A N 1
ATOM 2751 C CA . GLU A 1 365 ? -1.632 -33.438 -7.457 1 97.12 365 GLU A CA 1
ATOM 2752 C C . GLU A 1 365 ? -3.068 -33.875 -7.707 1 97.12 365 GLU A C 1
ATOM 2754 O O . GLU A 1 365 ? -3.811 -34.156 -6.762 1 97.12 365 GLU A O 1
ATOM 2759 N N . VAL A 1 366 ? -3.383 -33.844 -8.914 1 98.19 366 VAL A N 1
ATOM 2760 C CA . VAL A 1 366 ? -4.734 -34.25 -9.305 1 98.19 366 VAL A CA 1
ATOM 2761 C C . VAL A 1 366 ? -4.672 -35.5 -10.172 1 98.19 366 VAL A C 1
ATOM 2763 O O . VAL A 1 366 ? -3.852 -35.594 -11.086 1 98.19 366 VAL A O 1
ATOM 2766 N N . TYR A 1 367 ? -5.59 -36.469 -9.867 1 97 367 TYR A N 1
ATOM 2767 C CA . TYR A 1 367 ? -5.52 -37.781 -10.516 1 97 367 TYR A CA 1
ATOM 2768 C C . TYR A 1 367 ? -6.766 -38.031 -11.359 1 97 367 TYR A C 1
ATOM 2770 O O . TYR A 1 367 ? -7.883 -37.719 -10.938 1 97 367 TYR A O 1
ATOM 2778 N N . PRO A 1 368 ? -6.547 -38.562 -12.547 1 95.62 368 PRO A N 1
ATOM 2779 C CA . PRO A 1 368 ? -7.688 -38.781 -13.438 1 95.62 368 PRO A CA 1
ATOM 2780 C C . PRO A 1 368 ? -8.586 -39.906 -12.945 1 95.62 368 PRO A C 1
ATOM 2782 O O . PRO A 1 368 ? -8.141 -40.781 -12.188 1 95.62 368 PRO A O 1
ATOM 2785 N N . MET B 1 1 ? 25.891 -26.359 -13.836 1 26.98 1 MET B N 1
ATOM 2786 C CA . MET B 1 1 ? 26.156 -25.078 -13.211 1 26.98 1 MET B CA 1
ATOM 2787 C C . MET B 1 1 ? 24.906 -24.562 -12.5 1 26.98 1 MET B C 1
ATOM 2789 O O . MET B 1 1 ? 23.812 -24.531 -13.094 1 26.98 1 MET B O 1
ATOM 2793 N N . ALA B 1 2 ? 24.797 -24.531 -11.203 1 36.41 2 ALA B N 1
ATOM 2794 C CA . ALA B 1 2 ? 23.719 -24.359 -10.234 1 36.41 2 ALA B CA 1
ATOM 2795 C C . ALA B 1 2 ? 22.875 -23.125 -10.562 1 36.41 2 ALA B C 1
ATOM 2797 O O . ALA B 1 2 ? 23.406 -22.031 -10.727 1 36.41 2 ALA B O 1
ATOM 2798 N N . MET B 1 3 ? 21.812 -23.219 -11.125 1 39.62 3 MET B N 1
ATOM 2799 C CA . MET B 1 3 ? 20.828 -22.203 -11.43 1 39.62 3 MET B CA 1
ATOM 2800 C C . MET B 1 3 ? 20.688 -21.203 -10.281 1 39.62 3 MET B C 1
ATOM 2802 O O . MET B 1 3 ? 19.922 -20.25 -10.375 1 39.62 3 MET B O 1
ATOM 2806 N N . THR B 1 4 ? 21.078 -21.625 -9.102 1 46.69 4 THR B N 1
ATOM 2807 C CA . THR B 1 4 ? 20.641 -20.906 -7.906 1 46.69 4 THR B CA 1
ATOM 2808 C C . THR B 1 4 ? 21.531 -19.703 -7.621 1 46.69 4 THR B C 1
ATOM 2810 O O . THR B 1 4 ? 22.75 -19.812 -7.676 1 46.69 4 THR B O 1
ATOM 2813 N N . GLY B 1 5 ? 21.078 -18.656 -7.871 1 52.38 5 GLY B N 1
ATOM 2814 C CA . GLY B 1 5 ? 21.75 -17.422 -7.477 1 52.38 5 GLY B CA 1
ATOM 2815 C C . GLY B 1 5 ? 22.297 -17.469 -6.066 1 52.38 5 GLY B C 1
ATOM 2816 O O . GLY B 1 5 ? 21.734 -18.141 -5.195 1 52.38 5 GLY B O 1
ATOM 2817 N N . ASP B 1 6 ? 23.609 -17.156 -5.809 1 63.16 6 ASP B N 1
ATOM 2818 C CA . ASP B 1 6 ? 24.406 -17.125 -4.59 1 63.16 6 ASP B CA 1
ATOM 2819 C C . ASP B 1 6 ? 23.594 -16.578 -3.418 1 63.16 6 ASP B C 1
ATOM 2821 O O . ASP B 1 6 ? 23.797 -16.984 -2.273 1 63.16 6 ASP B O 1
ATOM 2825 N N . ILE B 1 7 ? 22.453 -15.953 -3.701 1 69 7 ILE B N 1
ATOM 2826 C CA . ILE B 1 7 ? 21.781 -15.297 -2.586 1 69 7 ILE B CA 1
ATOM 2827 C C . ILE B 1 7 ? 20.922 -16.312 -1.828 1 69 7 ILE B C 1
ATOM 2829 O O . ILE B 1 7 ? 20.766 -16.219 -0.61 1 69 7 ILE B O 1
ATOM 2833 N N . TYR B 1 8 ? 20.391 -17.328 -2.441 1 75.06 8 TYR B N 1
ATOM 2834 C CA . TYR B 1 8 ? 19.531 -18.328 -1.805 1 75.06 8 TYR B CA 1
ATOM 2835 C C . TYR B 1 8 ? 20.344 -19.266 -0.917 1 75.06 8 TYR B C 1
ATOM 2837 O O . TYR B 1 8 ? 19.828 -19.844 0.032 1 75.06 8 TYR B O 1
ATOM 2845 N N . LYS B 1 9 ? 21.578 -19.328 -1.272 1 74.81 9 LYS B N 1
ATOM 2846 C CA . LYS B 1 9 ? 22.453 -20.203 -0.487 1 74.81 9 LYS B CA 1
ATOM 2847 C C . LYS B 1 9 ? 22.641 -19.672 0.928 1 74.81 9 LYS B C 1
ATOM 2849 O O . LYS B 1 9 ? 22.938 -20.422 1.851 1 74.81 9 LYS B O 1
ATOM 2854 N N . LEU B 1 10 ? 22.344 -18.406 1.061 1 77.94 10 LEU B N 1
ATOM 2855 C CA . LEU B 1 10 ? 22.594 -17.766 2.35 1 77.94 10 LEU B CA 1
ATOM 2856 C C . LEU B 1 10 ? 21.328 -17.766 3.203 1 77.94 10 LEU B C 1
ATOM 2858 O O . LEU B 1 10 ? 21.328 -17.25 4.324 1 77.94 10 LEU B O 1
ATOM 2862 N N . MET B 1 11 ? 20.297 -18.484 2.725 1 88.94 11 MET B N 1
ATOM 2863 C CA . MET B 1 11 ? 19.031 -18.438 3.447 1 88.94 11 MET B CA 1
ATOM 2864 C C . MET B 1 11 ? 18.5 -19.859 3.691 1 88.94 11 MET B C 1
ATOM 2866 O O . MET B 1 11 ? 18.672 -20.734 2.854 1 88.94 11 MET B O 1
ATOM 2870 N N . THR B 1 12 ? 17.922 -20.031 4.84 1 92 12 THR B N 1
ATOM 2871 C CA . THR B 1 12 ? 17.172 -21.266 5.027 1 92 12 THR B CA 1
ATOM 2872 C C . THR B 1 12 ? 15.906 -21.266 4.168 1 92 12 THR B C 1
ATOM 2874 O O . THR B 1 12 ? 15.453 -20.203 3.729 1 92 12 THR B O 1
ATOM 2877 N N . THR B 1 13 ? 15.398 -22.406 3.879 1 92 13 THR B N 1
ATOM 2878 C CA . THR B 1 13 ? 14.164 -22.516 3.105 1 92 13 THR B CA 1
ATOM 2879 C C . THR B 1 13 ? 13.031 -21.75 3.795 1 92 13 THR B C 1
ATOM 2881 O O . THR B 1 13 ? 12.258 -21.062 3.137 1 92 13 THR B O 1
ATOM 2884 N N . GLU B 1 14 ? 12.984 -21.859 5.102 1 92.19 14 GLU B N 1
ATOM 2885 C CA . GLU B 1 14 ? 11.938 -21.172 5.852 1 92.19 14 GLU B CA 1
ATOM 2886 C C . GLU B 1 14 ? 12.094 -19.656 5.738 1 92.19 14 GLU B C 1
ATOM 2888 O O . GLU B 1 14 ? 11.109 -18.938 5.598 1 92.19 14 GLU B O 1
ATOM 2893 N N . ASP B 1 15 ? 13.336 -19.188 5.781 1 93.25 15 ASP B N 1
ATOM 2894 C CA . ASP B 1 15 ? 13.586 -17.75 5.621 1 93.25 15 ASP B CA 1
ATOM 2895 C C . ASP B 1 15 ? 13.195 -17.281 4.223 1 93.25 15 ASP B C 1
ATOM 2897 O O . ASP B 1 15 ? 12.703 -16.172 4.055 1 93.25 15 ASP B O 1
ATOM 2901 N N . MET B 1 16 ? 13.445 -18.109 3.256 1 93.75 16 MET B N 1
ATOM 2902 C CA . MET B 1 16 ? 13.062 -17.797 1.884 1 93.75 16 MET B CA 1
ATOM 2903 C C . MET B 1 16 ? 11.547 -17.672 1.761 1 93.75 16 MET B C 1
ATOM 2905 O O . MET B 1 16 ? 11.055 -16.703 1.185 1 93.75 16 MET B O 1
ATOM 2909 N N . LEU B 1 17 ? 10.867 -18.625 2.342 1 94.19 17 LEU B N 1
ATOM 2910 C CA . LEU B 1 17 ? 9.406 -18.656 2.23 1 94.19 17 LEU B CA 1
ATOM 2911 C C . LEU B 1 17 ? 8.781 -17.516 3.006 1 94.19 17 LEU B C 1
ATOM 2913 O O . LEU B 1 17 ? 7.855 -16.859 2.514 1 94.19 17 LEU B O 1
ATOM 2917 N N . GLN B 1 18 ? 9.312 -17.25 4.191 1 94.81 18 GLN B N 1
ATOM 2918 C CA . GLN B 1 18 ? 8.82 -16.125 4.984 1 94.81 18 GLN B CA 1
ATOM 2919 C C . GLN B 1 18 ? 9.148 -14.797 4.312 1 94.81 18 GLN B C 1
ATOM 2921 O O . GLN B 1 18 ? 8.328 -13.875 4.309 1 94.81 18 GLN B O 1
ATOM 2926 N N . GLY B 1 19 ? 10.383 -14.68 3.818 1 95.81 19 GLY B N 1
ATOM 2927 C CA . GLY B 1 19 ? 10.781 -13.484 3.092 1 95.81 19 GLY B CA 1
ATOM 2928 C C . GLY B 1 19 ? 9.914 -13.211 1.879 1 95.81 19 GLY B C 1
ATOM 2929 O O . GLY B 1 19 ? 9.578 -12.055 1.596 1 95.81 19 GLY B O 1
ATOM 2930 N N . HIS B 1 20 ? 9.562 -14.258 1.164 1 96.38 20 HIS B N 1
ATOM 2931 C CA . HIS B 1 20 ? 8.711 -14.133 -0.009 1 96.38 20 HIS B CA 1
ATOM 2932 C C . HIS B 1 20 ? 7.328 -13.602 0.372 1 96.38 20 HIS B C 1
ATOM 2934 O O . HIS B 1 20 ? 6.789 -12.719 -0.299 1 96.38 20 HIS B O 1
ATOM 2940 N N . ALA B 1 21 ? 6.73 -14.156 1.464 1 96.5 21 ALA B N 1
ATOM 2941 C CA . ALA B 1 21 ? 5.43 -13.688 1.938 1 96.5 21 ALA B CA 1
ATOM 2942 C C . ALA B 1 21 ? 5.484 -12.211 2.322 1 96.5 21 ALA B C 1
ATOM 2944 O O . ALA B 1 21 ? 4.605 -11.43 1.941 1 96.5 21 ALA B O 1
ATOM 2945 N N . GLU B 1 22 ? 6.508 -11.836 3.035 1 96.94 22 GLU B N 1
ATOM 2946 C CA . GLU B 1 22 ? 6.684 -10.453 3.465 1 96.94 22 GLU B CA 1
ATOM 2947 C C . GLU B 1 22 ? 6.875 -9.523 2.27 1 96.94 22 GLU B C 1
ATOM 2949 O O . GLU B 1 22 ? 6.348 -8.414 2.25 1 96.94 22 GLU B O 1
ATOM 2954 N N . LEU B 1 23 ? 7.629 -9.977 1.321 1 97.56 23 LEU B N 1
ATOM 2955 C CA . LEU B 1 23 ? 7.859 -9.195 0.114 1 97.56 23 LEU B CA 1
ATOM 2956 C C . LEU B 1 23 ? 6.555 -8.953 -0.638 1 97.56 23 LEU B C 1
ATOM 2958 O O . LEU B 1 23 ? 6.316 -7.855 -1.14 1 97.56 23 LEU B O 1
ATOM 2962 N N . CYS B 1 24 ? 5.711 -9.977 -0.709 1 97.31 24 CYS B N 1
ATOM 2963 C CA . CYS B 1 24 ? 4.406 -9.828 -1.339 1 97.31 24 CYS B CA 1
ATOM 2964 C C . CYS B 1 24 ? 3.566 -8.781 -0.617 1 97.31 24 CYS B C 1
ATOM 2966 O O . CYS B 1 24 ? 2.91 -7.957 -1.256 1 97.31 24 CYS B O 1
ATOM 2968 N N . ILE B 1 25 ? 3.643 -8.789 0.697 1 97.12 25 ILE B N 1
ATOM 2969 C CA . ILE B 1 25 ? 2.883 -7.84 1.498 1 97.12 25 ILE B CA 1
ATOM 2970 C C . ILE B 1 25 ? 3.367 -6.418 1.211 1 97.12 25 ILE B C 1
ATOM 2972 O O . ILE B 1 25 ? 2.559 -5.508 1.024 1 97.12 25 ILE B O 1
ATOM 2976 N N . HIS B 1 26 ? 4.688 -6.25 1.129 1 97.25 26 HIS B N 1
ATOM 2977 C CA . HIS B 1 26 ? 5.242 -4.934 0.828 1 97.25 26 HIS B CA 1
ATOM 2978 C C . HIS B 1 26 ? 4.84 -4.473 -0.567 1 97.25 26 HIS B C 1
ATOM 2980 O O . HIS B 1 26 ? 4.426 -3.322 -0.749 1 97.25 26 HIS B O 1
ATOM 2986 N N . ALA B 1 27 ? 4.926 -5.34 -1.54 1 97.81 27 ALA B N 1
ATOM 2987 C CA . ALA B 1 27 ? 4.652 -5 -2.934 1 97.81 27 ALA B CA 1
ATOM 2988 C C . ALA B 1 27 ? 3.172 -4.699 -3.145 1 97.81 27 ALA B C 1
ATOM 2990 O O . ALA B 1 27 ? 2.82 -3.744 -3.84 1 97.81 27 ALA B O 1
ATOM 2991 N N . TYR B 1 28 ? 2.332 -5.469 -2.486 1 97.81 28 TYR B N 1
ATOM 2992 C CA . TYR B 1 28 ? 0.896 -5.348 -2.707 1 97.81 28 TYR B CA 1
ATOM 2993 C C . TYR B 1 28 ? 0.278 -4.344 -1.74 1 97.81 28 TYR B C 1
ATOM 2995 O O . TYR B 1 28 ? -0.94 -4.324 -1.551 1 97.81 28 TYR B O 1
ATOM 3003 N N . GLY B 1 29 ? 1.123 -3.508 -1.104 1 97 29 GLY B N 1
ATOM 3004 C CA . GLY B 1 29 ? 0.581 -2.428 -0.297 1 97 29 GLY B CA 1
ATOM 3005 C C . GLY B 1 29 ? -0.459 -1.6 -1.029 1 97 29 GLY B C 1
ATOM 3006 O O . GLY B 1 29 ? -1.459 -1.187 -0.438 1 97 29 GLY B O 1
ATOM 3007 N N . PHE B 1 30 ? -0.289 -1.394 -2.305 1 97.12 30 PHE B N 1
ATOM 3008 C CA . PHE B 1 30 ? -1.223 -0.588 -3.084 1 97.12 30 PHE B CA 1
ATOM 3009 C C . PHE B 1 30 ? -2.57 -1.289 -3.207 1 97.12 30 PHE B C 1
ATOM 3011 O O . PHE B 1 30 ? -3.615 -0.635 -3.25 1 97.12 30 PHE B O 1
ATOM 3018 N N . VAL B 1 31 ? -2.59 -2.594 -3.252 1 97.62 31 VAL B N 1
ATOM 3019 C CA . VAL B 1 31 ? -3.836 -3.352 -3.314 1 97.62 31 VAL B CA 1
ATOM 3020 C C . VAL B 1 31 ? -4.656 -3.104 -2.051 1 97.62 31 VAL B C 1
ATOM 3022 O O . VAL B 1 31 ? -5.875 -2.938 -2.117 1 97.62 31 VAL B O 1
ATOM 3025 N N . LYS B 1 32 ? -3.953 -3.092 -0.934 1 96.81 32 LYS B N 1
ATOM 3026 C CA . LYS B 1 32 ? -4.602 -2.803 0.342 1 96.81 32 LYS B CA 1
ATOM 3027 C C . LYS B 1 32 ? -5.223 -1.411 0.34 1 96.81 32 LYS B C 1
ATOM 3029 O O . LYS B 1 32 ? -6.355 -1.231 0.792 1 96.81 32 LYS B O 1
ATOM 3034 N N . SER B 1 33 ? -4.484 -0.444 -0.151 1 97.69 33 SER B N 1
ATOM 3035 C CA . SER B 1 33 ? -4.984 0.923 -0.248 1 97.69 33 SER B CA 1
ATOM 3036 C C . SER B 1 33 ? -6.238 0.993 -1.108 1 97.69 33 SER B C 1
ATOM 3038 O O . SER B 1 33 ? -7.219 1.639 -0.733 1 97.69 33 SER B O 1
ATOM 3040 N N . MET B 1 34 ? -6.195 0.314 -2.229 1 97.31 34 MET B N 1
ATOM 3041 C CA . MET B 1 34 ? -7.312 0.381 -3.168 1 97.31 34 MET B CA 1
ATOM 3042 C C . MET B 1 34 ? -8.508 -0.403 -2.645 1 97.31 34 MET B C 1
ATOM 3044 O O . MET B 1 34 ? -9.656 -0.031 -2.895 1 97.31 34 MET B O 1
ATOM 3048 N N . ALA B 1 35 ? -8.211 -1.467 -1.913 1 97.88 35 ALA B N 1
ATOM 3049 C CA . ALA B 1 35 ? -9.297 -2.195 -1.249 1 97.88 35 ALA B CA 1
ATOM 3050 C C . ALA B 1 35 ? -10.016 -1.306 -0.238 1 97.88 35 ALA B C 1
ATOM 3052 O O . ALA B 1 35 ? -11.242 -1.312 -0.162 1 97.88 35 ALA B O 1
ATOM 3053 N N . LEU B 1 36 ? -9.242 -0.578 0.513 1 98.19 36 LEU B N 1
ATOM 3054 C CA . LEU B 1 36 ? -9.805 0.364 1.475 1 98.19 36 LEU B CA 1
ATOM 3055 C C . LEU B 1 36 ? -10.648 1.419 0.771 1 98.19 36 LEU B C 1
ATOM 3057 O O . LEU B 1 36 ? -11.766 1.718 1.207 1 98.19 36 LEU B O 1
ATOM 3061 N N . LYS B 1 37 ? -10.133 1.96 -0.289 1 97.44 37 LYS B N 1
ATOM 3062 C CA . LYS B 1 37 ? -10.867 2.945 -1.078 1 97.44 37 LYS B CA 1
ATOM 3063 C C . LYS B 1 37 ? -12.188 2.375 -1.575 1 97.44 37 LYS B C 1
ATOM 3065 O O . LYS B 1 37 ? -13.227 3.035 -1.489 1 97.44 37 LYS B O 1
ATOM 3070 N N . CYS B 1 38 ? -12.141 1.2 -2.059 1 97.19 38 CYS B N 1
ATOM 3071 C CA . CYS B 1 38 ? -13.336 0.531 -2.555 1 97.19 38 CYS B CA 1
ATOM 3072 C C . CYS B 1 38 ? -14.367 0.365 -1.443 1 97.19 38 CYS B C 1
ATOM 3074 O O . CYS B 1 38 ? -15.555 0.618 -1.65 1 97.19 38 CYS B O 1
ATOM 3076 N N . ALA B 1 39 ? -13.93 -0.07 -0.263 1 97.62 39 ALA B N 1
ATOM 3077 C CA . ALA B 1 39 ? -14.828 -0.263 0.875 1 97.62 39 ALA B CA 1
ATOM 3078 C C . ALA B 1 39 ? -15.523 1.041 1.255 1 97.62 39 ALA B C 1
ATOM 3080 O O . ALA B 1 39 ? -16.719 1.049 1.556 1 97.62 39 ALA B O 1
ATOM 3081 N N . ILE B 1 40 ? -14.797 2.105 1.219 1 96.19 40 ILE B N 1
ATOM 3082 C CA . ILE B 1 40 ? -15.336 3.42 1.55 1 96.19 40 ILE B CA 1
ATOM 3083 C C . ILE B 1 40 ? -16.375 3.826 0.51 1 96.19 40 ILE B C 1
ATOM 3085 O O . ILE B 1 40 ? -17.484 4.246 0.861 1 96.19 40 ILE B O 1
ATOM 3089 N N . GLU B 1 41 ? -16.031 3.648 -0.739 1 95.31 41 GLU B N 1
ATOM 3090 C CA . GLU B 1 41 ? -16.906 4.074 -1.832 1 95.31 41 GLU B CA 1
ATOM 3091 C C . GLU B 1 41 ? -18.172 3.227 -1.887 1 95.31 41 GLU B C 1
ATOM 3093 O O . GLU B 1 41 ? -19.234 3.717 -2.281 1 95.31 41 GLU B O 1
ATOM 3098 N N . LEU B 1 42 ? -18.047 1.991 -1.45 1 95.75 42 LEU B N 1
ATOM 3099 C CA . LEU B 1 42 ? -19.219 1.111 -1.422 1 95.75 42 LEU B CA 1
ATOM 3100 C C . LEU B 1 42 ? -20.062 1.374 -0.183 1 95.75 42 LEU B C 1
ATOM 3102 O O . LEU B 1 42 ? -21.172 0.855 -0.067 1 95.75 42 LEU B O 1
ATOM 3106 N N . GLY B 1 43 ? -19.5 2.104 0.798 1 94.75 43 GLY B N 1
ATOM 3107 C CA . GLY B 1 43 ? -20.25 2.447 2.004 1 94.75 43 GLY B CA 1
ATOM 3108 C C . GLY B 1 43 ? -20.219 1.348 3.049 1 94.75 43 GLY B C 1
ATOM 3109 O O . GLY B 1 43 ? -21.109 1.272 3.896 1 94.75 43 GLY B O 1
ATOM 3110 N N . ILE B 1 44 ? -19.203 0.552 3.078 1 96.81 44 ILE B N 1
ATOM 3111 C CA . ILE B 1 44 ? -19.156 -0.633 3.928 1 96.81 44 ILE B CA 1
ATOM 3112 C C . ILE B 1 44 ? -19.031 -0.214 5.391 1 96.81 44 ILE B C 1
ATOM 3114 O O . ILE B 1 44 ? -19.734 -0.744 6.254 1 96.81 44 ILE B O 1
ATOM 3118 N N . PRO B 1 45 ? -18.141 0.767 5.77 1 96.62 45 PRO B N 1
ATOM 3119 C CA . PRO B 1 45 ? -18.062 1.163 7.176 1 96.62 45 PRO B CA 1
ATOM 3120 C C . PRO B 1 45 ? -19.406 1.629 7.73 1 96.62 45 PRO B C 1
ATOM 3122 O O . PRO B 1 45 ? -19.797 1.218 8.82 1 96.62 45 PRO B O 1
ATOM 3125 N N . GLY B 1 46 ? -20.078 2.461 6.945 1 94.5 46 GLY B N 1
ATOM 3126 C CA . GLY B 1 46 ? -21.406 2.922 7.359 1 94.5 46 GLY B CA 1
ATOM 3127 C C . GLY B 1 46 ? -22.422 1.805 7.461 1 94.5 46 GLY B C 1
ATOM 3128 O O . GLY B 1 46 ? -23.25 1.797 8.367 1 94.5 46 GLY B O 1
ATOM 3129 N N . ALA B 1 47 ? -22.375 0.86 6.539 1 95.94 47 ALA B N 1
ATOM 3130 C CA . ALA B 1 47 ? -23.281 -0.279 6.539 1 95.94 47 ALA B CA 1
ATOM 3131 C C . ALA B 1 47 ? -23.109 -1.126 7.793 1 95.94 47 ALA B C 1
ATOM 3133 O O . ALA B 1 47 ? -24.078 -1.574 8.391 1 95.94 47 ALA B O 1
ATOM 3134 N N . ILE B 1 48 ? -21.859 -1.38 8.188 1 96.25 48 ILE B N 1
ATOM 3135 C CA . ILE B 1 48 ? -21.578 -2.158 9.391 1 96.25 48 ILE B CA 1
ATOM 3136 C C . ILE B 1 48 ? -22.094 -1.407 10.625 1 96.25 48 ILE B C 1
ATOM 3138 O O . ILE B 1 48 ? -22.75 -1.99 11.484 1 96.25 48 ILE B O 1
ATOM 3142 N N . HIS B 1 49 ? -21.797 -0.141 10.656 1 94.06 49 HIS B N 1
ATOM 3143 C CA . HIS B 1 49 ? -22.203 0.68 11.789 1 94.06 49 HIS B CA 1
ATOM 3144 C C . HIS B 1 49 ? -23.719 0.689 11.953 1 94.06 49 HIS B C 1
ATOM 3146 O O . HIS B 1 49 ? -24.234 0.519 13.062 1 94.06 49 HIS B O 1
ATOM 3152 N N . SER B 1 50 ? -24.438 0.866 10.898 1 92.56 50 SER B N 1
ATOM 3153 C CA . SER B 1 50 ? -25.891 0.981 10.938 1 92.56 50 SER B CA 1
ATOM 3154 C C . SER B 1 50 ? -26.547 -0.368 11.227 1 92.56 50 SER B C 1
ATOM 3156 O O . SER B 1 50 ? -27.719 -0.431 11.578 1 92.56 50 SER B O 1
ATOM 3158 N N . ASN B 1 51 ? -25.75 -1.421 11.062 1 94.5 51 ASN B N 1
ATOM 3159 C CA . ASN B 1 51 ? -26.25 -2.762 11.359 1 94.5 51 ASN B CA 1
ATOM 3160 C C . ASN B 1 51 ? -25.891 -3.182 12.789 1 94.5 51 ASN B C 1
ATOM 3162 O O . ASN B 1 51 ? -25.656 -4.363 13.047 1 94.5 51 ASN B O 1
ATOM 3166 N N . GLY B 1 52 ? -25.734 -2.234 13.688 1 91.31 52 GLY B N 1
ATOM 3167 C CA . GLY B 1 52 ? -25.469 -2.523 15.086 1 91.31 52 GLY B CA 1
ATOM 3168 C C . GLY B 1 52 ? -24.016 -2.83 15.367 1 91.31 52 GLY B C 1
ATOM 3169 O O . GLY B 1 52 ? -23.688 -3.42 16.391 1 91.31 52 GLY B O 1
ATOM 3170 N N . GLY B 1 53 ? -23.156 -2.631 14.422 1 92.56 53 GLY B N 1
ATOM 3171 C CA . GLY B 1 53 ? -21.734 -2.793 14.656 1 92.56 53 GLY B CA 1
ATOM 3172 C C . GLY B 1 53 ? -21.188 -4.117 14.148 1 92.56 53 GLY B C 1
ATOM 3173 O O . GLY B 1 53 ? -20 -4.398 14.273 1 92.56 53 GLY B O 1
ATOM 3174 N N . GLY B 1 54 ? -22.031 -4.914 13.586 1 95.38 54 GLY B N 1
ATOM 3175 C CA . GLY B 1 54 ? -21.688 -6.203 13.016 1 95.38 54 GLY B CA 1
ATOM 3176 C C . GLY B 1 54 ? -22.594 -6.625 11.875 1 95.38 54 GLY B C 1
ATOM 3177 O O . GLY B 1 54 ? -23.812 -6.469 11.961 1 95.38 54 GLY B O 1
ATOM 3178 N N . ALA B 1 55 ? -22 -7.098 10.781 1 96.69 55 ALA B N 1
ATOM 3179 C CA . ALA B 1 55 ? -22.812 -7.5 9.633 1 96.69 55 ALA B CA 1
ATOM 3180 C C . ALA B 1 55 ? -22.234 -8.742 8.961 1 96.69 55 ALA B C 1
ATOM 3182 O O . ALA B 1 55 ? -21.016 -8.875 8.828 1 96.69 55 ALA B O 1
ATOM 3183 N N . THR B 1 56 ? -23.094 -9.633 8.641 1 95.75 56 THR B N 1
ATOM 3184 C CA . THR B 1 56 ? -22.688 -10.766 7.816 1 95.75 56 THR B CA 1
ATOM 3185 C C . THR B 1 56 ? -22.469 -10.328 6.371 1 95.75 56 THR B C 1
ATOM 3187 O O . THR B 1 56 ? -22.812 -9.203 5.992 1 95.75 56 THR B O 1
ATOM 3190 N N . LEU B 1 57 ? -21.875 -11.25 5.637 1 95.94 57 LEU B N 1
ATOM 3191 C CA . LEU B 1 57 ? -21.641 -10.938 4.23 1 95.94 57 LEU B CA 1
ATOM 3192 C C . LEU B 1 57 ? -22.938 -10.633 3.506 1 95.94 57 LEU B C 1
ATOM 3194 O O . LEU B 1 57 ? -23.016 -9.688 2.715 1 95.94 57 LEU B O 1
ATOM 3198 N N . GLY B 1 58 ? -23.906 -11.461 3.713 1 95.31 58 GLY B N 1
ATOM 3199 C CA . GLY B 1 58 ? -25.203 -11.25 3.1 1 95.31 58 GLY B CA 1
ATOM 3200 C C . GLY B 1 58 ? -25.844 -9.938 3.508 1 95.31 58 GLY B C 1
ATOM 3201 O O . GLY B 1 58 ? -26.438 -9.242 2.674 1 95.31 58 GLY B O 1
ATOM 3202 N N . GLU B 1 59 ? -25.781 -9.578 4.793 1 95.69 59 GLU B N 1
ATOM 3203 C CA . GLU B 1 59 ? -26.328 -8.32 5.293 1 95.69 59 GLU B CA 1
ATOM 3204 C C . GLU B 1 59 ? -25.609 -7.121 4.668 1 95.69 59 GLU B C 1
ATOM 3206 O O . GLU B 1 59 ? -26.25 -6.141 4.289 1 95.69 59 GLU B O 1
ATOM 3211 N N . LEU B 1 60 ? -24.328 -7.195 4.531 1 96.56 60 LEU B N 1
ATOM 3212 C CA . LEU B 1 60 ? -23.547 -6.137 3.9 1 96.56 60 LEU B CA 1
ATOM 3213 C C . LEU B 1 60 ? -23.969 -5.945 2.449 1 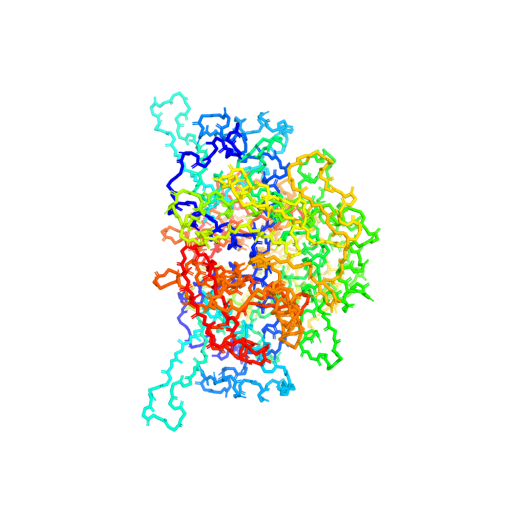96.56 60 LEU B C 1
ATOM 3215 O O . LEU B 1 60 ? -24.188 -4.812 2.004 1 96.56 60 LEU B O 1
ATOM 3219 N N . ALA B 1 61 ? -24.062 -7.062 1.747 1 95.94 61 ALA B N 1
ATOM 3220 C CA . ALA B 1 61 ? -24.453 -7.008 0.339 1 95.94 61 ALA B CA 1
ATOM 3221 C C . ALA B 1 61 ? -25.797 -6.312 0.163 1 95.94 61 ALA B C 1
ATOM 3223 O O . ALA B 1 61 ? -25.969 -5.508 -0.754 1 95.94 61 ALA B O 1
ATOM 3224 N N . SER B 1 62 ? -26.688 -6.629 1.025 1 96.19 62 SER B N 1
ATOM 3225 C CA . SER B 1 62 ? -28.016 -6.031 0.97 1 96.19 62 SER B CA 1
ATOM 3226 C C . SER B 1 62 ? -27.969 -4.539 1.271 1 96.19 62 SER B C 1
ATOM 3228 O O . SER B 1 62 ? -28.578 -3.736 0.566 1 96.19 62 SER B O 1
ATOM 3230 N N . ARG B 1 63 ? -27.266 -4.145 2.256 1 95.19 63 ARG B N 1
ATOM 3231 C CA . ARG B 1 63 ? -27.203 -2.76 2.713 1 95.19 63 ARG B CA 1
ATOM 3232 C C . ARG B 1 63 ? -26.547 -1.866 1.675 1 95.19 63 ARG B C 1
ATOM 3234 O O . ARG B 1 63 ? -26.906 -0.697 1.53 1 95.19 63 ARG B O 1
ATOM 3241 N N . ILE B 1 64 ? -25.594 -2.443 0.939 1 94.25 64 ILE B N 1
ATOM 3242 C CA . ILE B 1 64 ? -24.906 -1.616 -0.045 1 94.25 64 ILE B CA 1
ATOM 3243 C C . ILE B 1 64 ? -25.516 -1.83 -1.424 1 94.25 64 ILE B C 1
ATOM 3245 O O . ILE B 1 64 ? -25 -1.344 -2.43 1 94.25 64 ILE B O 1
ATOM 3249 N N . ALA B 1 65 ? -26.578 -2.613 -1.534 1 94.12 65 ALA B N 1
ATOM 3250 C CA . ALA B 1 65 ? -27.312 -2.891 -2.76 1 94.12 65 ALA B CA 1
ATOM 3251 C C . ALA B 1 65 ? -26.422 -3.533 -3.812 1 94.12 65 ALA B C 1
ATOM 3253 O O . ALA B 1 65 ? -26.406 -3.105 -4.969 1 94.12 65 ALA B O 1
ATOM 3254 N N . LEU B 1 66 ? -25.625 -4.48 -3.371 1 92.88 66 LEU B N 1
ATOM 3255 C CA . LEU B 1 66 ? -24.734 -5.219 -4.262 1 92.88 66 LEU B CA 1
ATOM 3256 C C . LEU B 1 66 ? -25.516 -6.258 -5.066 1 92.88 66 LEU B C 1
ATOM 3258 O O . LEU B 1 66 ? -26.297 -7.023 -4.5 1 92.88 66 LEU B O 1
ATOM 3262 N N . PRO B 1 67 ? -25.328 -6.262 -6.387 1 89.19 67 PRO B N 1
ATOM 3263 C CA . PRO B 1 67 ? -25.922 -7.367 -7.137 1 89.19 67 PRO B CA 1
ATOM 3264 C C . PRO B 1 67 ? -25.5 -8.734 -6.613 1 89.19 67 PRO B C 1
ATOM 3266 O O . PRO B 1 67 ? -24.344 -8.938 -6.277 1 89.19 67 PRO B O 1
ATOM 3269 N N . PRO B 1 68 ? -26.391 -9.633 -6.516 1 88.38 68 PRO B N 1
ATOM 3270 C CA . PRO B 1 68 ? -26.094 -10.945 -5.945 1 88.38 68 PRO B CA 1
ATOM 3271 C C . PRO B 1 68 ? -24.922 -11.641 -6.645 1 88.38 68 PRO B C 1
ATOM 3273 O O . PRO B 1 68 ? -24.156 -12.375 -6.004 1 88.38 68 PRO B O 1
ATOM 3276 N N . SER B 1 69 ? -24.812 -11.406 -7.926 1 88.12 69 SER B N 1
ATOM 3277 C CA . SER B 1 69 ? -23.766 -12.055 -8.695 1 88.12 69 SER B CA 1
ATOM 3278 C C . SER B 1 69 ? -22.375 -11.586 -8.258 1 88.12 69 SER B C 1
ATOM 3280 O O . SER B 1 69 ? -21.359 -12.203 -8.602 1 88.12 69 SER B O 1
ATOM 3282 N N . ARG B 1 70 ? -22.359 -10.531 -7.414 1 91.25 70 ARG B N 1
ATOM 3283 C CA . ARG B 1 70 ? -21.062 -9.953 -7.035 1 91.25 70 ARG B CA 1
ATOM 3284 C C . ARG B 1 70 ? -20.688 -10.359 -5.617 1 91.25 70 ARG B C 1
ATOM 3286 O O . ARG B 1 70 ? -19.625 -9.953 -5.113 1 91.25 70 ARG B O 1
ATOM 3293 N N . LEU B 1 71 ? -21.438 -11.203 -5.012 1 92.5 71 LEU B N 1
ATOM 3294 C CA . LEU B 1 71 ? -21.219 -11.609 -3.627 1 92.5 71 LEU B CA 1
ATOM 3295 C C . LEU B 1 71 ? -19.859 -12.258 -3.461 1 92.5 71 LEU B C 1
ATOM 3297 O O . LEU B 1 71 ? -19.156 -12.008 -2.479 1 92.5 71 LEU B O 1
ATOM 3301 N N . PRO B 1 72 ? -19.391 -13.102 -4.41 1 91.38 72 PRO B N 1
ATOM 3302 C CA . PRO B 1 72 ? -18.062 -13.695 -4.246 1 91.38 72 PRO B CA 1
ATOM 3303 C C . PRO B 1 72 ? -16.938 -12.648 -4.258 1 91.38 72 PRO B C 1
ATOM 3305 O O . PRO B 1 72 ? -15.93 -12.82 -3.576 1 91.38 72 PRO B O 1
ATOM 3308 N N . ARG B 1 73 ? -17.141 -11.578 -5.031 1 93.75 73 ARG B N 1
ATOM 3309 C CA . ARG B 1 73 ? -16.156 -10.5 -5.059 1 93.75 73 ARG B CA 1
ATOM 3310 C C . ARG B 1 73 ? -16.094 -9.789 -3.711 1 93.75 73 ARG B C 1
ATOM 3312 O O . ARG B 1 73 ? -15 -9.438 -3.24 1 93.75 73 ARG B O 1
ATOM 3319 N N . LEU B 1 74 ? -17.266 -9.594 -3.137 1 96.5 74 LEU B N 1
ATOM 3320 C CA . LEU B 1 74 ? -17.328 -8.938 -1.835 1 96.5 74 LEU B CA 1
ATOM 3321 C C . LEU B 1 74 ? -16.641 -9.781 -0.767 1 96.5 74 LEU B C 1
ATOM 3323 O O . LEU B 1 74 ? -15.953 -9.25 0.107 1 96.5 74 LEU B O 1
ATOM 3327 N N . ARG B 1 75 ? -16.859 -11.055 -0.801 1 96.12 75 ARG B N 1
ATOM 3328 C CA . ARG B 1 75 ? -16.203 -11.961 0.144 1 96.12 75 ARG B CA 1
ATOM 3329 C C . ARG B 1 75 ? -14.688 -11.82 0.09 1 96.12 75 ARG B C 1
ATOM 3331 O O . ARG B 1 75 ? -14.023 -11.766 1.129 1 96.12 75 ARG B O 1
ATOM 3338 N N . ARG B 1 76 ? -14.102 -11.797 -1.094 1 96.31 76 ARG B N 1
ATOM 3339 C CA . ARG B 1 76 ? -12.664 -11.68 -1.292 1 96.31 76 ARG B CA 1
ATOM 3340 C C . ARG B 1 76 ? -12.156 -10.32 -0.828 1 96.31 76 ARG B C 1
ATOM 3342 O O . ARG B 1 76 ? -11.078 -10.219 -0.231 1 96.31 76 ARG B O 1
ATOM 3349 N N . LEU B 1 77 ? -12.953 -9.242 -1.108 1 97.69 77 LEU B N 1
ATOM 3350 C CA . LEU B 1 77 ? -12.609 -7.91 -0.624 1 97.69 77 LEU B CA 1
ATOM 3351 C C . LEU B 1 77 ? -12.57 -7.879 0.901 1 97.69 77 LEU B C 1
ATOM 3353 O O . LEU B 1 77 ? -11.602 -7.395 1.49 1 97.69 77 LEU B O 1
ATOM 3357 N N . MET B 1 78 ? -13.602 -8.453 1.525 1 97.88 78 MET B N 1
ATOM 3358 C CA . MET B 1 78 ? -13.703 -8.438 2.982 1 97.88 78 MET B CA 1
ATOM 3359 C C . MET B 1 78 ? -12.609 -9.297 3.611 1 97.88 78 MET B C 1
ATOM 3361 O O . MET B 1 78 ? -12.102 -8.977 4.688 1 97.88 78 MET B O 1
ATOM 3365 N N . ARG B 1 79 ? -12.203 -10.359 2.941 1 95.88 79 ARG B N 1
ATOM 3366 C CA . ARG B 1 79 ? -11.102 -11.188 3.432 1 95.88 79 ARG B CA 1
ATOM 3367 C C . ARG B 1 79 ? -9.82 -10.375 3.561 1 95.88 79 ARG B C 1
ATOM 3369 O O . ARG B 1 79 ? -9.148 -10.422 4.598 1 95.88 79 ARG B O 1
ATOM 3376 N N . VAL B 1 80 ? -9.5 -9.609 2.541 1 96.56 80 VAL B N 1
ATOM 3377 C CA . VAL B 1 80 ? -8.289 -8.797 2.549 1 96.56 80 VAL B CA 1
ATOM 3378 C C . VAL B 1 80 ? -8.391 -7.73 3.639 1 96.56 80 VAL B C 1
ATOM 3380 O O . VAL B 1 80 ? -7.438 -7.508 4.387 1 96.56 80 VAL B O 1
ATOM 3383 N N . LEU B 1 81 ? -9.539 -7.125 3.75 1 98.06 81 LEU B N 1
ATOM 3384 C CA . LEU B 1 81 ? -9.719 -6.004 4.668 1 98.06 81 LEU B CA 1
ATOM 3385 C C . LEU B 1 81 ? -9.727 -6.484 6.117 1 98.06 81 LEU B C 1
ATOM 3387 O O . LEU B 1 81 ? -9.43 -5.711 7.031 1 98.06 81 LEU B O 1
ATOM 3391 N N . THR B 1 82 ? -10.039 -7.777 6.348 1 96.81 82 THR B N 1
ATOM 3392 C CA . THR B 1 82 ? -10 -8.32 7.699 1 96.81 82 THR B CA 1
ATOM 3393 C C . THR B 1 82 ? -8.594 -8.797 8.055 1 96.81 82 THR B C 1
ATOM 3395 O O . THR B 1 82 ? -8.094 -8.5 9.141 1 96.81 82 THR B O 1
ATOM 3398 N N . VAL B 1 83 ? -7.93 -9.477 7.113 1 93.88 83 VAL B N 1
ATOM 3399 C CA . VAL B 1 83 ? -6.598 -9.992 7.414 1 93.88 83 VAL B CA 1
ATOM 3400 C C . VAL B 1 83 ? -5.613 -8.828 7.543 1 93.88 83 VAL B C 1
ATOM 3402 O O . VAL B 1 83 ? -4.602 -8.938 8.234 1 93.88 83 VAL B O 1
ATOM 3405 N N . SER B 1 84 ? -5.961 -7.703 6.91 1 93.88 84 SER B N 1
ATOM 3406 C CA . SER B 1 84 ? -5.137 -6.504 6.996 1 93.88 84 SER B CA 1
ATOM 3407 C C . SER B 1 84 ? -5.551 -5.629 8.172 1 93.88 84 SER B C 1
ATOM 3409 O O . SER B 1 84 ? -5.055 -4.512 8.328 1 93.88 84 SER B O 1
ATOM 3411 N N . SER B 1 85 ? -6.523 -6.004 8.898 1 95 85 SER B N 1
ATOM 3412 C CA . SER B 1 85 ? -6.953 -5.406 10.164 1 95 85 SER B CA 1
ATOM 3413 C C . SER B 1 85 ? -7.68 -4.086 9.922 1 95 85 SER B C 1
ATOM 3415 O O . SER B 1 85 ? -7.668 -3.201 10.789 1 95 85 SER B O 1
ATOM 3417 N N . VAL B 1 86 ? -8.266 -3.939 8.781 1 97.69 86 VAL B N 1
ATOM 3418 C CA . VAL B 1 86 ? -9.117 -2.783 8.539 1 97.69 86 VAL B CA 1
ATOM 3419 C C . VAL B 1 86 ? -10.477 -2.996 9.195 1 97.69 86 VAL B C 1
ATOM 3421 O O . VAL B 1 86 ? -11.031 -2.072 9.797 1 97.69 86 VAL B O 1
ATOM 3424 N N . PHE B 1 87 ? -10.984 -4.184 9.016 1 98.25 87 PHE B N 1
ATOM 3425 C CA . PHE B 1 87 ? -12.195 -4.625 9.695 1 98.25 87 PHE B CA 1
ATOM 3426 C C . PHE B 1 87 ? -11.914 -5.828 10.586 1 98.25 87 PHE B C 1
ATOM 3428 O O . PHE B 1 87 ? -10.898 -6.5 10.422 1 98.25 87 PHE B O 1
ATOM 3435 N N . SER B 1 88 ? -12.719 -6.043 11.547 1 97.5 88 SER B N 1
ATOM 3436 C CA . SER B 1 88 ? -12.641 -7.238 12.383 1 97.5 88 SER B CA 1
ATOM 3437 C C . SER B 1 88 ? -13.586 -8.328 11.883 1 97.5 88 SER B C 1
ATOM 3439 O O . SER B 1 88 ? -14.5 -8.047 11.102 1 97.5 88 SER B O 1
ATOM 3441 N N . ILE B 1 89 ? -13.305 -9.516 12.25 1 95.94 89 ILE B N 1
ATOM 3442 C CA . ILE B 1 89 ? -14.164 -10.641 11.883 1 95.94 89 ILE B CA 1
ATOM 3443 C C . ILE B 1 89 ? -14.328 -11.578 13.078 1 95.94 89 ILE B C 1
ATOM 3445 O O . ILE B 1 89 ? -13.367 -11.812 13.82 1 95.94 89 ILE B O 1
ATOM 3449 N N . HIS B 1 90 ? -15.492 -11.953 13.328 1 93.62 90 HIS B N 1
ATOM 3450 C CA . HIS B 1 90 ? -15.805 -12.977 14.312 1 93.62 90 HIS B CA 1
ATOM 3451 C C . HIS B 1 90 ? -16.859 -13.953 13.789 1 93.62 90 HIS B C 1
ATOM 3453 O O . HIS B 1 90 ? -17.609 -13.625 12.867 1 93.62 90 HIS B O 1
ATOM 3459 N N . TYR B 1 91 ? -16.781 -15.094 14.281 1 90 91 TYR B N 1
ATOM 3460 C CA . TYR B 1 91 ? -17.703 -16.125 13.82 1 90 91 TYR B CA 1
ATOM 3461 C C . TYR B 1 91 ? -18.766 -16.422 14.875 1 90 91 TYR B C 1
ATOM 3463 O O . TYR B 1 91 ? -18.438 -16.562 16.062 1 90 91 TYR B O 1
ATOM 3471 N N . ARG B 1 92 ? -20 -16.406 14.422 1 83.06 92 ARG B N 1
ATOM 3472 C CA . ARG B 1 92 ? -21.094 -16.734 15.32 1 83.06 92 ARG B CA 1
ATOM 3473 C C . ARG B 1 92 ? -21.016 -18.188 15.781 1 83.06 92 ARG B C 1
ATOM 3475 O O . ARG B 1 92 ? -20.594 -19.062 15.023 1 83.06 92 ARG B O 1
ATOM 3482 N N . GLN B 1 93 ? -21.297 -18.375 17.016 1 77.81 93 GLN B N 1
ATOM 3483 C CA . GLN B 1 93 ? -21.281 -19.719 17.578 1 77.81 93 GLN B CA 1
ATOM 3484 C C . GLN B 1 93 ? -22.203 -20.656 16.797 1 77.81 93 GLN B C 1
ATOM 3486 O O . GLN B 1 93 ? -23.281 -20.234 16.344 1 77.81 93 GLN B O 1
ATOM 3491 N N . PRO B 1 94 ? -21.734 -21.812 16.484 1 71.12 94 PRO B N 1
ATOM 3492 C CA . PRO B 1 94 ? -22.484 -22.797 15.68 1 71.12 94 PRO B CA 1
ATOM 3493 C C . PRO B 1 94 ? -23.922 -22.969 16.172 1 71.12 94 PRO B C 1
ATOM 3495 O O . PRO B 1 94 ? -24.812 -23.297 15.367 1 71.12 94 PRO B O 1
ATOM 3498 N N . ASP B 1 95 ? -24.219 -22.906 17.375 1 69.94 95 ASP B N 1
ATOM 3499 C CA . ASP B 1 95 ? -25.531 -23.203 17.922 1 69.94 95 ASP B CA 1
ATOM 3500 C C . ASP B 1 95 ? -26.531 -22.094 17.578 1 69.94 95 ASP B C 1
ATOM 3502 O O . ASP B 1 95 ? -27.719 -22.219 17.875 1 69.94 95 ASP B O 1
ATOM 3506 N N . SER B 1 96 ? -26.016 -21.172 16.859 1 58.09 96 SER B N 1
ATOM 3507 C CA . SER B 1 96 ? -26.906 -20.094 16.469 1 58.09 96 SER B CA 1
ATOM 3508 C C . SER B 1 96 ? -27.5 -20.328 15.078 1 58.09 96 SER B C 1
ATOM 3510 O O . SER B 1 96 ? -26.984 -21.156 14.312 1 58.09 96 SER B O 1
ATOM 3512 N N . ALA B 1 97 ? -28.75 -19.969 14.703 1 57.59 97 ALA B N 1
ATOM 3513 C CA . ALA B 1 97 ? -29.453 -20.172 13.445 1 57.59 97 ALA B CA 1
ATOM 3514 C C . ALA B 1 97 ? -28.516 -20.031 12.25 1 57.59 97 ALA B C 1
ATOM 3516 O O . ALA B 1 97 ? -28.609 -20.781 11.281 1 57.59 97 ALA B O 1
ATOM 3517 N N . ASP B 1 98 ? -27.688 -19.078 12.242 1 57.53 98 ASP B N 1
ATOM 3518 C CA . ASP B 1 98 ? -26.672 -18.859 11.219 1 57.53 98 ASP B CA 1
ATOM 3519 C C . ASP B 1 98 ? -25.297 -19.281 11.719 1 57.53 98 ASP B C 1
ATOM 3521 O O . ASP B 1 98 ? -24.312 -18.562 11.531 1 57.53 98 ASP B O 1
ATOM 3525 N N . GLY B 1 99 ? -25.281 -20.375 12.375 1 63.38 99 GLY B N 1
ATOM 3526 C CA . GLY B 1 99 ? -24.094 -20.906 13.008 1 63.38 99 GLY B CA 1
ATOM 3527 C C . GLY B 1 99 ? -22.906 -21.016 12.062 1 63.38 99 GLY B C 1
ATOM 3528 O O . GLY B 1 99 ? -23.078 -21.375 10.898 1 63.38 99 GLY B O 1
ATOM 3529 N N . GLY B 1 100 ? -21.734 -20.297 12.484 1 76 100 GLY B N 1
ATOM 3530 C CA . GLY B 1 100 ? -20.484 -20.391 11.758 1 76 100 GLY B CA 1
ATOM 3531 C C . GLY B 1 100 ? -20.281 -19.25 10.773 1 76 100 GLY B C 1
ATOM 3532 O O . GLY B 1 100 ? -19.234 -19.156 10.133 1 76 100 GLY B O 1
ATOM 3533 N N . ALA B 1 101 ? -21.391 -18.406 10.734 1 86.19 101 ALA B N 1
ATOM 3534 C CA . ALA B 1 101 ? -21.297 -17.297 9.773 1 86.19 101 ALA B CA 1
ATOM 3535 C C . ALA B 1 101 ? -20.281 -16.266 10.227 1 86.19 101 ALA B C 1
ATOM 3537 O O . ALA B 1 101 ? -20.188 -15.945 11.422 1 86.19 101 ALA B O 1
ATOM 3538 N N . ALA B 1 102 ? -19.562 -15.773 9.32 1 93.06 102 ALA B N 1
ATOM 3539 C CA . ALA B 1 102 ? -18.609 -14.711 9.586 1 93.06 102 ALA B CA 1
ATOM 3540 C C . ALA B 1 102 ? -19.312 -13.367 9.766 1 93.06 102 ALA B C 1
ATOM 3542 O O . ALA B 1 102 ? -20.172 -13 8.969 1 93.06 102 ALA B O 1
ATOM 3543 N N . VAL B 1 103 ? -19.062 -12.688 10.844 1 96.75 103 VAL B N 1
ATOM 3544 C CA . VAL B 1 103 ? -19.594 -11.352 11.125 1 96.75 103 VAL B CA 1
ATOM 3545 C C . VAL B 1 103 ? -18.469 -10.328 11.117 1 96.75 103 VAL B C 1
ATOM 3547 O O . VAL B 1 103 ? -17.5 -10.461 11.859 1 96.75 103 VAL B O 1
ATOM 3550 N N . TYR B 1 104 ? -18.641 -9.367 10.258 1 98 104 TYR B N 1
ATOM 3551 C CA . TYR B 1 104 ? -17.641 -8.32 10.117 1 98 104 TYR B CA 1
ATOM 3552 C C . TYR B 1 104 ? -17.953 -7.137 11.023 1 98 104 TYR B C 1
ATOM 3554 O O . TYR B 1 104 ? -19.125 -6.75 11.164 1 98 104 TYR B O 1
ATOM 3562 N N . GLY B 1 105 ? -16.953 -6.59 11.68 1 97.69 105 GLY B N 1
ATOM 3563 C CA . GLY B 1 105 ? -17.094 -5.441 12.562 1 97.69 105 GLY B CA 1
ATOM 3564 C C . GLY B 1 105 ? -16.094 -4.336 12.266 1 97.69 105 GLY B C 1
ATOM 3565 O O . GLY B 1 105 ? -15.289 -4.449 11.336 1 97.69 105 GLY B O 1
ATOM 3566 N N . LEU B 1 106 ? -16.219 -3.27 12.984 1 96.69 106 LEU B N 1
ATOM 3567 C CA . LEU B 1 106 ? -15.352 -2.115 12.828 1 96.69 106 LEU B CA 1
ATOM 3568 C C . LEU B 1 106 ? -14.156 -2.203 13.773 1 96.69 106 LEU B C 1
ATOM 3570 O O . LEU B 1 106 ? -14.281 -2.691 14.898 1 96.69 106 LEU B O 1
ATOM 3574 N N . THR B 1 107 ? -13 -1.821 13.344 1 96.81 107 THR B N 1
ATOM 3575 C CA . THR B 1 107 ? -11.82 -1.604 14.172 1 96.81 107 THR B CA 1
ATOM 3576 C C . THR B 1 107 ? -11.719 -0.14 14.594 1 96.81 107 THR B C 1
ATOM 3578 O O . THR B 1 107 ? -12.578 0.671 14.25 1 96.81 107 THR B O 1
ATOM 3581 N N . ARG B 1 108 ? -10.703 0.199 15.359 1 95 108 ARG B N 1
ATOM 3582 C CA . ARG B 1 108 ? -10.492 1.601 15.711 1 95 108 ARG B CA 1
ATOM 3583 C C . ARG B 1 108 ? -10.273 2.451 14.469 1 95 108 ARG B C 1
ATOM 3585 O O . ARG B 1 108 ? -10.742 3.588 14.391 1 95 108 ARG B O 1
ATOM 3592 N N . ALA B 1 109 ? -9.594 1.863 13.477 1 96.38 109 ALA B N 1
ATOM 3593 C CA . ALA B 1 109 ? -9.312 2.59 12.242 1 96.38 109 ALA B CA 1
ATOM 3594 C C . ALA B 1 109 ? -10.586 2.793 11.414 1 96.38 109 ALA B C 1
ATOM 3596 O O . ALA B 1 109 ? -10.898 3.914 11.016 1 96.38 109 ALA B O 1
ATOM 3597 N N . SER B 1 110 ? -11.336 1.731 11.242 1 97.06 110 SER B N 1
ATOM 3598 C CA . SER B 1 110 ? -12.477 1.818 10.336 1 97.06 110 SER B CA 1
ATOM 3599 C C . SER B 1 110 ? -13.648 2.549 10.992 1 97.06 110 SER B C 1
ATOM 3601 O O . SER B 1 110 ? -14.539 3.051 10.305 1 97.06 110 SER B O 1
ATOM 3603 N N . ARG B 1 111 ? -13.703 2.623 12.273 1 95.56 111 ARG B N 1
ATOM 3604 C CA . ARG B 1 111 ? -14.711 3.418 12.969 1 95.56 111 ARG B CA 1
ATOM 3605 C C . ARG B 1 111 ? -14.617 4.887 12.57 1 95.56 111 ARG B C 1
ATOM 3607 O O . ARG B 1 111 ? -15.625 5.594 12.523 1 95.56 111 ARG B O 1
ATOM 3614 N N . LEU B 1 112 ? -13.422 5.305 12.258 1 95.94 112 LEU B N 1
ATOM 3615 C CA . LEU B 1 112 ? -13.18 6.699 11.891 1 95.94 112 LEU B CA 1
ATOM 3616 C C . LEU B 1 112 ? -13.719 6.992 10.492 1 95.94 112 LEU B C 1
ATOM 3618 O O . LEU B 1 112 ? -13.789 8.156 10.086 1 95.94 112 LEU B O 1
ATOM 3622 N N . LEU B 1 113 ? -14.148 5.938 9.781 1 96.25 113 LEU B N 1
ATOM 3623 C CA . LEU B 1 113 ? -14.656 6.102 8.422 1 96.25 113 LEU B CA 1
ATOM 3624 C C . LEU B 1 113 ? -16.172 6.211 8.414 1 96.25 113 LEU B C 1
ATOM 3626 O O . LEU B 1 113 ? -16.781 6.43 7.363 1 96.25 113 LEU B O 1
ATOM 3630 N N . VAL B 1 114 ? -16.719 5.977 9.602 1 93.62 114 VAL B N 1
ATOM 3631 C CA . VAL B 1 114 ? -18.172 6.055 9.711 1 93.62 114 VAL B CA 1
ATOM 3632 C C . VAL B 1 114 ? -18.609 7.52 9.75 1 93.62 114 VAL B C 1
ATOM 3634 O O . VAL B 1 114 ? -18.016 8.328 10.477 1 93.62 114 VAL B O 1
ATOM 3637 N N . GLY B 1 115 ? -19.469 7.836 8.906 1 82.81 115 GLY B N 1
ATOM 3638 C CA . GLY B 1 115 ? -19.969 9.203 8.914 1 82.81 115 GLY B CA 1
ATOM 3639 C C . GLY B 1 115 ? -21.266 9.367 8.148 1 82.81 115 GLY B C 1
ATOM 3640 O O . GLY B 1 115 ? -21.812 8.391 7.621 1 82.81 115 GLY B O 1
ATOM 3641 N N . ASP B 1 116 ? -21.844 10.453 8.312 1 73.94 116 ASP B N 1
ATOM 3642 C CA . ASP B 1 116 ? -23.031 10.836 7.566 1 73.94 116 ASP B CA 1
ATOM 3643 C C . ASP B 1 116 ? -22.812 12.125 6.789 1 73.94 116 ASP B C 1
ATOM 3645 O O . ASP B 1 116 ? -21.672 12.562 6.613 1 73.94 116 ASP B O 1
ATOM 3649 N N . GLU B 1 117 ? -23.734 12.602 6.176 1 67.12 117 GLU B N 1
ATOM 3650 C CA . GLU B 1 117 ? -23.641 13.773 5.301 1 67.12 117 GLU B CA 1
ATOM 3651 C C . GLU B 1 117 ? -23.094 14.977 6.051 1 67.12 117 GLU B C 1
ATOM 3653 O O . GLU B 1 117 ? -22.328 15.773 5.488 1 67.12 117 GLU B O 1
ATOM 3658 N N . THR B 1 118 ? -23.312 15.062 7.289 1 68.19 118 THR B N 1
ATOM 3659 C CA . THR B 1 118 ? -22.922 16.234 8.07 1 68.19 118 THR B CA 1
ATOM 3660 C C . THR B 1 118 ? -21.562 16.031 8.727 1 68.19 118 THR B C 1
ATOM 3662 O O . THR B 1 118 ? -20.844 16.984 9 1 68.19 118 THR B O 1
ATOM 3665 N N . SER B 1 119 ? -21.266 14.766 8.898 1 77.12 119 SER B N 1
ATOM 3666 C CA . SER B 1 119 ? -19.984 14.398 9.508 1 77.12 119 SER B CA 1
ATOM 3667 C C . SER B 1 119 ? -19.375 13.172 8.836 1 77.12 119 SER B C 1
ATOM 3669 O O . SER B 1 119 ? -19.547 12.047 9.312 1 77.12 119 SER B O 1
ATOM 3671 N N . PRO B 1 120 ? -18.734 13.367 7.789 1 79.12 120 PRO B N 1
ATOM 3672 C CA . PRO B 1 120 ? -18.297 12.227 6.977 1 79.12 120 PRO B CA 1
ATOM 3673 C C . PRO B 1 120 ? -17.156 11.453 7.617 1 79.12 120 PRO B C 1
ATOM 3675 O O . PRO B 1 120 ? -16.656 10.484 7.031 1 79.12 120 PRO B O 1
ATOM 3678 N N . GLY B 1 121 ? -16.781 11.742 8.852 1 90.81 121 GLY B N 1
ATOM 3679 C CA . GLY B 1 121 ? -15.594 11.094 9.383 1 90.81 121 GLY B CA 1
ATOM 3680 C C . GLY B 1 121 ? -14.336 11.391 8.578 1 90.81 121 GLY B C 1
ATOM 3681 O O . GLY B 1 121 ? -14.156 12.516 8.102 1 90.81 121 GLY B O 1
ATOM 3682 N N . LEU B 1 122 ? -13.523 10.383 8.391 1 96.12 122 LEU B N 1
ATOM 3683 C CA . LEU B 1 122 ? -12.25 10.633 7.719 1 96.12 122 LEU B CA 1
ATOM 3684 C C . LEU B 1 122 ? -12.266 10.055 6.305 1 96.12 122 LEU B C 1
ATOM 3686 O O . LEU B 1 122 ? -11.211 9.922 5.676 1 96.12 122 LEU B O 1
ATOM 3690 N N . SER B 1 123 ? -13.461 9.68 5.77 1 95.25 123 SER B N 1
ATOM 3691 C CA . SER B 1 123 ? -13.562 9.062 4.449 1 95.25 123 SER B CA 1
ATOM 3692 C C . SER B 1 123 ? -13.023 9.992 3.363 1 95.25 123 SER B C 1
ATOM 3694 O O . SER B 1 123 ? -12.32 9.547 2.455 1 95.25 123 SER B O 1
ATOM 3696 N N . HIS B 1 124 ? -13.32 11.289 3.449 1 94.69 124 HIS B N 1
ATOM 3697 C CA . HIS B 1 124 ? -12.859 12.227 2.43 1 94.69 124 HIS B CA 1
ATOM 3698 C C . HIS B 1 124 ? -11.352 12.43 2.51 1 94.69 124 HIS B C 1
ATOM 3700 O O . HIS B 1 124 ? -10.703 12.672 1.492 1 94.69 124 HIS B O 1
ATOM 3706 N N . LEU B 1 125 ? -10.805 12.344 3.736 1 96.25 125 LEU B N 1
ATOM 3707 C CA . LEU B 1 125 ? -9.352 12.43 3.875 1 96.25 125 LEU B CA 1
ATOM 3708 C C . LEU B 1 125 ? -8.672 11.266 3.168 1 96.25 125 LEU B C 1
ATOM 3710 O O . LEU B 1 125 ? -7.719 11.469 2.406 1 96.25 125 LEU B O 1
ATOM 3714 N N . VAL B 1 126 ? -9.195 10.062 3.424 1 97 126 VAL B N 1
ATOM 3715 C CA . VAL B 1 126 ? -8.625 8.875 2.797 1 97 126 VAL B CA 1
ATOM 3716 C C . VAL B 1 126 ? -8.781 8.961 1.28 1 97 126 VAL B C 1
ATOM 3718 O O . VAL B 1 126 ? -7.863 8.609 0.533 1 97 126 VAL B O 1
ATOM 3721 N N . SER B 1 127 ? -9.914 9.438 0.83 1 94.94 127 SER B N 1
ATOM 3722 C CA . SER B 1 127 ? -10.141 9.617 -0.6 1 94.94 127 SER B CA 1
ATOM 3723 C C . SER B 1 127 ? -9.117 10.578 -1.206 1 94.94 127 SER B C 1
ATOM 3725 O O . SER B 1 127 ? -8.648 10.367 -2.324 1 94.94 127 SER B O 1
ATOM 3727 N N . LEU B 1 128 ? -8.797 11.609 -0.513 1 95.38 128 LEU B N 1
ATOM 3728 C CA . LEU B 1 128 ? -7.785 12.555 -0.982 1 95.38 128 LEU B CA 1
ATOM 3729 C C . LEU B 1 128 ? -6.418 11.891 -1.065 1 95.38 128 LEU B C 1
ATOM 3731 O O . LEU B 1 128 ? -5.703 12.047 -2.057 1 95.38 128 LEU B O 1
ATOM 3735 N N . MET B 1 129 ? -6.062 11.141 -0.013 1 96.44 129 MET B N 1
ATOM 3736 C CA . MET B 1 129 ? -4.773 10.453 0.044 1 96.44 129 MET B CA 1
ATOM 3737 C C . MET B 1 129 ? -4.598 9.523 -1.146 1 96.44 129 MET B C 1
ATOM 3739 O O . MET B 1 129 ? -3.479 9.312 -1.622 1 96.44 129 MET B O 1
ATOM 3743 N N . LEU B 1 130 ? -5.711 8.992 -1.601 1 96.19 130 LEU B N 1
ATOM 3744 C CA . LEU B 1 130 ? -5.668 7.977 -2.648 1 96.19 130 LEU B CA 1
ATOM 3745 C C . LEU B 1 130 ? -6.137 8.547 -3.98 1 96.19 130 LEU B C 1
ATOM 3747 O O . LEU B 1 130 ? -6.406 7.801 -4.926 1 96.19 130 LEU B O 1
ATOM 3751 N N . ASP B 1 131 ? -6.297 9.898 -4.039 1 94.44 131 ASP B N 1
ATOM 3752 C CA . ASP B 1 131 ? -6.68 10.547 -5.289 1 94.44 131 ASP B CA 1
ATOM 3753 C C . ASP B 1 131 ? -5.676 10.242 -6.395 1 94.44 131 ASP B C 1
ATOM 3755 O O . ASP B 1 131 ? -4.465 10.383 -6.203 1 94.44 131 ASP B O 1
ATOM 3759 N N . PRO B 1 132 ? -6.164 9.859 -7.586 1 91.81 132 PRO B N 1
ATOM 3760 C CA . PRO B 1 132 ? -5.25 9.477 -8.664 1 91.81 132 PRO B CA 1
ATOM 3761 C C . PRO B 1 132 ? -4.301 10.602 -9.062 1 91.81 132 PRO B C 1
ATOM 3763 O O . PRO B 1 132 ? -3.17 10.344 -9.484 1 91.81 132 PRO B O 1
ATOM 3766 N N . ASN B 1 133 ? -4.688 11.836 -8.977 1 92.69 133 ASN B N 1
ATOM 3767 C CA . ASN B 1 133 ? -3.812 12.953 -9.305 1 92.69 133 ASN B CA 1
ATOM 3768 C C . ASN B 1 133 ? -2.596 13 -8.383 1 92.69 133 ASN B C 1
ATOM 3770 O O . ASN B 1 133 ? -1.529 13.469 -8.781 1 92.69 133 ASN B O 1
ATOM 3774 N N . LEU B 1 134 ? -2.783 12.5 -7.188 1 94.38 134 LEU B N 1
ATOM 3775 C CA . LEU B 1 134 ? -1.7 12.531 -6.211 1 94.38 134 LEU B CA 1
ATOM 3776 C C . LEU B 1 134 ? -0.936 11.211 -6.207 1 94.38 134 LEU B C 1
ATOM 3778 O O . LEU B 1 134 ? 0.286 11.195 -6.043 1 94.38 134 LEU B O 1
ATOM 3782 N N . ALA B 1 135 ? -1.643 10.094 -6.418 1 93.88 135 ALA B N 1
ATOM 3783 C CA . ALA B 1 135 ? -1.04 8.773 -6.297 1 93.88 135 ALA B CA 1
ATOM 3784 C C . ALA B 1 135 ? -0.285 8.398 -7.566 1 93.88 135 ALA B C 1
ATOM 3786 O O . ALA B 1 135 ? 0.793 7.801 -7.504 1 93.88 135 ALA B O 1
ATOM 3787 N N . ALA B 1 136 ? -0.763 8.766 -8.75 1 92.75 136 ALA B N 1
ATOM 3788 C CA . ALA B 1 136 ? -0.228 8.328 -10.039 1 92.75 136 ALA B CA 1
ATOM 3789 C C . ALA B 1 136 ? 1.21 8.805 -10.227 1 92.75 136 ALA B C 1
ATOM 3791 O O . ALA B 1 136 ? 2.051 8.07 -10.75 1 92.75 136 ALA B O 1
ATOM 3792 N N . PRO B 1 137 ? 1.581 10.008 -9.758 1 94.88 137 PRO B N 1
ATOM 3793 C CA . PRO B 1 137 ? 2.941 10.508 -9.969 1 94.88 137 PRO B CA 1
ATOM 3794 C C . PRO B 1 137 ? 4.004 9.617 -9.328 1 94.88 137 PRO B C 1
ATOM 3796 O O . PRO B 1 137 ? 5.152 9.602 -9.781 1 94.88 137 PRO B O 1
ATOM 3799 N N . PHE B 1 138 ? 3.654 8.828 -8.352 1 95.44 138 PHE B N 1
ATOM 3800 C CA . PHE B 1 138 ? 4.621 8.031 -7.617 1 95.44 138 PHE B CA 1
ATOM 3801 C C . PHE B 1 138 ? 5.207 6.938 -8.508 1 95.44 138 PHE B C 1
ATOM 3803 O O . PHE B 1 138 ? 6.246 6.355 -8.18 1 95.44 138 PHE B O 1
ATOM 3810 N N . SER B 1 139 ? 4.539 6.578 -9.625 1 90.81 139 SER B N 1
ATOM 3811 C CA . SER B 1 139 ? 5.082 5.602 -10.562 1 90.81 139 SER B CA 1
ATOM 3812 C C . SER B 1 139 ? 6.402 6.086 -11.156 1 90.81 139 SER B C 1
ATOM 3814 O O . SER B 1 139 ? 7.203 5.281 -11.633 1 90.81 139 SER B O 1
ATOM 3816 N N . GLY B 1 140 ? 6.652 7.387 -11.109 1 91.94 140 GLY B N 1
ATOM 3817 C CA . GLY B 1 140 ? 7.867 7.969 -11.656 1 91.94 140 GLY B CA 1
ATOM 3818 C C . GLY B 1 140 ? 8.859 8.391 -10.586 1 91.94 140 GLY B C 1
ATOM 3819 O O . GLY B 1 140 ? 9.805 9.133 -10.867 1 91.94 140 GLY B O 1
ATOM 3820 N N . MET B 1 141 ? 8.75 7.934 -9.414 1 93.81 141 MET B N 1
ATOM 3821 C CA . MET B 1 141 ? 9.531 8.406 -8.273 1 93.81 141 MET B CA 1
ATOM 3822 C C . MET B 1 141 ? 11.016 8.172 -8.5 1 93.81 141 MET B C 1
ATOM 3824 O O . MET B 1 141 ? 11.836 9.039 -8.211 1 93.81 141 MET B O 1
ATOM 3828 N N . SER B 1 142 ? 11.414 6.996 -9.016 1 93 142 SER B N 1
ATOM 3829 C CA . SER B 1 142 ? 12.828 6.703 -9.227 1 93 142 SER B CA 1
ATOM 3830 C C . SER B 1 142 ? 13.453 7.676 -10.219 1 93 142 SER B C 1
ATOM 3832 O O . SER B 1 142 ? 14.562 8.172 -10 1 93 142 SER B O 1
ATOM 3834 N N . SER B 1 143 ? 12.695 7.887 -11.305 1 92 143 SER B N 1
ATOM 3835 C CA . SER B 1 143 ? 13.18 8.852 -12.289 1 92 143 SER B CA 1
ATOM 3836 C C . SER B 1 143 ? 13.336 10.234 -11.68 1 92 143 SER B C 1
ATOM 3838 O O . SER B 1 143 ? 14.281 10.961 -12 1 92 143 SER B O 1
ATOM 3840 N N . TRP B 1 144 ? 12.43 10.578 -10.852 1 93 144 TRP B N 1
ATOM 3841 C CA . TRP B 1 144 ? 12.461 11.875 -10.18 1 93 144 TRP B CA 1
ATOM 3842 C C . TRP B 1 144 ? 13.656 11.977 -9.242 1 93 144 TRP B C 1
ATOM 3844 O O . TRP B 1 144 ? 14.281 13.031 -9.133 1 93 144 TRP B O 1
ATOM 3854 N N . PHE B 1 145 ? 14.055 10.891 -8.609 1 89.81 145 PHE B N 1
ATOM 3855 C CA . PHE B 1 145 ? 15.195 10.852 -7.711 1 89.81 145 PHE B CA 1
ATOM 3856 C C . PHE B 1 145 ? 16.484 11.211 -8.453 1 89.81 145 PHE B C 1
ATOM 3858 O O . PHE B 1 145 ? 17.391 11.82 -7.879 1 89.81 145 PHE B O 1
ATOM 3865 N N . MET B 1 146 ? 16.484 10.859 -9.688 1 88.75 146 MET B N 1
ATOM 3866 C CA . MET B 1 146 ? 17.719 11.047 -10.461 1 88.75 146 MET B CA 1
ATOM 3867 C C . MET B 1 146 ? 17.656 12.336 -11.281 1 88.75 146 MET B C 1
ATOM 3869 O O . MET B 1 146 ? 18.656 12.75 -11.859 1 88.75 146 MET B O 1
ATOM 3873 N N . ASP B 1 147 ? 16.484 12.883 -11.273 1 86.75 147 ASP B N 1
ATOM 3874 C CA . ASP B 1 147 ? 16.281 14.125 -12.023 1 86.75 147 ASP B CA 1
ATOM 3875 C C . ASP B 1 147 ? 16.906 15.312 -11.289 1 86.75 147 ASP B C 1
ATOM 3877 O O . ASP B 1 147 ? 16.562 15.594 -10.141 1 86.75 147 ASP B O 1
ATOM 3881 N N . GLU B 1 148 ? 17.766 16.031 -11.914 1 83.56 148 GLU B N 1
ATOM 3882 C CA . GLU B 1 148 ? 18.484 17.125 -11.281 1 83.56 148 GLU B CA 1
ATOM 3883 C C . GLU B 1 148 ? 17.672 18.422 -11.359 1 83.56 148 GLU B C 1
ATOM 3885 O O . GLU B 1 148 ? 17.984 19.391 -10.664 1 83.56 148 GLU B O 1
ATOM 3890 N N . ARG B 1 149 ? 16.688 18.438 -12.195 1 84.44 149 ARG B N 1
ATOM 3891 C CA . ARG B 1 149 ? 15.859 19.641 -12.305 1 84.44 149 ARG B CA 1
ATOM 3892 C C . ARG B 1 149 ? 15.07 19.859 -11.023 1 84.44 149 ARG B C 1
ATOM 3894 O O . ARG B 1 149 ? 14.594 18.922 -10.398 1 84.44 149 ARG B O 1
ATOM 3901 N N . PRO B 1 150 ? 14.867 21.094 -10.609 1 84.81 150 PRO B N 1
ATOM 3902 C CA . PRO B 1 150 ? 14.133 21.406 -9.383 1 84.81 150 PRO B CA 1
ATOM 3903 C C . PRO B 1 150 ? 12.617 21.328 -9.57 1 84.81 150 PRO B C 1
ATOM 3905 O O . PRO B 1 150 ? 11.969 22.344 -9.836 1 84.81 150 PRO B O 1
ATOM 3908 N N . ARG B 1 151 ? 12.031 20.25 -9.656 1 89.62 151 ARG B N 1
ATOM 3909 C CA . ARG B 1 151 ? 10.586 20.062 -9.773 1 89.62 151 ARG B CA 1
ATOM 3910 C C . ARG B 1 151 ? 10.117 18.922 -8.875 1 89.62 151 ARG B C 1
ATOM 3912 O O . ARG B 1 151 ? 10.898 18.031 -8.523 1 89.62 151 ARG B O 1
ATOM 3919 N N . SER B 1 152 ? 8.914 19.016 -8.516 1 93.06 152 SER B N 1
ATOM 3920 C CA . SER B 1 152 ? 8.312 17.953 -7.715 1 93.06 152 SER B CA 1
ATOM 3921 C C . SER B 1 152 ? 7.922 16.766 -8.578 1 93.06 152 SER B C 1
ATOM 3923 O O . SER B 1 152 ? 7.926 16.844 -9.812 1 93.06 152 SER B O 1
ATOM 3925 N N . ILE B 1 153 ? 7.633 15.625 -7.922 1 95.12 153 ILE B N 1
ATOM 3926 C CA . ILE B 1 153 ? 7.133 14.453 -8.625 1 95.12 153 ILE B CA 1
ATOM 3927 C C . ILE B 1 153 ? 5.82 14.797 -9.328 1 95.12 153 ILE B C 1
ATOM 3929 O O . ILE B 1 153 ? 5.594 14.375 -10.469 1 95.12 153 ILE B O 1
ATOM 3933 N N . PHE B 1 154 ? 4.977 15.539 -8.648 1 96.25 154 PHE B N 1
ATOM 3934 C CA . PHE B 1 154 ? 3.695 15.977 -9.195 1 96.25 154 PHE B CA 1
ATOM 3935 C C . PHE B 1 154 ? 3.898 16.781 -10.469 1 96.25 154 PHE B C 1
ATOM 3937 O O . PHE B 1 154 ? 3.246 16.531 -11.477 1 96.25 154 PHE B O 1
ATOM 3944 N N . GLU B 1 155 ? 4.824 17.734 -10.445 1 95.44 155 GLU B N 1
ATOM 3945 C CA . GLU B 1 155 ? 5.102 18.594 -11.594 1 95.44 155 GLU B CA 1
ATOM 3946 C C . GLU B 1 155 ? 5.688 17.797 -12.75 1 95.44 155 GLU B C 1
ATOM 3948 O O . GLU B 1 155 ? 5.383 18.062 -13.914 1 95.44 155 GLU B O 1
ATOM 3953 N N . MET B 1 156 ? 6.527 16.906 -12.414 1 94.44 156 MET B N 1
ATOM 3954 C CA . MET B 1 156 ? 7.105 16.062 -13.453 1 94.44 156 MET B CA 1
ATOM 3955 C C . MET B 1 156 ? 6.023 15.258 -14.172 1 94.44 156 MET B C 1
ATOM 3957 O O . MET B 1 156 ? 6.078 15.086 -15.391 1 94.44 156 MET B O 1
ATOM 3961 N N . HIS B 1 157 ? 5.031 14.812 -13.414 1 94.31 157 HIS B N 1
ATOM 3962 C CA . HIS B 1 157 ? 3.977 13.969 -13.953 1 94.31 157 HIS B CA 1
ATOM 3963 C C . HIS B 1 157 ? 2.914 14.797 -14.664 1 94.31 157 HIS B C 1
ATOM 3965 O O . HIS B 1 157 ? 2.469 14.438 -15.758 1 94.31 157 HIS B O 1
ATOM 3971 N N . HIS B 1 158 ? 2.521 15.953 -14.117 1 94.75 158 HIS B N 1
ATOM 3972 C CA . HIS B 1 158 ? 1.374 16.703 -14.609 1 94.75 158 HIS B CA 1
ATOM 3973 C C . HIS B 1 158 ? 1.816 17.922 -15.414 1 94.75 158 HIS B C 1
ATOM 3975 O O . HIS B 1 158 ? 1.01 18.531 -16.109 1 94.75 158 HIS B O 1
ATOM 3981 N N . GLY B 1 159 ? 3.025 18.328 -15.289 1 93.5 159 GLY B N 1
ATOM 3982 C CA . GLY B 1 159 ? 3.531 19.484 -16.016 1 93.5 159 GLY B CA 1
ATOM 3983 C C . GLY B 1 159 ? 3.318 20.797 -15.266 1 93.5 159 GLY B C 1
ATOM 3984 O O . GLY B 1 159 ? 3.756 21.859 -15.719 1 93.5 159 GLY B O 1
ATOM 3985 N N . GLU B 1 160 ? 2.66 20.75 -14.164 1 93.19 160 GLU B N 1
ATOM 3986 C CA . GLU B 1 160 ? 2.375 21.922 -13.328 1 93.19 160 GLU B CA 1
ATOM 3987 C C . GLU B 1 160 ? 2.291 21.516 -11.852 1 93.19 160 GLU B C 1
ATOM 3989 O O . GLU B 1 160 ? 2.145 20.344 -11.531 1 93.19 160 GLU B O 1
ATOM 3994 N N . ASP B 1 161 ? 2.418 22.5 -10.984 1 91.06 161 ASP B N 1
ATOM 3995 C CA . ASP B 1 161 ? 2.354 22.188 -9.555 1 91.06 161 ASP B CA 1
ATOM 3996 C C . ASP B 1 161 ? 0.911 21.969 -9.109 1 91.06 161 ASP B C 1
ATOM 3998 O O . ASP B 1 161 ? -0.029 22.266 -9.852 1 91.06 161 ASP B O 1
ATOM 4002 N N . ILE B 1 162 ? 0.717 21.422 -7.922 1 89.81 162 ILE B N 1
ATOM 4003 C CA . ILE B 1 162 ? -0.588 20.969 -7.449 1 89.81 162 ILE B CA 1
ATOM 4004 C C . ILE B 1 162 ? -1.512 22.172 -7.262 1 89.81 162 ILE B C 1
ATOM 4006 O O . ILE B 1 162 ? -2.715 22.094 -7.512 1 89.81 162 ILE B O 1
ATOM 4010 N N . TRP B 1 163 ? -1.001 23.266 -6.766 1 86.44 163 TRP B N 1
ATOM 4011 C CA . TRP B 1 163 ? -1.833 24.438 -6.473 1 86.44 163 TRP B CA 1
ATOM 4012 C C . TRP B 1 163 ? -2.363 25.062 -7.758 1 86.44 163 TRP B C 1
ATOM 4014 O O . TRP B 1 163 ? -3.521 25.484 -7.82 1 86.44 163 TRP B O 1
ATOM 4024 N N . GLY B 1 164 ? -1.52 25.078 -8.781 1 87.31 164 GLY B N 1
ATOM 4025 C CA . GLY B 1 164 ? -1.977 25.5 -10.094 1 87.31 164 GLY B CA 1
ATOM 4026 C C . GLY B 1 164 ? -3.043 24.594 -10.68 1 87.31 164 GLY B C 1
ATOM 4027 O O . GLY B 1 164 ? -4.051 25.078 -11.203 1 87.31 164 GLY B O 1
ATOM 4028 N N . VAL B 1 165 ? -2.834 23.328 -10.539 1 90.31 165 VAL B N 1
ATOM 4029 C CA . VAL B 1 165 ? -3.799 22.375 -11.055 1 90.31 165 VAL B CA 1
ATOM 4030 C C . VAL B 1 165 ? -5.109 22.469 -10.281 1 90.31 165 VAL B C 1
ATOM 4032 O O . VAL B 1 165 ? -6.191 22.469 -10.867 1 90.31 165 VAL B O 1
ATOM 4035 N N . ALA B 1 166 ? -5.039 22.594 -8.953 1 87.06 166 ALA B N 1
ATOM 4036 C CA . ALA B 1 166 ? -6.23 22.672 -8.109 1 87.06 166 ALA B CA 1
ATOM 4037 C C . ALA B 1 166 ? -7.016 23.953 -8.383 1 87.06 166 ALA B C 1
ATOM 4039 O O . ALA B 1 166 ? -8.242 23.969 -8.266 1 87.06 166 ALA B O 1
ATOM 4040 N N . ALA B 1 167 ? -6.336 25 -8.75 1 86.81 167 ALA B N 1
ATOM 4041 C CA . ALA B 1 167 ? -7.004 26.266 -9.07 1 86.81 167 ALA B CA 1
ATOM 4042 C C . ALA B 1 167 ? -7.848 26.141 -10.336 1 86.81 167 ALA B C 1
ATOM 4044 O O . ALA B 1 167 ? -8.875 26.797 -10.477 1 86.81 167 ALA B O 1
ATOM 4045 N N . ARG B 1 168 ? -7.488 25.172 -11.164 1 89.06 168 ARG B N 1
ATOM 4046 C CA . ARG B 1 168 ? -8.172 25.031 -12.453 1 89.06 168 ARG B CA 1
ATOM 4047 C C . ARG B 1 168 ? -9.125 23.844 -12.438 1 89.06 168 ARG B C 1
ATOM 4049 O O . ARG B 1 168 ? -10.102 23.812 -13.188 1 89.06 168 ARG B O 1
ATOM 4056 N N . ASP B 1 169 ? -8.758 22.922 -11.688 1 90.25 169 ASP B N 1
ATOM 4057 C CA . ASP B 1 169 ? -9.547 21.703 -11.609 1 90.25 169 ASP B CA 1
ATOM 4058 C C . ASP B 1 169 ? -10.438 21.703 -10.367 1 90.25 169 ASP B C 1
ATOM 4060 O O . ASP B 1 169 ? -10.016 21.266 -9.289 1 90.25 169 ASP B O 1
ATOM 4064 N N . VAL B 1 170 ? -11.68 21.938 -10.555 1 87.5 170 VAL B N 1
ATOM 4065 C CA . VAL B 1 170 ? -12.648 22.109 -9.477 1 87.5 170 VAL B CA 1
ATOM 4066 C C . VAL B 1 170 ? -12.781 20.812 -8.68 1 87.5 170 VAL B C 1
ATOM 4068 O O . VAL B 1 170 ? -12.93 20.828 -7.457 1 87.5 170 VAL B O 1
ATOM 4071 N N . ALA B 1 171 ? -12.727 19.734 -9.406 1 89 171 ALA B N 1
ATOM 4072 C CA . ALA B 1 171 ? -12.883 18.438 -8.734 1 89 171 ALA B CA 1
ATOM 4073 C C . ALA B 1 171 ? -11.727 18.188 -7.77 1 89 171 ALA B C 1
ATOM 4075 O O . ALA B 1 171 ? -11.938 17.703 -6.652 1 89 171 ALA B O 1
ATOM 4076 N N . LEU B 1 172 ? -10.555 18.5 -8.219 1 90.38 172 LEU B N 1
ATOM 4077 C CA . LEU B 1 172 ? -9.398 18.328 -7.355 1 90.38 172 LEU B CA 1
ATOM 4078 C C . LEU B 1 172 ? -9.438 19.312 -6.188 1 90.38 172 LEU B C 1
ATOM 4080 O O . LEU B 1 172 ? -9.133 18.953 -5.051 1 90.38 172 LEU B O 1
ATOM 4084 N N . SER B 1 173 ? -9.781 20.5 -6.488 1 89.44 173 SER B N 1
ATOM 4085 C CA . SER B 1 173 ? -9.898 21.516 -5.441 1 89.44 173 SER B CA 1
ATOM 4086 C C . SER B 1 173 ? -10.875 21.078 -4.355 1 89.44 173 SER B C 1
ATOM 4088 O O . SER B 1 173 ? -10.594 21.219 -3.166 1 89.44 173 SER B O 1
ATOM 4090 N N . ARG B 1 174 ? -11.969 20.562 -4.77 1 88.5 174 ARG B N 1
ATOM 4091 C CA . ARG B 1 174 ? -12.984 20.078 -3.836 1 88.5 174 ARG B CA 1
ATOM 4092 C C . ARG B 1 174 ? -12.477 18.906 -3.021 1 88.5 174 ARG B C 1
ATOM 4094 O O . ARG B 1 174 ? -12.742 18.797 -1.822 1 88.5 174 ARG B O 1
ATOM 4101 N N . SER B 1 175 ? -11.789 18.031 -3.693 1 90.81 175 SER B N 1
ATOM 4102 C CA . SER B 1 175 ? -11.219 16.875 -3.008 1 90.81 175 SER B CA 1
ATOM 4103 C C . SER B 1 175 ? -10.25 17.312 -1.91 1 90.81 175 SER B C 1
ATOM 4105 O O . SER B 1 175 ? -10.289 16.781 -0.799 1 90.81 175 SER B O 1
ATOM 4107 N N . VAL B 1 176 ? -9.406 18.266 -2.219 1 91.31 176 VAL B N 1
ATOM 4108 C CA . VAL B 1 176 ? -8.453 18.781 -1.242 1 91.31 176 VAL B CA 1
ATOM 4109 C C . VAL B 1 176 ? -9.203 19.453 -0.091 1 91.31 176 VAL B C 1
ATOM 4111 O O . VAL B 1 176 ? -8.922 19.172 1.079 1 91.31 176 VAL B O 1
ATOM 4114 N N . GLY B 1 177 ? -10.117 20.266 -0.444 1 89.69 177 GLY B N 1
ATOM 4115 C CA . GLY B 1 177 ? -10.906 20.969 0.557 1 89.69 177 GLY B CA 1
ATOM 4116 C C . GLY B 1 177 ? -11.648 20.031 1.495 1 89.69 177 GLY B C 1
ATOM 4117 O O . GLY B 1 177 ? -11.547 20.156 2.717 1 89.69 177 GLY B O 1
ATOM 4118 N N . ASP B 1 178 ? -12.383 19.031 0.933 1 90.44 178 ASP B N 1
ATOM 4119 C CA . ASP B 1 178 ? -13.156 18.078 1.72 1 90.44 178 ASP B CA 1
ATOM 4120 C C . ASP B 1 178 ? -12.25 17.234 2.615 1 90.44 178 ASP B C 1
ATOM 4122 O O . ASP B 1 178 ? -12.578 16.984 3.775 1 90.44 178 ASP B O 1
ATOM 4126 N N . GLY B 1 179 ? -11.172 16.812 2.047 1 93.88 179 GLY B N 1
ATOM 4127 C CA . GLY B 1 179 ? -10.227 16.016 2.812 1 93.88 179 GLY B CA 1
ATOM 4128 C C . GLY B 1 179 ? -9.641 16.766 3.996 1 93.88 179 GLY B C 1
ATOM 4129 O O . GLY B 1 179 ? -9.602 16.25 5.109 1 93.88 179 GLY B O 1
ATOM 4130 N N . MET B 1 180 ? -9.219 18 3.742 1 92.94 180 MET B N 1
ATOM 4131 C CA . MET B 1 180 ? -8.586 18.781 4.801 1 92.94 180 MET B CA 1
ATOM 4132 C C . MET B 1 180 ? -9.609 19.219 5.844 1 92.94 180 MET B C 1
ATOM 4134 O O . MET B 1 180 ? -9.281 19.328 7.027 1 92.94 180 MET B O 1
ATOM 4138 N N . ASP B 1 181 ? -10.82 19.391 5.352 1 91.12 181 ASP B N 1
ATOM 4139 C CA . ASP B 1 181 ? -11.891 19.719 6.289 1 91.12 181 ASP B CA 1
ATOM 4140 C C . ASP B 1 181 ? -12.102 18.594 7.293 1 91.12 181 ASP B C 1
ATOM 4142 O O . ASP B 1 181 ? -12.219 18.828 8.492 1 91.12 181 ASP B O 1
ATOM 4146 N N . CYS B 1 182 ? -12.164 17.375 6.816 1 91.75 182 CYS B N 1
ATOM 4147 C CA . CYS B 1 182 ? -12.32 16.203 7.684 1 91.75 182 CYS B CA 1
ATOM 4148 C C . CYS B 1 182 ? -11.148 16.094 8.656 1 91.75 182 CYS B C 1
ATOM 4150 O O . CYS B 1 182 ? -11.344 15.82 9.836 1 91.75 182 CYS B O 1
ATOM 4152 N N . ASP B 1 183 ? -10.039 16.281 8.156 1 94.38 183 ASP B N 1
ATOM 4153 C CA . ASP B 1 183 ? -8.836 16.219 8.977 1 94.38 183 ASP B CA 1
ATOM 4154 C C . ASP B 1 183 ? -8.867 17.281 10.078 1 94.38 183 ASP B C 1
ATOM 4156 O O . ASP B 1 183 ? -8.516 17 11.227 1 94.38 183 ASP B O 1
ATOM 4160 N N . SER B 1 184 ? -9.281 18.453 9.703 1 93.81 184 SER B N 1
ATOM 4161 C CA . SER B 1 184 ? -9.359 19.578 10.641 1 93.81 184 SER B CA 1
ATOM 4162 C C . SER B 1 184 ? -10.367 19.297 11.75 1 93.81 184 SER B C 1
ATOM 4164 O O . SER B 1 184 ? -10.109 19.594 12.922 1 93.81 184 SER B O 1
ATOM 4166 N N . ARG B 1 185 ? -11.461 18.766 11.367 1 90.62 185 ARG B N 1
ATOM 4167 C CA . ARG B 1 185 ? -12.484 18.438 12.352 1 90.62 185 ARG B CA 1
ATOM 4168 C C . ARG B 1 185 ? -11.984 17.391 13.336 1 90.62 185 ARG B C 1
ATOM 4170 O O . ARG B 1 185 ? -12.258 17.469 14.531 1 90.62 185 ARG B O 1
ATOM 4177 N N . PHE B 1 186 ? -11.328 16.422 12.836 1 92.88 186 PHE B N 1
ATOM 4178 C CA . PHE B 1 186 ? -10.734 15.398 13.68 1 92.88 186 PHE B CA 1
ATOM 4179 C C . PHE B 1 186 ? -9.766 16.016 14.688 1 92.88 186 PHE B C 1
ATOM 4181 O O . PHE B 1 186 ? -9.844 15.719 15.883 1 92.88 186 PHE B O 1
ATOM 4188 N N . VAL B 1 187 ? -8.859 16.844 14.211 1 92.38 187 VAL B N 1
ATOM 4189 C CA . VAL B 1 187 ? -7.852 17.484 15.055 1 92.38 187 VAL B CA 1
ATOM 4190 C C . VAL B 1 187 ? -8.539 18.344 16.109 1 92.38 187 VAL B C 1
ATOM 4192 O O . VAL B 1 187 ? -8.148 18.328 17.281 1 92.38 187 VAL B O 1
ATOM 4195 N N . MET B 1 188 ? -9.562 19.062 15.695 1 89.56 188 MET B N 1
ATOM 4196 C CA . MET B 1 188 ? -10.281 19.938 16.625 1 89.56 188 MET B CA 1
ATOM 4197 C C . MET B 1 188 ? -10.984 19.109 17.703 1 89.56 188 MET B C 1
ATOM 4199 O O . MET B 1 188 ? -11.023 19.516 18.859 1 89.56 188 MET B O 1
ATOM 4203 N N . GLU B 1 189 ? -11.5 17.984 17.25 1 89.06 189 GLU B N 1
ATOM 4204 C CA . GLU B 1 189 ? -12.148 17.109 18.219 1 89.06 189 GLU B CA 1
ATOM 4205 C C . GLU B 1 189 ? -11.164 16.656 19.297 1 89.06 189 GLU B C 1
ATOM 4207 O O . GLU B 1 189 ? -11.484 16.672 20.484 1 89.06 189 GLU B O 1
ATOM 4212 N N . VAL B 1 190 ? -10.031 16.281 18.906 1 90.62 190 VAL B N 1
ATOM 4213 C CA . VAL B 1 190 ? -9.016 15.812 19.844 1 90.62 190 VAL B CA 1
ATOM 4214 C C . VAL B 1 190 ? -8.531 16.969 20.719 1 90.62 190 VAL B C 1
ATOM 4216 O O . VAL B 1 190 ? -8.367 16.812 21.922 1 90.62 190 VAL B O 1
ATOM 4219 N N . LEU B 1 191 ? -8.328 18.078 20.109 1 89.06 191 LEU B N 1
ATOM 4220 C CA . LEU B 1 191 ? -7.816 19.25 20.812 1 89.06 191 LEU B CA 1
ATOM 4221 C C . LEU B 1 191 ? -8.773 19.688 21.906 1 89.06 191 LEU B C 1
ATOM 4223 O O . LEU B 1 191 ? -8.344 20.094 23 1 89.06 191 LEU B O 1
ATOM 4227 N N . LEU B 1 192 ? -10.016 19.625 21.688 1 85.69 192 LEU B N 1
ATOM 4228 C CA . LEU B 1 192 ? -11.031 20.125 22.609 1 85.69 192 LEU B CA 1
ATOM 4229 C C . LEU B 1 192 ? -11.297 19.109 23.719 1 85.69 192 LEU B C 1
ATOM 4231 O O . LEU B 1 192 ? -11.617 19.484 24.859 1 85.69 192 LEU B O 1
ATOM 4235 N N . ARG B 1 193 ? -11.211 17.844 23.516 1 83.44 193 ARG B N 1
ATOM 4236 C CA . ARG B 1 193 ? -11.508 16.797 24.484 1 83.44 193 ARG B CA 1
ATOM 4237 C C . ARG B 1 193 ? -10.562 16.875 25.688 1 83.44 193 ARG B C 1
ATOM 4239 O O . ARG B 1 193 ? -10.984 16.734 26.828 1 83.44 193 ARG B O 1
ATOM 4246 N N . GLU B 1 194 ? -9.32 17 25.562 1 74 194 GLU B N 1
ATOM 4247 C CA . GLU B 1 194 ? -8.359 16.891 26.656 1 74 194 GLU B CA 1
ATOM 4248 C C . GLU B 1 194 ? -8.031 18.25 27.25 1 74 194 GLU B C 1
ATOM 4250 O O . GLU B 1 194 ? -7.031 18.406 27.953 1 74 194 GLU B O 1
ATOM 4255 N N . GLY B 1 195 ? -8.852 19.188 26.969 1 79.44 195 GLY B N 1
ATOM 4256 C CA . GLY B 1 195 ? -8.586 20.5 27.5 1 79.44 195 GLY B CA 1
ATOM 4257 C C . GLY B 1 195 ? -7.332 21.141 26.938 1 79.44 195 GLY B C 1
ATOM 4258 O O . GLY B 1 195 ? -6.906 22.203 27.391 1 79.44 195 GLY B O 1
ATOM 4259 N N . LEU B 1 196 ? -6.773 20.531 25.984 1 78.56 196 LEU B N 1
ATOM 4260 C CA . LEU B 1 196 ? -5.551 21.031 25.391 1 78.56 196 LEU B CA 1
ATOM 4261 C C . LEU B 1 196 ? -5.789 22.391 24.719 1 78.56 196 LEU B C 1
ATOM 4263 O O . LEU B 1 196 ? -4.883 23.219 24.656 1 78.56 196 LEU B O 1
ATOM 4267 N N . GLY B 1 197 ? -6.969 22.594 24.297 1 83.38 197 GLY B N 1
ATOM 4268 C CA . GLY B 1 197 ? -7.324 23.859 23.672 1 83.38 197 GLY B CA 1
ATOM 4269 C C . GLY B 1 197 ? -7.219 25.031 24.625 1 83.38 197 GLY B C 1
ATOM 4270 O O . GLY B 1 197 ? -6.727 26.109 24.234 1 83.38 197 GLY B O 1
ATOM 4271 N N . ARG B 1 198 ? -7.578 24.766 25.797 1 84.12 198 ARG B N 1
ATOM 4272 C CA . ARG B 1 198 ? -7.543 25.844 26.781 1 84.12 198 ARG B CA 1
ATOM 4273 C C . ARG B 1 198 ? -6.113 26.297 27.047 1 84.12 198 ARG B C 1
ATOM 4275 O O . ARG B 1 198 ? -5.848 27.484 27.219 1 84.12 198 ARG B O 1
ATOM 4282 N N . GLU B 1 199 ? -5.289 25.359 27 1 85.75 199 GLU B N 1
ATOM 4283 C CA . GLU B 1 199 ? -3.885 25.688 27.234 1 85.75 199 GLU B CA 1
ATOM 4284 C C . GLU B 1 199 ? -3.271 26.406 26.047 1 85.75 199 GLU B C 1
ATOM 4286 O O . GLU B 1 199 ? -2.535 27.391 26.219 1 85.75 199 GLU B O 1
ATOM 4291 N N . VAL B 1 200 ? -3.609 26.016 24.922 1 89.12 200 VAL B N 1
ATOM 4292 C CA . VAL B 1 200 ? -2.979 26.5 23.703 1 89.12 200 VAL B CA 1
ATOM 4293 C C . VAL B 1 200 ? -3.541 27.875 23.344 1 89.12 200 VAL B C 1
ATOM 4295 O O . VAL B 1 200 ? -2.809 28.75 22.875 1 89.12 200 VAL B O 1
ATOM 4298 N N . PHE B 1 201 ? -4.828 28.109 23.672 1 90.5 201 PHE B N 1
ATOM 4299 C CA . PHE B 1 201 ? -5.473 29.328 23.203 1 90.5 201 PHE B CA 1
ATOM 4300 C C . PHE B 1 201 ? -5.723 30.297 24.344 1 90.5 201 PHE B C 1
ATOM 4302 O O . PHE B 1 201 ? -6.402 31.312 24.188 1 90.5 201 PHE B O 1
ATOM 4309 N N . SER B 1 202 ? -5.133 29.891 25.453 1 85.88 202 SER B N 1
ATOM 4310 C CA . SER B 1 202 ? -5.258 30.766 26.594 1 85.88 202 SER B CA 1
ATOM 4311 C C . SER B 1 202 ? -4.641 32.125 26.328 1 85.88 202 SER B C 1
ATOM 4313 O O . SER B 1 202 ? -3.521 32.219 25.812 1 85.88 202 SER B O 1
ATOM 4315 N N . GLY B 1 203 ? -5.395 33.188 26.594 1 87.69 203 GLY B N 1
ATOM 4316 C CA . GLY B 1 203 ? -4.875 34.531 26.484 1 87.69 203 GLY B CA 1
ATOM 4317 C C . GLY B 1 203 ? -4.914 35.094 25.078 1 87.69 203 GLY B C 1
ATOM 4318 O O . GLY B 1 203 ? -4.543 36.25 24.844 1 87.69 203 GLY B O 1
ATOM 4319 N N . VAL B 1 204 ? -5.324 34.312 24.172 1 94.31 204 VAL B N 1
ATOM 4320 C CA . VAL B 1 204 ? -5.395 34.75 22.781 1 94.31 204 VAL B CA 1
ATOM 4321 C C . VAL B 1 204 ? -6.711 35.5 22.531 1 94.31 204 VAL B C 1
ATOM 4323 O O . VAL B 1 204 ? -7.789 34.938 22.75 1 94.31 204 VAL B O 1
ATOM 4326 N N . GLY B 1 205 ? -6.613 36.75 22.156 1 95.94 205 GLY B N 1
ATOM 4327 C CA . GLY B 1 205 ? -7.809 37.531 21.844 1 95.94 205 GLY B CA 1
ATOM 4328 C C . GLY B 1 205 ? -8.211 37.469 20.391 1 95.94 205 GLY B C 1
ATOM 4329 O O . GLY B 1 205 ? -9.398 37.531 20.062 1 95.94 205 GLY B O 1
ATOM 4330 N N . SER B 1 206 ? -7.266 37.375 19.562 1 97.5 206 SER B N 1
ATOM 4331 C CA . SER B 1 206 ? -7.523 37.281 18.125 1 97.5 206 SER B CA 1
ATOM 4332 C C . SER B 1 206 ? -6.578 36.281 17.469 1 97.5 206 SER B C 1
ATOM 4334 O O . SER B 1 206 ? -5.422 36.125 17.891 1 97.5 206 SER B O 1
ATOM 4336 N N . LEU B 1 207 ? -7.113 35.531 16.484 1 97.62 207 LEU B N 1
ATOM 4337 C CA . LEU B 1 207 ? -6.359 34.5 15.828 1 97.62 207 LEU B CA 1
ATOM 4338 C C . LEU B 1 207 ? -6.613 34.5 14.32 1 97.62 207 LEU B C 1
ATOM 4340 O O . LEU B 1 207 ? -7.754 34.625 13.883 1 97.62 207 LEU B O 1
ATOM 4344 N N . VAL B 1 208 ? -5.59 34.438 13.516 1 98.38 208 VAL B N 1
ATOM 4345 C CA . VAL B 1 208 ? -5.719 34.25 12.078 1 98.38 208 VAL B CA 1
ATOM 4346 C C . VAL B 1 208 ? -5.246 32.844 11.695 1 98.38 208 VAL B C 1
ATOM 4348 O O . VAL B 1 208 ? -4.113 32.469 12 1 98.38 208 VAL B O 1
ATOM 4351 N N . ASP B 1 209 ? -6.152 32.031 11.188 1 98.19 209 ASP B N 1
ATOM 4352 C CA . ASP B 1 209 ? -5.844 30.734 10.625 1 98.19 209 ASP B CA 1
ATOM 4353 C C . ASP B 1 209 ? -5.344 30.859 9.188 1 98.19 209 ASP B C 1
ATOM 4355 O O . ASP B 1 209 ? -6.145 31.016 8.258 1 98.19 209 ASP B O 1
ATOM 4359 N N . VAL B 1 210 ? -4.023 30.766 9.008 1 98.44 210 VAL B N 1
ATOM 4360 C CA . VAL B 1 210 ? -3.396 30.953 7.703 1 98.44 210 VAL B CA 1
ATOM 4361 C C . VAL B 1 210 ? -3.443 29.641 6.914 1 98.44 210 VAL B C 1
ATOM 4363 O O . VAL B 1 210 ? -2.988 28.594 7.398 1 98.44 210 VAL B O 1
ATOM 4366 N N . GLY B 1 211 ? -3.973 29.719 5.703 1 96.25 211 GLY B N 1
ATOM 4367 C CA . GLY B 1 211 ? -4.207 28.484 4.949 1 96.25 211 GLY B CA 1
ATOM 4368 C C . GLY B 1 211 ? -5.273 27.609 5.566 1 96.25 211 GLY B C 1
ATOM 4369 O O . GLY B 1 211 ? -5.148 26.375 5.562 1 96.25 211 GLY B O 1
ATOM 4370 N N . GLY B 1 212 ? -6.27 28.188 6.117 1 95.38 212 GLY B N 1
ATOM 4371 C CA . GLY B 1 212 ? -7.242 27.484 6.941 1 95.38 212 GLY B CA 1
ATOM 4372 C C . GLY B 1 212 ? -8.344 26.812 6.133 1 95.38 212 GLY B C 1
ATOM 4373 O O . GLY B 1 212 ? -9.258 26.219 6.695 1 95.38 212 GLY B O 1
ATOM 4374 N N . GLY B 1 213 ? -8.281 26.906 4.809 1 92.56 213 GLY B N 1
ATOM 4375 C CA . GLY B 1 213 ? -9.266 26.266 3.945 1 92.56 213 GLY B CA 1
ATOM 4376 C C . GLY B 1 213 ? -10.672 26.812 4.133 1 92.56 213 GLY B C 1
ATOM 4377 O O . GLY B 1 213 ? -10.883 28.016 4.09 1 92.56 213 GLY B O 1
ATOM 4378 N N . THR B 1 214 ? -11.609 25.906 4.406 1 87.69 214 THR B N 1
ATOM 4379 C CA . THR B 1 214 ? -13.008 26.312 4.535 1 87.69 214 THR B CA 1
ATOM 4380 C C . THR B 1 214 ? -13.312 26.766 5.961 1 87.69 214 THR B C 1
ATOM 4382 O O . THR B 1 214 ? -14.469 27.016 6.305 1 87.69 214 THR B O 1
ATOM 4385 N N . GLY B 1 215 ? -12.297 26.766 6.762 1 92 215 GLY B N 1
ATOM 4386 C CA . GLY B 1 215 ? -12.422 27.422 8.055 1 92 215 GLY B CA 1
ATOM 4387 C C . GLY B 1 215 ? -12.82 26.469 9.164 1 92 215 GLY B C 1
ATOM 4388 O O . GLY B 1 215 ? -13.25 26.906 10.242 1 92 215 GLY B O 1
ATOM 4389 N N . ALA B 1 216 ? -12.664 25.156 8.984 1 89.75 216 ALA B N 1
ATOM 4390 C CA . ALA B 1 216 ? -13.109 24.172 9.961 1 89.75 216 ALA B CA 1
ATOM 4391 C C . ALA B 1 216 ? -12.43 24.391 11.312 1 89.75 216 ALA B C 1
ATOM 4393 O O . ALA B 1 216 ? -13.086 24.359 12.352 1 89.75 216 ALA B O 1
ATOM 4394 N N . VAL B 1 217 ? -11.172 24.641 11.336 1 93.19 217 VAL B N 1
ATOM 4395 C CA . VAL B 1 217 ? -10.438 24.828 12.586 1 93.19 217 VAL B CA 1
ATOM 4396 C C . VAL B 1 217 ? -10.836 26.156 13.219 1 93.19 217 VAL B C 1
ATOM 4398 O O . VAL B 1 217 ? -11.125 26.219 14.422 1 93.19 217 VAL B O 1
ATOM 4401 N N . ALA B 1 218 ? -10.844 27.188 12.422 1 94.19 218 ALA B N 1
ATOM 4402 C CA . ALA B 1 218 ? -11.211 28.516 12.914 1 94.19 218 ALA B CA 1
ATOM 4403 C C . ALA B 1 218 ? -12.617 28.5 13.508 1 94.19 218 ALA B C 1
ATOM 4405 O O . ALA B 1 218 ? -12.852 29.078 14.57 1 94.19 218 ALA B O 1
ATOM 4406 N N . ARG B 1 219 ? -13.5 27.891 12.805 1 91.88 219 ARG B N 1
ATOM 4407 C CA . ARG B 1 219 ? -14.875 27.797 13.297 1 91.88 219 ARG B CA 1
ATOM 4408 C C . ARG B 1 219 ? -14.93 27 14.602 1 91.88 219 ARG B C 1
ATOM 4410 O O . ARG B 1 219 ? -15.672 27.359 15.516 1 91.88 219 ARG B O 1
ATOM 4417 N N . GLY B 1 220 ? -14.203 25.906 14.672 1 90.06 220 GLY B N 1
ATOM 4418 C CA . GLY B 1 220 ? -14.133 25.125 15.898 1 90.06 220 GLY B CA 1
ATOM 4419 C C . GLY B 1 220 ? -13.602 25.906 17.078 1 90.06 220 GLY B C 1
ATOM 4420 O O . GLY B 1 220 ? -14.133 25.828 18.188 1 90.06 220 GLY B O 1
ATOM 4421 N N . ILE B 1 221 ? -12.57 26.688 16.875 1 92.5 221 ILE B N 1
ATOM 4422 C CA . ILE B 1 221 ? -11.977 27.516 17.938 1 92.5 221 ILE B CA 1
ATOM 4423 C C . ILE B 1 221 ? -12.969 28.594 18.359 1 92.5 221 ILE B C 1
ATOM 4425 O O . ILE B 1 221 ? -13.18 28.812 19.547 1 92.5 221 ILE B O 1
ATOM 4429 N N . ALA B 1 222 ? -13.547 29.25 17.344 1 92.44 222 ALA B N 1
ATOM 4430 C CA . ALA B 1 222 ? -14.5 30.312 17.641 1 92.44 222 ALA B CA 1
ATOM 4431 C C . ALA B 1 222 ? -15.664 29.781 18.484 1 92.44 222 ALA B C 1
ATOM 4433 O O . ALA B 1 222 ? -16.156 30.484 19.375 1 92.44 222 ALA B O 1
ATOM 4434 N N . ALA B 1 223 ? -16.078 28.625 18.156 1 89.94 223 ALA B N 1
ATOM 4435 C CA . ALA B 1 223 ? -17.172 28 18.891 1 89.94 223 ALA B CA 1
ATOM 4436 C C . ALA B 1 223 ? -16.766 27.641 20.312 1 89.94 223 ALA B C 1
ATOM 4438 O O . ALA B 1 223 ? -17.531 27.812 21.25 1 89.94 223 ALA B O 1
ATOM 4439 N N . ALA B 1 224 ? -15.633 27.156 20.5 1 90 224 ALA B N 1
ATOM 4440 C CA . ALA B 1 224 ? -15.148 26.672 21.781 1 90 224 ALA B CA 1
ATOM 4441 C C . ALA B 1 224 ? -14.672 27.828 22.672 1 90 224 ALA B C 1
ATOM 4443 O O . ALA B 1 224 ? -14.766 27.766 23.891 1 90 224 ALA B O 1
ATOM 4444 N N . PHE B 1 225 ? -14.172 28.859 21.984 1 91.69 225 PHE B N 1
ATOM 4445 C CA . PHE B 1 225 ? -13.609 30.016 22.688 1 91.69 225 PHE B CA 1
ATOM 4446 C C . PHE B 1 225 ? -14.18 31.312 22.125 1 91.69 225 PHE B C 1
ATOM 4448 O O . PHE B 1 225 ? -13.492 32.031 21.406 1 91.69 225 PHE B O 1
ATOM 4455 N N . PRO B 1 226 ? -15.297 31.719 22.578 1 91.19 226 PRO B N 1
ATOM 4456 C CA . PRO B 1 226 ? -16.016 32.844 21.984 1 91.19 226 PRO B CA 1
ATOM 4457 C C . PRO B 1 226 ? -15.258 34.156 22.141 1 91.19 226 PRO B C 1
ATOM 4459 O O . PRO B 1 226 ? -15.531 35.125 21.422 1 91.19 226 PRO B O 1
ATOM 4462 N N . ASN B 1 227 ? -14.414 34.188 23.078 1 92 227 ASN B N 1
ATOM 4463 C CA . ASN B 1 227 ? -13.648 35.406 23.297 1 92 227 ASN B CA 1
ATOM 4464 C C . ASN B 1 227 ? -12.539 35.562 22.266 1 92 227 ASN B C 1
ATOM 4466 O O . ASN B 1 227 ? -11.93 36.625 22.156 1 92 227 ASN B O 1
ATOM 4470 N N . VAL B 1 228 ? -12.258 34.562 21.484 1 94.25 228 VAL B N 1
ATOM 4471 C CA . VAL B 1 228 ? -11.219 34.625 20.469 1 94.25 228 VAL B CA 1
ATOM 4472 C C . VAL B 1 228 ? -11.828 35.031 19.125 1 94.25 228 VAL B C 1
ATOM 4474 O O . VAL B 1 228 ? -12.664 34.312 18.578 1 94.25 228 VAL B O 1
ATOM 4477 N N . GLU B 1 229 ? -11.492 36.188 18.656 1 96 229 GLU B N 1
ATOM 4478 C CA . GLU B 1 229 ? -11.898 36.562 17.297 1 96 229 GLU B CA 1
ATOM 4479 C C . GLU B 1 229 ? -11.086 35.844 16.25 1 96 229 GLU B C 1
ATOM 4481 O O . GLU B 1 229 ? -9.875 36.031 16.125 1 96 229 GLU B O 1
ATOM 4486 N N . CYS B 1 230 ? -11.75 35 15.438 1 95.94 230 CYS B N 1
ATOM 4487 C CA . CYS B 1 230 ? -11.047 34.156 14.484 1 95.94 230 CYS B CA 1
ATOM 4488 C C . CYS B 1 230 ? -11.258 34.625 13.055 1 95.94 230 CYS B C 1
ATOM 4490 O O . CYS B 1 230 ? -12.359 35.062 12.695 1 95.94 230 CYS B O 1
ATOM 4492 N N . SER B 1 231 ? -10.25 34.656 12.266 1 96.75 231 SER B N 1
ATOM 4493 C CA . SER B 1 231 ? -10.297 34.906 10.828 1 96.75 231 SER B CA 1
ATOM 4494 C C . SER B 1 231 ? -9.492 33.844 10.078 1 96.75 231 SER B C 1
ATOM 4496 O O . SER B 1 231 ? -8.688 33.125 10.672 1 96.75 231 SER B O 1
ATOM 4498 N N . VAL B 1 232 ? -9.789 33.656 8.773 1 97.5 232 VAL B N 1
ATOM 4499 C CA . VAL B 1 232 ? -9.094 32.719 7.914 1 97.5 232 VAL B CA 1
ATOM 4500 C C . VAL B 1 232 ? -8.469 33.469 6.734 1 97.5 232 VAL B C 1
ATOM 4502 O O . VAL B 1 232 ? -9.141 34.25 6.055 1 97.5 232 VAL B O 1
ATOM 4505 N N . LEU B 1 233 ? -7.176 33.312 6.539 1 98 233 LEU B N 1
ATOM 4506 C CA . LEU B 1 233 ? -6.508 33.781 5.336 1 98 233 LEU B CA 1
ATOM 4507 C C . LEU B 1 233 ? -6.371 32.688 4.301 1 98 233 LEU B C 1
ATOM 4509 O O . LEU B 1 233 ? -5.773 31.625 4.578 1 98 233 LEU B O 1
ATOM 4513 N N . GLU B 1 234 ? -6.914 32.875 3.127 1 95.31 234 GLU B N 1
ATOM 4514 C CA . GLU B 1 234 ? -6.848 31.891 2.057 1 95.31 234 GLU B CA 1
ATOM 4515 C C . GLU B 1 234 ? -6.852 32.562 0.684 1 95.31 234 GLU B C 1
ATOM 4517 O O . GLU B 1 234 ? -7.223 33.719 0.558 1 95.31 234 GLU B O 1
ATOM 4522 N N . LEU B 1 235 ? -6.391 31.781 -0.292 1 92.56 235 LEU B N 1
ATOM 4523 C CA . LEU B 1 235 ? -6.461 32.25 -1.672 1 92.56 235 LEU B CA 1
ATOM 4524 C C . LEU B 1 235 ? -7.906 32.5 -2.09 1 92.56 235 LEU B C 1
ATOM 4526 O O . LEU B 1 235 ? -8.82 31.844 -1.596 1 92.56 235 LEU B O 1
ATOM 4530 N N . PRO B 1 236 ? -8.102 33.344 -3.043 1 90.06 236 PRO B N 1
ATOM 4531 C CA . PRO B 1 236 ? -9.453 33.75 -3.441 1 90.06 236 PRO B CA 1
ATOM 4532 C C . PRO B 1 236 ? -10.305 32.562 -3.893 1 90.06 236 PRO B C 1
ATOM 4534 O O . PRO B 1 236 ? -11.477 32.469 -3.516 1 90.06 236 PRO B O 1
ATOM 4537 N N . HIS B 1 237 ? -9.766 31.641 -4.637 1 87.56 237 HIS B N 1
ATOM 4538 C CA . HIS B 1 237 ? -10.57 30.562 -5.184 1 87.56 237 HIS B CA 1
ATOM 4539 C C . HIS B 1 237 ? -11.008 29.594 -4.094 1 87.56 237 HIS B C 1
ATOM 4541 O O . HIS B 1 237 ? -12.055 28.953 -4.211 1 87.56 237 HIS B O 1
ATOM 4547 N N . VAL B 1 238 ? -10.234 29.5 -3.031 1 89.06 238 VAL B N 1
ATOM 4548 C CA . VAL B 1 238 ? -10.578 28.641 -1.908 1 89.06 238 VAL B CA 1
ATOM 4549 C C . VAL B 1 238 ? -11.703 29.266 -1.095 1 89.06 238 VAL B C 1
ATOM 4551 O O . VAL B 1 238 ? -12.641 28.594 -0.673 1 89.06 238 VAL B O 1
ATOM 4554 N N . ILE B 1 239 ? -11.633 30.578 -0.892 1 89.94 239 ILE B N 1
ATOM 4555 C CA . ILE B 1 239 ? -12.641 31.328 -0.139 1 89.94 239 ILE B CA 1
ATOM 4556 C C . ILE B 1 239 ? -14 31.203 -0.83 1 89.94 239 ILE B C 1
ATOM 4558 O O . ILE B 1 239 ? -15.039 31.125 -0.167 1 89.94 239 ILE B O 1
ATOM 4562 N N . ALA B 1 240 ? -13.969 31.125 -2.164 1 85.5 240 ALA B N 1
ATOM 4563 C CA . ALA B 1 240 ? -15.203 31.031 -2.939 1 85.5 240 ALA B CA 1
ATOM 4564 C C . ALA B 1 240 ? -15.953 29.75 -2.604 1 85.5 240 ALA B C 1
ATOM 4566 O O . ALA B 1 240 ? -17.172 29.672 -2.76 1 85.5 240 ALA B O 1
ATOM 4567 N N . GLU B 1 241 ? -15.211 28.75 -2.047 1 82.19 241 GLU B N 1
ATOM 4568 C CA . GLU B 1 241 ? -15.812 27.453 -1.724 1 82.19 241 GLU B CA 1
ATOM 4569 C C . GLU B 1 241 ? -16.219 27.391 -0.255 1 82.19 241 GLU B C 1
ATOM 4571 O O . GLU B 1 241 ? -16.844 26.422 0.178 1 82.19 241 GLU B O 1
ATOM 4576 N N . ALA B 1 242 ? -15.836 28.375 0.516 1 83.12 242 ALA B N 1
ATOM 4577 C CA . ALA B 1 242 ? -16.109 28.375 1.952 1 83.12 242 ALA B CA 1
ATOM 4578 C C . ALA B 1 242 ? -17.562 28.719 2.238 1 83.12 242 ALA B C 1
ATOM 4580 O O . ALA B 1 242 ? -18.219 29.391 1.436 1 83.12 242 ALA B O 1
ATOM 4581 N N . PRO B 1 243 ? -18 28.172 3.336 1 78.19 243 PRO B N 1
ATOM 4582 C CA . PRO B 1 243 ? -19.375 28.516 3.703 1 78.19 243 PRO B CA 1
ATOM 4583 C C . PRO B 1 243 ? -19.578 30.016 3.896 1 78.19 243 PRO B C 1
ATOM 4585 O O . PRO B 1 243 ? -18.688 30.703 4.398 1 78.19 243 PRO B O 1
ATOM 4588 N N . ALA B 1 244 ? -20.672 30.5 3.453 1 70.56 244 ALA B N 1
ATOM 4589 C CA . ALA B 1 244 ? -21 31.922 3.484 1 70.56 244 ALA B CA 1
ATOM 4590 C C . ALA B 1 244 ? -21.391 32.375 4.891 1 70.56 244 ALA B C 1
ATOM 4592 O O . ALA B 1 244 ? -21.266 33.531 5.238 1 70.56 244 ALA B O 1
ATOM 4593 N N . ASP B 1 245 ? -21.781 31.484 5.613 1 67.75 245 ASP B N 1
ATOM 4594 C CA . ASP B 1 245 ? -22.344 31.844 6.914 1 67.75 245 ASP B CA 1
ATOM 4595 C C . ASP B 1 245 ? -21.391 31.484 8.047 1 67.75 245 ASP B C 1
ATOM 4597 O O . ASP B 1 245 ? -20.469 30.688 7.859 1 67.75 245 ASP B O 1
ATOM 4601 N N . GLY B 1 246 ? -21.375 32.344 9.125 1 71.69 246 GLY B N 1
ATOM 4602 C CA . GLY B 1 246 ? -20.641 32 10.344 1 71.69 246 GLY B CA 1
ATOM 4603 C C . GLY B 1 246 ? -19.859 33.188 10.914 1 71.69 246 GLY B C 1
ATOM 4604 O O . GLY B 1 246 ? -19.938 34.281 10.391 1 71.69 246 GLY B O 1
ATOM 4605 N N . ASP B 1 247 ? -19.234 32.875 12 1 77.56 247 ASP B N 1
ATOM 4606 C CA . ASP B 1 247 ? -18.578 33.906 12.82 1 77.56 247 ASP B CA 1
ATOM 4607 C C . ASP B 1 247 ? -17.125 34.094 12.391 1 77.56 247 ASP B C 1
ATOM 4609 O O . ASP B 1 247 ? -16.438 34.969 12.922 1 77.56 247 ASP B O 1
ATOM 4613 N N . VAL B 1 248 ? -16.766 33.344 11.383 1 91 248 VAL B N 1
ATOM 4614 C CA . VAL B 1 248 ? -15.359 33.406 11 1 91 248 VAL B CA 1
ATOM 4615 C C . VAL B 1 248 ? -15.203 34.312 9.758 1 91 248 VAL B C 1
ATOM 4617 O O . VAL B 1 248 ? -15.953 34.156 8.789 1 91 248 VAL B O 1
ATOM 4620 N N . ARG B 1 249 ? -14.383 35.281 9.883 1 92.69 249 ARG B N 1
ATOM 4621 C CA . ARG B 1 249 ? -14.102 36.188 8.773 1 92.69 249 ARG B CA 1
ATOM 4622 C C . ARG B 1 249 ? -13.047 35.594 7.84 1 92.69 249 ARG B C 1
ATOM 4624 O O . ARG B 1 249 ? -12 35.125 8.289 1 92.69 249 ARG B O 1
ATOM 4631 N N . PHE B 1 250 ? -13.359 35.625 6.523 1 95.56 250 PHE B N 1
ATOM 4632 C CA . PHE B 1 250 ? -12.406 35.156 5.52 1 95.56 250 PHE B CA 1
ATOM 4633 C C . PHE B 1 250 ? -11.703 36.344 4.859 1 95.56 250 PHE B C 1
ATOM 4635 O O . PHE B 1 250 ? -12.352 37.312 4.473 1 95.56 250 PHE B O 1
ATOM 4642 N N . VAL B 1 251 ? -10.477 36.312 4.805 1 95.69 251 VAL B N 1
ATOM 4643 C CA . VAL B 1 251 ? -9.648 37.312 4.164 1 95.69 251 VAL B CA 1
ATOM 4644 C C . VAL B 1 251 ? -8.93 36.719 2.957 1 95.69 251 VAL B C 1
ATOM 4646 O O . VAL B 1 251 ? -8.203 35.719 3.09 1 95.69 251 VAL B O 1
ATOM 4649 N N . ALA B 1 252 ? -9.164 37.281 1.744 1 95.75 252 ALA B N 1
ATOM 4650 C CA . ALA B 1 252 ? -8.469 36.844 0.539 1 95.75 252 ALA B CA 1
ATOM 4651 C C . ALA B 1 252 ? -7.035 37.344 0.503 1 95.75 252 ALA B C 1
ATOM 4653 O O . ALA B 1 252 ? -6.789 38.531 0.684 1 95.75 252 ALA B O 1
ATOM 4654 N N . GLY B 1 253 ? -6.102 36.406 0.369 1 95.69 253 GLY B N 1
ATOM 4655 C CA . GLY B 1 253 ? -4.711 36.812 0.296 1 95.69 253 GLY B CA 1
ATOM 4656 C C . GLY B 1 253 ? -3.742 35.656 0.185 1 95.69 253 GLY B C 1
ATOM 4657 O O . GLY B 1 253 ? -4.156 34.5 0.174 1 95.69 253 GLY B O 1
ATOM 4658 N N . ASP B 1 254 ? -2.479 36.031 -0.03 1 95.94 254 ASP B N 1
ATOM 4659 C CA . ASP B 1 254 ? -1.349 35.125 -0.138 1 95.94 254 ASP B CA 1
ATOM 4660 C C . ASP B 1 254 ? -0.455 35.188 1.098 1 95.94 254 ASP B C 1
ATOM 4662 O O . ASP B 1 254 ? 0.058 36.281 1.43 1 95.94 254 ASP B O 1
ATOM 4666 N N . MET B 1 255 ? -0.249 34.031 1.735 1 97.56 255 MET B N 1
ATOM 4667 C CA . MET B 1 255 ? 0.492 34 2.994 1 97.56 255 MET B CA 1
ATOM 4668 C C . MET B 1 255 ? 1.936 34.438 2.787 1 97.56 255 MET B C 1
ATOM 4670 O O . MET B 1 255 ? 2.621 34.812 3.746 1 97.56 255 MET B O 1
ATOM 4674 N N . PHE B 1 256 ? 2.439 34.406 1.553 1 97.44 256 PHE B N 1
ATOM 4675 C CA . PHE B 1 256 ? 3.801 34.844 1.247 1 97.44 256 PHE B CA 1
ATOM 4676 C C . PHE B 1 256 ? 3.887 36.344 1.134 1 97.44 256 PHE B C 1
ATOM 4678 O O . PHE B 1 256 ? 4.98 36.906 1.135 1 97.44 256 PHE B O 1
ATOM 4685 N N . GLU B 1 257 ? 2.764 36.969 1.06 1 97.5 257 GLU B N 1
ATOM 4686 C CA . GLU B 1 257 ? 2.734 38.406 0.842 1 97.5 257 GLU B CA 1
ATOM 4687 C C . GLU B 1 257 ? 2.326 39.156 2.111 1 97.5 257 GLU B C 1
ATOM 4689 O O . GLU B 1 257 ? 2.982 40.125 2.514 1 97.5 257 GLU B O 1
ATOM 4694 N N . TYR B 1 258 ? 1.226 38.688 2.627 1 97.31 258 TYR B N 1
ATOM 4695 C CA . TYR B 1 258 ? 0.701 39.438 3.768 1 97.31 258 TYR B CA 1
ATOM 4696 C C . TYR B 1 258 ? -0.167 38.531 4.645 1 97.31 258 TYR B C 1
ATOM 4698 O O . TYR B 1 258 ? -0.952 37.719 4.137 1 97.31 258 TYR B O 1
ATOM 4706 N N . ILE B 1 259 ? 0.006 38.688 5.969 1 98.62 259 ILE B N 1
ATOM 4707 C CA . ILE B 1 259 ? -0.839 38.062 6.977 1 98.62 259 ILE B CA 1
ATOM 4708 C C . ILE B 1 259 ? -1.436 39.125 7.891 1 98.62 259 ILE B C 1
ATOM 4710 O O . ILE B 1 259 ? -0.71 39.969 8.438 1 98.62 259 ILE B O 1
ATOM 4714 N N . PRO B 1 260 ? -2.75 39.125 8.008 1 98.12 260 PRO B N 1
ATOM 4715 C CA . PRO B 1 260 ? -3.373 40.125 8.859 1 98.12 260 PRO B CA 1
ATOM 4716 C C . PRO B 1 260 ? -2.898 40.062 10.312 1 98.12 260 PRO B C 1
ATOM 4718 O O . PRO B 1 260 ? -2.645 38.969 10.82 1 98.12 260 PRO B O 1
ATOM 4721 N N . PRO B 1 261 ? -2.836 41.219 10.969 1 98 261 PRO B N 1
ATOM 4722 C CA . PRO B 1 261 ? -2.395 41.219 12.367 1 98 261 PRO B CA 1
ATOM 4723 C C . PRO B 1 261 ? -3.35 40.469 13.289 1 98 261 PRO B C 1
ATOM 4725 O O . PRO B 1 261 ? -4.57 40.562 13.125 1 98 261 PRO B O 1
ATOM 4728 N N . ALA B 1 262 ? -2.848 39.75 14.289 1 98.31 262 ALA B N 1
ATOM 4729 C CA . ALA B 1 262 ? -3.58 39.031 15.328 1 98.31 262 ALA B CA 1
ATOM 4730 C C . ALA B 1 262 ? -2.674 38.719 16.516 1 98.31 262 ALA B C 1
ATOM 4732 O O . ALA B 1 262 ? -1.449 38.844 16.422 1 98.31 262 ALA B O 1
ATOM 4733 N N . ASP B 1 263 ? -3.279 38.375 17.625 1 97.88 263 ASP B N 1
ATOM 4734 C CA . ASP B 1 263 ? -2.494 37.969 18.781 1 97.88 263 ASP B CA 1
ATOM 4735 C C . ASP B 1 263 ? -1.73 36.656 18.484 1 97.88 263 ASP B C 1
ATOM 4737 O O . ASP B 1 263 ? -0.643 36.438 19.016 1 97.88 263 ASP B O 1
ATOM 4741 N N . ALA B 1 264 ? -2.352 35.812 17.672 1 98.06 264 ALA B N 1
ATOM 4742 C CA . ALA B 1 264 ? -1.725 34.531 17.297 1 98.06 264 ALA B CA 1
ATOM 4743 C C . ALA B 1 264 ? -2.012 34.188 15.852 1 98.06 264 ALA B C 1
ATOM 4745 O O . ALA B 1 264 ? -3.061 34.531 15.312 1 98.06 264 ALA B O 1
ATOM 4746 N N . VAL B 1 265 ? -1.08 33.531 15.25 1 98.62 265 VAL B N 1
ATOM 4747 C CA . VAL B 1 265 ? -1.253 32.906 13.93 1 98.62 265 VAL B CA 1
ATOM 4748 C C . VAL B 1 265 ? -1.268 31.391 14.047 1 98.62 265 VAL B C 1
ATOM 4750 O O . VAL B 1 265 ? -0.47 30.812 14.789 1 98.62 265 VAL B O 1
ATOM 4753 N N . LEU B 1 266 ? -2.219 30.781 13.422 1 98.31 266 LEU B N 1
ATOM 4754 C CA . LEU B 1 266 ? -2.33 29.328 13.414 1 98.31 266 LEU B CA 1
ATOM 4755 C C . LEU B 1 266 ? -2 28.766 12.031 1 98.31 266 LEU B C 1
ATOM 4757 O O . LEU B 1 266 ? -2.492 29.281 11.023 1 98.31 266 LEU B O 1
ATOM 4761 N N . LEU B 1 267 ? -1.107 27.812 11.984 1 98.5 267 LEU B N 1
ATOM 4762 C CA . LEU B 1 267 ? -0.769 27.047 10.789 1 98.5 267 LEU B CA 1
ATOM 4763 C C . LEU B 1 267 ? -0.982 25.547 11.008 1 98.5 267 LEU B C 1
ATOM 4765 O O . LEU B 1 267 ? -0.101 24.875 11.531 1 98.5 267 LEU B O 1
ATOM 4769 N N . LYS B 1 268 ? -2.143 25.031 10.625 1 97.38 268 LYS B N 1
ATOM 4770 C CA . LYS B 1 268 ? -2.418 23.609 10.742 1 97.38 268 LYS B CA 1
ATOM 4771 C C . LYS B 1 268 ? -2.184 22.891 9.422 1 97.38 268 LYS B C 1
ATOM 4773 O O . LYS B 1 268 ? -2.91 23.109 8.453 1 97.38 268 LYS B O 1
ATOM 4778 N N . SER B 1 269 ? -1.214 21.984 9.375 1 96.06 269 SER B N 1
ATOM 4779 C CA . SER B 1 269 ? -0.907 21.172 8.211 1 96.06 269 SER B CA 1
ATOM 4780 C C . SER B 1 269 ? -0.624 22.031 6.988 1 96.06 269 SER B C 1
ATOM 4782 O O . SER B 1 269 ? -1.092 21.734 5.887 1 96.06 269 SER B O 1
ATOM 4784 N N . VAL B 1 270 ? 0.065 23.172 7.188 1 97.12 270 VAL B N 1
ATOM 4785 C CA . VAL B 1 270 ? 0.404 24.109 6.121 1 97.12 270 VAL B CA 1
ATOM 4786 C C . VAL B 1 270 ? 1.897 24.016 5.812 1 97.12 270 VAL B C 1
ATOM 4788 O O . VAL B 1 270 ? 2.293 23.922 4.648 1 97.12 270 VAL B O 1
ATOM 4791 N N . MET B 1 271 ? 2.682 23.953 6.883 1 97.75 271 MET B N 1
ATOM 4792 C CA . MET B 1 271 ? 4.125 24.109 6.75 1 97.75 271 MET B CA 1
ATOM 4793 C C . MET B 1 271 ? 4.73 22.922 6.016 1 97.75 271 MET B C 1
ATOM 4795 O O . MET B 1 271 ? 5.727 23.062 5.305 1 97.75 271 MET B O 1
ATOM 4799 N N . HIS B 1 272 ? 4.121 21.766 6.098 1 96.75 272 HIS B N 1
ATOM 4800 C CA . HIS B 1 272 ? 4.699 20.578 5.473 1 96.75 272 HIS B CA 1
ATOM 4801 C C . HIS B 1 272 ? 4.477 20.578 3.965 1 96.75 272 HIS B C 1
ATOM 4803 O O . HIS B 1 272 ? 5.027 19.75 3.246 1 96.75 272 HIS B O 1
ATOM 4809 N N . ASP B 1 273 ? 3.73 21.562 3.457 1 95.62 273 ASP B N 1
ATOM 4810 C CA . ASP B 1 273 ? 3.504 21.688 2.02 1 95.62 273 ASP B CA 1
ATOM 4811 C C . ASP B 1 273 ? 4.672 22.391 1.335 1 95.62 273 ASP B C 1
ATOM 4813 O O . ASP B 1 273 ? 4.762 22.406 0.105 1 95.62 273 ASP B O 1
ATOM 4817 N N . TRP B 1 274 ? 5.633 22.922 2.152 1 95.81 274 TRP B N 1
ATOM 4818 C CA . TRP B 1 274 ? 6.605 23.859 1.597 1 95.81 274 TRP B CA 1
ATOM 4819 C C . TRP B 1 274 ? 8.031 23.438 1.95 1 95.81 274 TRP B C 1
ATOM 4821 O O . TRP B 1 274 ? 8.25 22.766 2.963 1 95.81 274 TRP B O 1
ATOM 4831 N N . ARG B 1 275 ? 8.992 23.984 1.077 1 93.12 275 ARG B N 1
ATOM 4832 C CA . ARG B 1 275 ? 10.414 23.797 1.348 1 93.12 275 ARG B CA 1
ATOM 4833 C C . ARG B 1 275 ? 10.859 24.641 2.535 1 93.12 275 ARG B C 1
ATOM 4835 O O . ARG B 1 275 ? 10.148 25.578 2.943 1 93.12 275 ARG B O 1
ATOM 4842 N N . ASP B 1 276 ? 11.977 24.344 3.031 1 95.31 276 ASP B N 1
ATOM 4843 C CA . ASP B 1 276 ? 12.469 25.016 4.227 1 95.31 276 ASP B CA 1
ATOM 4844 C C . ASP B 1 276 ? 12.578 26.516 4.008 1 95.31 276 ASP B C 1
ATOM 4846 O O . ASP B 1 276 ? 12.203 27.312 4.879 1 95.31 276 ASP B O 1
ATOM 4850 N N . ASP B 1 277 ? 13.117 26.891 2.859 1 95.88 277 ASP B N 1
ATOM 4851 C CA . ASP B 1 277 ? 13.281 28.312 2.576 1 95.88 277 ASP B CA 1
ATOM 4852 C C . ASP B 1 277 ? 11.922 29.016 2.488 1 95.88 277 ASP B C 1
ATOM 4854 O O . ASP B 1 277 ? 11.789 30.156 2.918 1 95.88 277 ASP B O 1
ATOM 4858 N N . GLU B 1 278 ? 10.945 28.344 1.961 1 96.75 278 GLU B N 1
ATOM 4859 C CA . GLU B 1 278 ? 9.594 28.891 1.894 1 96.75 278 GLU B CA 1
ATOM 4860 C C . GLU B 1 278 ? 8.961 28.953 3.277 1 96.75 278 GLU B C 1
ATOM 4862 O O . GLU B 1 278 ? 8.227 29.906 3.586 1 96.75 278 GLU B O 1
ATOM 4867 N N . CYS B 1 279 ? 9.234 28 4.098 1 98.25 279 CYS B N 1
ATOM 4868 C CA . CYS B 1 279 ? 8.734 28 5.469 1 98.25 279 CYS B CA 1
ATOM 4869 C C . CYS B 1 279 ? 9.273 29.203 6.238 1 98.25 279 CYS B C 1
ATOM 4871 O O . CYS B 1 279 ? 8.555 29.812 7.023 1 98.25 279 CYS B O 1
ATOM 4873 N N . VAL B 1 280 ? 10.547 29.484 6.023 1 98.62 280 VAL B N 1
ATOM 4874 C CA . VAL B 1 280 ? 11.156 30.641 6.668 1 98.62 280 VAL B CA 1
ATOM 4875 C C . VAL B 1 280 ? 10.422 31.906 6.254 1 98.62 280 VAL B C 1
ATOM 4877 O O . VAL B 1 280 ? 10.094 32.75 7.098 1 98.62 280 VAL B O 1
ATOM 4880 N N . LYS B 1 281 ? 10.117 32.031 4.977 1 98.56 281 LYS B N 1
ATOM 4881 C CA . LYS B 1 281 ? 9.406 33.188 4.469 1 98.56 281 LYS B CA 1
ATOM 4882 C C . LYS B 1 281 ? 8.023 33.312 5.094 1 98.56 281 LYS B C 1
ATOM 4884 O O . LYS B 1 281 ? 7.605 34.406 5.488 1 98.56 281 LYS B O 1
ATOM 4889 N N . ILE B 1 282 ? 7.316 32.219 5.199 1 98.69 282 ILE B N 1
ATOM 4890 C CA . ILE B 1 282 ? 5.984 32.188 5.793 1 98.69 282 ILE B CA 1
ATOM 4891 C C . ILE B 1 282 ? 6.066 32.625 7.25 1 98.69 282 ILE B C 1
ATOM 4893 O O . ILE B 1 282 ? 5.281 33.469 7.699 1 98.69 282 ILE B O 1
ATOM 4897 N N . LEU B 1 283 ? 7.039 32.125 7.949 1 98.75 283 LEU B N 1
ATOM 4898 C CA . LEU B 1 283 ? 7.168 32.406 9.367 1 98.75 283 LEU B CA 1
ATOM 4899 C C . LEU B 1 283 ? 7.582 33.875 9.586 1 98.75 283 LEU B C 1
ATOM 4901 O O . LEU B 1 283 ? 7.195 34.5 10.578 1 98.75 283 LEU B O 1
ATOM 4905 N N . GLN B 1 284 ? 8.359 34.406 8.688 1 98.69 284 GLN B N 1
ATOM 4906 C CA . GLN B 1 284 ? 8.695 35.844 8.766 1 98.69 284 GLN B CA 1
ATOM 4907 C C . GLN B 1 284 ? 7.441 36.688 8.648 1 98.69 284 GLN B C 1
ATOM 4909 O O . GLN B 1 284 ? 7.297 37.688 9.359 1 98.69 284 GLN B O 1
ATOM 4914 N N . LYS B 1 285 ? 6.566 36.312 7.711 1 98.75 285 LYS B N 1
ATOM 4915 C CA . LYS B 1 285 ? 5.297 37.031 7.59 1 98.75 285 LYS B CA 1
ATOM 4916 C C . LYS B 1 285 ? 4.449 36.844 8.844 1 98.75 285 LYS B C 1
ATOM 4918 O O . LYS B 1 285 ? 3.758 37.781 9.266 1 98.75 285 LYS B O 1
ATOM 4923 N N . CYS B 1 286 ? 4.492 35.688 9.438 1 98.75 286 CYS B N 1
ATOM 4924 C CA . CYS B 1 286 ? 3.791 35.438 10.695 1 98.75 286 CYS B CA 1
ATOM 4925 C C . CYS B 1 286 ? 4.328 36.344 11.797 1 98.75 286 CYS B C 1
ATOM 4927 O O . CYS B 1 286 ? 3.559 36.906 12.578 1 98.75 286 CYS B O 1
ATOM 4929 N N . LYS B 1 287 ? 5.621 36.469 11.867 1 98.38 287 LYS B N 1
ATOM 4930 C CA . LYS B 1 287 ? 6.262 37.281 12.891 1 98.38 287 LYS B CA 1
ATOM 4931 C C . LYS B 1 287 ? 5.84 38.75 12.766 1 98.38 287 LYS B C 1
ATOM 4933 O O . LYS B 1 287 ? 5.625 39.438 13.773 1 98.38 287 LYS B O 1
ATOM 4938 N N . GLU B 1 288 ? 5.73 39.188 11.531 1 98.19 288 GLU B N 1
ATOM 4939 C CA . GLU B 1 288 ? 5.273 40.562 11.273 1 98.19 288 GLU B CA 1
ATOM 4940 C C . GLU B 1 288 ? 3.846 40.781 11.766 1 98.19 288 GLU B C 1
ATOM 4942 O O . GLU B 1 288 ? 3.467 41.875 12.141 1 98.19 288 GLU B O 1
ATOM 4947 N N . ALA B 1 289 ? 3.1 39.719 11.781 1 98.5 289 ALA B N 1
ATOM 4948 C CA . ALA B 1 289 ? 1.659 39.812 12.016 1 98.5 289 ALA B CA 1
ATOM 4949 C C . ALA B 1 289 ? 1.335 39.719 13.5 1 98.5 289 ALA B C 1
ATOM 4951 O O . ALA B 1 289 ? 0.241 40.125 13.93 1 98.5 289 ALA B O 1
ATOM 4952 N N . ILE B 1 290 ? 2.26 39.25 14.312 1 98.25 290 ILE B N 1
ATOM 4953 C CA . ILE B 1 290 ? 1.936 39 15.719 1 98.25 290 ILE B CA 1
ATOM 4954 C C . ILE B 1 290 ? 2.697 40 16.594 1 98.25 290 ILE B C 1
ATOM 4956 O O . ILE B 1 290 ? 3.748 40.5 16.203 1 98.25 290 ILE B O 1
ATOM 4960 N N . PRO B 1 291 ? 2.174 40.25 17.844 1 97.31 291 PRO B N 1
ATOM 4961 C CA . PRO B 1 291 ? 2.914 41.094 18.781 1 97.31 291 PRO B CA 1
ATOM 4962 C C . PRO B 1 291 ? 4.152 40.406 19.344 1 97.31 291 PRO B C 1
ATOM 4964 O O . PRO B 1 291 ? 4.414 39.219 19.031 1 97.31 291 PRO B O 1
ATOM 4967 N N . SER B 1 292 ? 4.863 41.125 20.141 1 95.38 292 SER B N 1
ATOM 4968 C CA . SER B 1 292 ? 6.043 40.594 20.797 1 95.38 292 SER B CA 1
ATOM 4969 C C . SER B 1 292 ? 5.66 39.5 21.781 1 95.38 292 SER B C 1
ATOM 4971 O O . SER B 1 292 ? 4.496 39.375 22.172 1 95.38 292 SER B O 1
ATOM 4973 N N . LYS B 1 293 ? 6.641 38.75 22.078 1 92.81 293 LYS B N 1
ATOM 4974 C CA . LYS B 1 293 ? 6.418 37.688 23.047 1 92.81 293 LYS B CA 1
ATOM 4975 C C . LYS B 1 293 ? 5.836 38.219 24.344 1 92.81 293 LYS B C 1
ATOM 4977 O O . LYS B 1 293 ? 4.918 37.625 24.906 1 92.81 293 LYS B O 1
ATOM 4982 N N . ASP B 1 294 ? 6.316 39.344 24.797 1 92.88 294 ASP B N 1
ATOM 4983 C CA . ASP B 1 294 ? 5.887 39.938 26.047 1 92.88 294 ASP B CA 1
ATOM 4984 C C . ASP B 1 294 ? 4.422 40.375 25.969 1 92.88 294 ASP B C 1
ATOM 4986 O O . ASP B 1 294 ? 3.727 40.406 26.984 1 92.88 294 ASP B O 1
ATOM 4990 N N . ALA B 1 295 ? 4 40.656 24.797 1 94.62 295 ALA B N 1
ATOM 4991 C CA . ALA B 1 295 ? 2.611 41.062 24.594 1 94.62 295 ALA B CA 1
ATOM 4992 C C . ALA B 1 295 ? 1.727 39.844 24.297 1 94.62 295 ALA B C 1
ATOM 4994 O O . ALA B 1 295 ? 0.547 40 23.969 1 94.62 295 ALA B O 1
ATOM 4995 N N . GLY B 1 296 ? 2.33 38.656 24.375 1 92.75 296 GLY B N 1
ATOM 4996 C CA . GLY B 1 296 ? 1.568 37.438 24.266 1 92.75 296 GLY B CA 1
ATOM 4997 C C . GLY B 1 296 ? 1.513 36.875 22.859 1 92.75 296 GLY B C 1
ATOM 4998 O O . GLY B 1 296 ? 0.797 35.906 22.594 1 92.75 296 GLY B O 1
ATOM 4999 N N . GLY B 1 297 ? 2.227 37.469 21.906 1 95.62 297 GLY B N 1
ATOM 5000 C CA . GLY B 1 297 ? 2.217 37.031 20.531 1 95.62 297 GLY B CA 1
ATOM 5001 C C . GLY B 1 297 ? 2.854 35.656 20.328 1 95.62 297 GLY B C 1
ATOM 5002 O O . GLY B 1 297 ? 3.854 35.344 20.984 1 95.62 297 GLY B O 1
ATOM 5003 N N . LYS B 1 298 ? 2.236 34.781 19.531 1 96.56 298 LYS B N 1
ATOM 5004 C CA . LYS B 1 298 ? 2.838 33.469 19.219 1 96.56 298 LYS B CA 1
ATOM 5005 C C . LYS B 1 298 ? 2.295 32.906 17.922 1 96.56 298 LYS B C 1
ATOM 5007 O O . LYS B 1 298 ? 1.237 33.344 17.438 1 96.56 298 LYS B O 1
ATOM 5012 N N . VAL B 1 299 ? 3.027 32.062 17.344 1 98.44 299 VAL B N 1
ATOM 5013 C CA . VAL B 1 299 ? 2.604 31.25 16.219 1 98.44 299 VAL B CA 1
ATOM 5014 C C . VAL B 1 299 ? 2.326 29.828 16.703 1 98.44 299 VAL B C 1
ATOM 5016 O O . VAL B 1 299 ? 3.123 29.25 17.438 1 98.44 299 VAL B O 1
ATOM 5019 N N . ILE B 1 300 ? 1.182 29.344 16.391 1 97.62 300 ILE B N 1
ATOM 5020 C CA . ILE B 1 300 ? 0.798 27.969 16.719 1 97.62 300 ILE B CA 1
ATOM 5021 C C . ILE B 1 300 ? 0.823 27.109 15.469 1 97.62 300 ILE B C 1
ATOM 5023 O O . ILE B 1 300 ? 0.091 27.359 14.508 1 97.62 300 ILE B O 1
ATOM 5027 N N . ILE B 1 301 ? 1.674 26.125 15.477 1 98.25 301 ILE B N 1
ATOM 5028 C CA . ILE B 1 301 ? 1.796 25.203 14.352 1 98.25 301 ILE B CA 1
ATOM 5029 C C . ILE B 1 301 ? 1.304 23.812 14.773 1 98.25 301 ILE B C 1
ATOM 5031 O O . ILE B 1 301 ? 1.712 23.297 15.812 1 98.25 301 ILE B O 1
ATOM 5035 N N . ILE B 1 302 ? 0.349 23.281 14.062 1 96.75 302 ILE B N 1
ATOM 5036 C CA . ILE B 1 302 ? -0.069 21.906 14.25 1 96.75 302 ILE B CA 1
ATOM 5037 C C . ILE B 1 302 ? 0.441 21.047 13.094 1 96.75 302 ILE B C 1
ATOM 5039 O O . ILE B 1 302 ? -0.121 21.078 11.992 1 96.75 302 ILE B O 1
ATOM 5043 N N . ASN B 1 303 ? 1.49 20.344 13.289 1 96.75 303 ASN B N 1
ATOM 5044 C CA . ASN B 1 303 ? 2.203 19.516 12.32 1 96.75 303 ASN B CA 1
ATOM 5045 C C . ASN B 1 303 ? 2.912 18.344 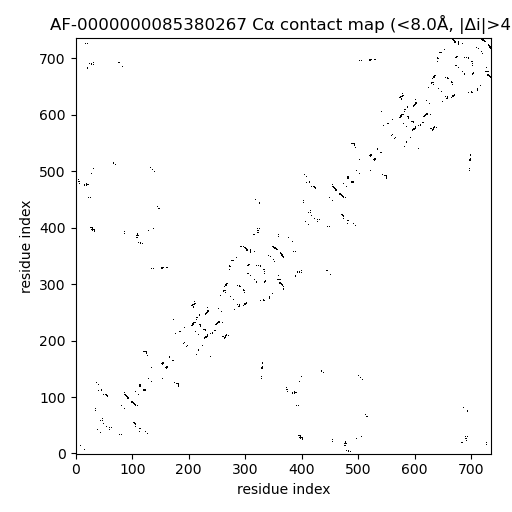12.984 1 96.75 303 ASN B C 1
ATOM 5047 O O . ASN B 1 303 ? 3.023 18.297 14.211 1 96.75 303 ASN B O 1
ATOM 5051 N N . MET B 1 304 ? 3.309 17.5 12.156 1 96.44 304 MET B N 1
ATOM 5052 C CA . MET B 1 304 ? 4.094 16.375 12.656 1 96.44 304 MET B CA 1
ATOM 5053 C C . MET B 1 304 ? 5.504 16.812 13.031 1 96.44 304 MET B C 1
ATOM 5055 O O . MET B 1 304 ? 6.09 17.672 12.359 1 96.44 304 MET B O 1
ATOM 5059 N N . VAL B 1 305 ? 5.965 16.406 14.117 1 97.06 305 VAL B N 1
ATOM 5060 C CA . VAL B 1 305 ? 7.383 16.406 14.453 1 97.06 305 VAL B CA 1
ATOM 5061 C C . VAL B 1 305 ? 7.91 14.969 14.453 1 97.06 305 VAL B C 1
ATOM 5063 O O . VAL B 1 305 ? 7.668 14.211 15.398 1 97.06 305 VAL B O 1
ATOM 5066 N N . VAL B 1 306 ? 8.602 14.672 13.406 1 94.69 306 VAL B N 1
ATOM 5067 C CA . VAL B 1 306 ? 9.023 13.297 13.172 1 94.69 306 VAL B CA 1
ATOM 5068 C C . VAL B 1 306 ? 9.812 12.789 14.375 1 94.69 306 VAL B C 1
ATOM 5070 O O . VAL B 1 306 ? 10.719 13.469 14.859 1 94.69 306 VAL B O 1
ATOM 5073 N N . GLY B 1 307 ? 9.5 11.617 14.828 1 91.12 307 GLY B N 1
ATOM 5074 C CA . GLY B 1 307 ? 10.203 10.992 15.938 1 91.12 307 GLY B CA 1
ATOM 5075 C C . GLY B 1 307 ? 9.594 11.305 17.297 1 91.12 307 GLY B C 1
ATOM 5076 O O . GLY B 1 307 ? 9.867 10.617 18.281 1 91.12 307 GLY B O 1
ATOM 5077 N N . LEU B 1 308 ? 8.805 12.312 17.359 1 87.94 308 LEU B N 1
ATOM 5078 C CA . LEU B 1 308 ? 8.188 12.68 18.625 1 87.94 308 LEU B CA 1
ATOM 5079 C C . LEU B 1 308 ? 6.773 12.117 18.734 1 87.94 308 LEU B C 1
ATOM 5081 O O . LEU B 1 308 ? 6.051 12.055 17.734 1 87.94 308 LEU B O 1
ATOM 5085 N N . GLY B 1 309 ? 6.418 11.758 19.969 1 71.94 309 GLY B N 1
ATOM 5086 C CA . GLY B 1 309 ? 5.09 11.211 20.219 1 71.94 309 GLY B CA 1
ATOM 5087 C C . GLY B 1 309 ? 4.957 9.758 19.812 1 71.94 309 GLY B C 1
ATOM 5088 O O . GLY B 1 309 ? 3.844 9.234 19.703 1 71.94 309 GLY B O 1
ATOM 5089 N N . THR B 1 310 ? 6.102 9.188 19.469 1 73.44 310 THR B N 1
ATOM 5090 C CA . THR B 1 310 ? 6.016 7.852 18.875 1 73.44 310 THR B CA 1
ATOM 5091 C C . THR B 1 310 ? 6.758 6.832 19.75 1 73.44 310 THR B C 1
ATOM 5093 O O . THR B 1 310 ? 6.891 5.668 19.359 1 73.44 310 THR B O 1
ATOM 5096 N N . SER B 1 311 ? 7.137 7.398 20.812 1 67.75 311 SER B N 1
ATOM 5097 C CA . SER B 1 311 ? 7.965 6.492 21.594 1 67.75 311 SER B CA 1
ATOM 5098 C C . SER B 1 311 ? 7.25 5.168 21.859 1 67.75 311 SER B C 1
ATOM 5100 O O . SER B 1 311 ? 6.113 5.152 22.328 1 67.75 311 SER B O 1
ATOM 5102 N N . GLN B 1 312 ? 7.738 4.172 21.281 1 69.12 312 GLN B N 1
ATOM 5103 C CA . GLN B 1 312 ? 7.398 2.766 21.469 1 69.12 312 GLN B CA 1
ATOM 5104 C C . GLN B 1 312 ? 6.219 2.361 20.594 1 69.12 312 GLN B C 1
ATOM 5106 O O . GLN B 1 312 ? 5.621 1.302 20.797 1 69.12 312 GLN B O 1
ATOM 5111 N N . ASP B 1 313 ? 5.793 3.285 19.828 1 83.19 313 ASP B N 1
ATOM 5112 C CA . ASP B 1 313 ? 4.648 2.939 19 1 83.19 313 ASP B CA 1
ATOM 5113 C C . ASP B 1 313 ? 5.047 2.848 17.531 1 83.19 313 ASP B C 1
ATOM 5115 O O . ASP B 1 313 ? 5.133 3.867 16.844 1 83.19 313 ASP B O 1
ATOM 5119 N N . ASN B 1 314 ? 5.125 1.696 17.094 1 88.31 314 ASN B N 1
ATOM 5120 C CA . ASN B 1 314 ? 5.605 1.456 15.734 1 88.31 314 ASN B CA 1
ATOM 5121 C C . ASN B 1 314 ? 4.605 1.946 14.688 1 88.31 314 ASN B C 1
ATOM 5123 O O . ASN B 1 314 ? 4.996 2.393 13.609 1 88.31 314 ASN B O 1
ATOM 5127 N N . ASN B 1 315 ? 3.365 1.936 15.109 1 92.5 315 ASN B N 1
ATOM 5128 C CA . ASN B 1 315 ? 2.354 2.395 14.164 1 92.5 315 ASN B CA 1
ATOM 5129 C C . ASN B 1 315 ? 2.467 3.895 13.906 1 92.5 315 ASN B C 1
ATOM 5131 O O . ASN B 1 315 ? 2.383 4.34 12.766 1 92.5 315 ASN B O 1
ATOM 5135 N N . ARG B 1 316 ? 2.66 4.648 14.953 1 94.44 316 ARG B N 1
ATOM 5136 C CA . ARG B 1 316 ? 2.783 6.094 14.797 1 94.44 316 ARG B CA 1
ATOM 5137 C C . ARG B 1 316 ? 4.051 6.453 14.031 1 94.44 316 ARG B C 1
ATOM 5139 O O . ARG B 1 316 ? 4.039 7.359 13.188 1 94.44 316 ARG B O 1
ATOM 5146 N N . LYS B 1 317 ? 5.133 5.699 14.297 1 94.56 317 LYS B N 1
ATOM 5147 C CA . LYS B 1 317 ? 6.379 5.93 13.57 1 94.56 317 LYS B CA 1
ATOM 5148 C C . LYS B 1 317 ? 6.203 5.648 12.078 1 94.56 317 LYS B C 1
ATOM 5150 O O . LYS B 1 317 ? 6.652 6.43 11.234 1 94.56 317 LYS B O 1
ATOM 5155 N N . GLU B 1 318 ? 5.586 4.57 11.789 1 96 318 GLU B N 1
ATOM 5156 C CA . GLU B 1 318 ? 5.363 4.203 10.391 1 96 318 GLU B CA 1
ATOM 5157 C C . GLU B 1 318 ? 4.438 5.199 9.703 1 96 318 GLU B C 1
ATOM 5159 O O . GLU B 1 318 ? 4.688 5.598 8.562 1 96 318 GLU B O 1
ATOM 5164 N N . ALA B 1 319 ? 3.377 5.59 10.422 1 96.75 319 ALA B N 1
ATOM 5165 C CA . ALA B 1 319 ? 2.447 6.566 9.859 1 96.75 319 ALA B CA 1
ATOM 5166 C C . ALA B 1 319 ? 3.156 7.879 9.539 1 96.75 319 ALA B C 1
ATOM 5168 O O . ALA B 1 319 ? 2.969 8.445 8.461 1 96.75 319 ALA B O 1
ATOM 5169 N N . GLN B 1 320 ? 4.012 8.359 10.453 1 96.62 320 GLN B N 1
ATOM 5170 C CA . GLN B 1 320 ? 4.766 9.586 10.219 1 96.62 320 GLN B CA 1
ATOM 5171 C C . GLN B 1 320 ? 5.676 9.453 9 1 96.62 320 GLN B C 1
ATOM 5173 O O . GLN B 1 320 ? 5.758 10.359 8.172 1 96.62 320 GLN B O 1
ATOM 5178 N N . GLY B 1 321 ? 6.379 8.281 8.945 1 96.12 321 GLY B N 1
ATOM 5179 C CA . GLY B 1 321 ? 7.27 8.039 7.82 1 96.12 321 GLY B CA 1
ATOM 5180 C C . GLY B 1 321 ? 6.555 8.016 6.48 1 96.12 321 GLY B C 1
ATOM 5181 O O . GLY B 1 321 ? 7.012 8.625 5.516 1 96.12 321 GLY B O 1
ATOM 5182 N N . LEU B 1 322 ? 5.445 7.359 6.41 1 97.44 322 LEU B N 1
ATOM 5183 C CA . LEU B 1 322 ? 4.672 7.246 5.18 1 97.44 322 LEU B CA 1
ATOM 5184 C C . LEU B 1 322 ? 4.094 8.602 4.777 1 97.44 322 LEU B C 1
ATOM 5186 O O . LEU B 1 322 ? 4.105 8.961 3.598 1 97.44 322 LEU B O 1
ATOM 5190 N N . TYR B 1 323 ? 3.625 9.312 5.777 1 96.88 323 TYR B N 1
ATOM 5191 C CA . TYR B 1 323 ? 3.105 10.648 5.523 1 96.88 323 TYR B CA 1
ATOM 5192 C C . TYR B 1 323 ? 4.184 11.555 4.938 1 96.88 323 TYR B C 1
ATOM 5194 O O . TYR B 1 323 ? 3.936 12.289 3.98 1 96.88 323 TYR B O 1
ATOM 5202 N N . ASP B 1 324 ? 5.324 11.5 5.516 1 97.38 324 ASP B N 1
ATOM 5203 C CA . ASP B 1 324 ? 6.449 12.305 5.047 1 97.38 324 ASP B CA 1
ATOM 5204 C C . ASP B 1 324 ? 6.805 11.969 3.602 1 97.38 324 ASP B C 1
ATOM 5206 O O . ASP B 1 324 ? 6.988 12.867 2.777 1 97.38 324 ASP B O 1
ATOM 5210 N N . LEU B 1 325 ? 6.898 10.695 3.316 1 97.62 325 LEU B N 1
ATOM 5211 C CA . LEU B 1 325 ? 7.258 10.297 1.961 1 97.62 325 LEU B CA 1
ATOM 5212 C C . LEU B 1 325 ? 6.172 10.703 0.969 1 97.62 325 LEU B C 1
ATOM 5214 O O . LEU B 1 325 ? 6.473 11.125 -0.149 1 97.62 325 LEU B O 1
ATOM 5218 N N . PHE B 1 326 ? 4.969 10.578 1.38 1 97.81 326 PHE B N 1
ATOM 5219 C CA . PHE B 1 326 ? 3.859 10.984 0.52 1 97.81 326 PHE B CA 1
ATOM 5220 C C . PHE B 1 326 ? 3.984 12.445 0.124 1 97.81 326 PHE B C 1
ATOM 5222 O O . PHE B 1 326 ? 3.766 12.805 -1.036 1 97.81 326 PHE B O 1
ATOM 5229 N N . LEU B 1 327 ? 4.406 13.289 1.029 1 96.69 327 LEU B N 1
ATOM 5230 C CA . LEU B 1 327 ? 4.461 14.727 0.804 1 96.69 327 LEU B CA 1
ATOM 5231 C C . LEU B 1 327 ? 5.574 15.086 -0.177 1 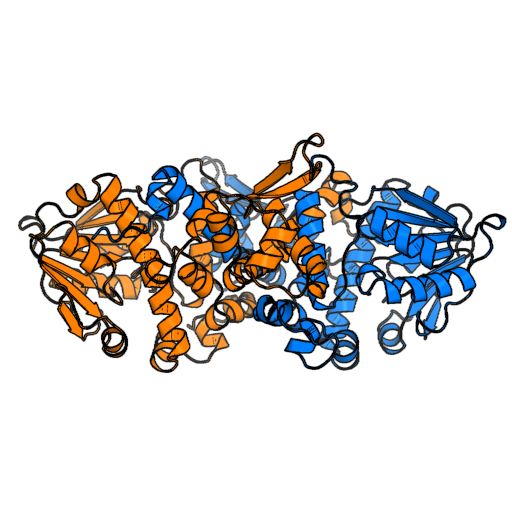96.69 327 LEU B C 1
ATOM 5233 O O . LEU B 1 327 ? 5.617 16.203 -0.695 1 96.69 327 LEU B O 1
ATOM 5237 N N . MET B 1 328 ? 6.41 14.141 -0.478 1 94.31 328 MET B N 1
ATOM 5238 C CA . MET B 1 328 ? 7.445 14.383 -1.478 1 94.31 328 MET B CA 1
ATOM 5239 C C . MET B 1 328 ? 6.828 14.672 -2.842 1 94.31 328 MET B C 1
ATOM 5241 O O . MET B 1 328 ? 7.465 15.281 -3.701 1 94.31 328 MET B O 1
ATOM 5245 N N . VAL B 1 329 ? 5.598 14.234 -2.975 1 95.31 329 VAL B N 1
ATOM 5246 C CA . VAL B 1 329 ? 4.914 14.391 -4.254 1 95.31 329 VAL B CA 1
ATOM 5247 C C . VAL B 1 329 ? 4.836 15.875 -4.621 1 95.31 329 VAL B C 1
ATOM 5249 O O . VAL B 1 329 ? 4.84 16.234 -5.801 1 95.31 329 VAL B O 1
ATOM 5252 N N . ILE B 1 330 ? 4.891 16.812 -3.568 1 93.94 330 ILE B N 1
ATOM 5253 C CA . ILE B 1 330 ? 4.777 18.234 -3.814 1 93.94 330 ILE B CA 1
ATOM 5254 C C . ILE B 1 330 ? 6.004 18.953 -3.262 1 93.94 330 ILE B C 1
ATOM 5256 O O . ILE B 1 330 ? 5.949 20.156 -2.951 1 93.94 330 ILE B O 1
ATOM 5260 N N . GLU B 1 331 ? 7.09 18.234 -2.977 1 91.38 331 GLU B N 1
ATOM 5261 C CA . GLU B 1 331 ? 8.352 18.75 -2.443 1 91.38 331 GLU B CA 1
ATOM 5262 C C . GLU B 1 331 ? 8.164 19.312 -1.034 1 91.38 331 GLU B C 1
ATOM 5264 O O . GLU B 1 331 ? 8.891 20.203 -0.62 1 91.38 331 GLU B O 1
ATOM 5269 N N . GLY B 1 332 ? 7.121 18.844 -0.407 1 94.19 332 GLY B N 1
ATOM 5270 C CA . GLY B 1 332 ? 6.957 19.125 1.011 1 94.19 332 GLY B CA 1
ATOM 5271 C C . GLY B 1 332 ? 7.625 18.094 1.901 1 94.19 332 GLY B C 1
ATOM 5272 O O . GLY B 1 332 ? 8.547 17.391 1.471 1 94.19 332 GLY B O 1
ATOM 5273 N N . GLY B 1 333 ? 7.223 18.141 3.225 1 95.31 333 GLY B N 1
ATOM 5274 C CA . GLY B 1 333 ? 7.785 17.141 4.105 1 95.31 333 GLY B CA 1
ATOM 5275 C C . GLY B 1 333 ? 7.551 17.422 5.574 1 95.31 333 GLY B C 1
ATOM 5276 O O . GLY B 1 333 ? 7.211 18.547 5.945 1 95.31 333 GLY B O 1
ATOM 5277 N N . GLU B 1 334 ? 7.605 16.344 6.301 1 96.69 334 GLU B N 1
ATOM 5278 C CA . GLU B 1 334 ? 7.621 16.453 7.758 1 96.69 334 GLU B CA 1
ATOM 5279 C C . GLU B 1 334 ? 9.047 16.609 8.281 1 96.69 334 GLU B C 1
ATOM 5281 O O . GLU B 1 334 ? 10.008 16.266 7.602 1 96.69 334 GLU B O 1
ATOM 5286 N N . ARG B 1 335 ? 9.141 17.156 9.477 1 97.12 335 ARG B N 1
ATOM 5287 C CA . ARG B 1 335 ? 10.461 17.578 9.938 1 97.12 335 ARG B CA 1
ATOM 5288 C C . ARG B 1 335 ? 10.727 17.078 11.359 1 97.12 335 ARG B C 1
ATOM 5290 O O . ARG B 1 335 ? 9.797 16.984 12.164 1 97.12 335 ARG B O 1
ATOM 5297 N N . GLU B 1 336 ? 11.977 16.719 11.586 1 95.56 336 GLU B N 1
ATOM 5298 C CA . GLU B 1 336 ? 12.43 16.453 12.953 1 95.56 336 GLU B CA 1
ATOM 5299 C C . GLU B 1 336 ? 12.602 17.75 13.727 1 95.56 336 GLU B C 1
ATOM 5301 O O . GLU B 1 336 ? 12.594 18.844 13.148 1 95.56 336 GLU B O 1
ATOM 5306 N N . GLU B 1 337 ? 12.734 17.641 15.016 1 96.94 337 GLU B N 1
ATOM 5307 C CA . GLU B 1 337 ? 12.781 18.828 15.883 1 96.94 337 GLU B CA 1
ATOM 5308 C C . GLU B 1 337 ? 13.953 19.734 15.508 1 96.94 337 GLU B C 1
ATOM 5310 O O . GLU B 1 337 ? 13.805 20.953 15.477 1 96.94 337 GLU B O 1
ATOM 5315 N N . ASP B 1 338 ? 15.094 19.141 15.172 1 96 338 ASP B N 1
ATOM 5316 C CA . ASP B 1 338 ? 16.266 19.953 14.844 1 96 338 ASP B CA 1
ATOM 5317 C C . ASP B 1 338 ? 16.047 20.734 13.547 1 96 338 ASP B C 1
ATOM 5319 O O . ASP B 1 338 ? 16.531 21.859 13.406 1 96 338 ASP B O 1
ATOM 5323 N N . GLU B 1 339 ? 15.344 20.156 12.625 1 96.38 339 GLU B N 1
ATOM 5324 C CA . GLU B 1 339 ? 15.023 20.844 11.375 1 96.38 339 GLU B CA 1
ATOM 5325 C C . GLU B 1 339 ? 14.047 21.984 11.609 1 96.38 339 GLU B C 1
ATOM 5327 O O . GLU B 1 339 ? 14.195 23.062 11.031 1 96.38 339 GLU B O 1
ATOM 5332 N N . TRP B 1 340 ? 13.047 21.781 12.484 1 97.88 340 TRP B N 1
ATOM 5333 C CA . TRP B 1 340 ? 12.125 22.828 12.875 1 97.88 340 TRP B CA 1
ATOM 5334 C C . TRP B 1 340 ? 12.875 23.984 13.531 1 97.88 340 TRP B C 1
ATOM 5336 O O . TRP B 1 340 ? 12.648 25.156 13.195 1 97.88 340 TRP B O 1
ATOM 5346 N N . GLU B 1 341 ? 13.719 23.625 14.438 1 97.94 341 GLU B N 1
ATOM 5347 C CA . GLU B 1 341 ? 14.484 24.641 15.164 1 97.94 341 GLU B CA 1
ATOM 5348 C C . GLU B 1 341 ? 15.273 25.531 14.211 1 97.94 341 GLU B C 1
ATOM 5350 O O . GLU B 1 341 ? 15.305 26.75 14.367 1 97.94 341 GLU B O 1
ATOM 5355 N N . LYS B 1 342 ? 15.891 24.891 13.227 1 97.62 342 LYS B N 1
ATOM 5356 C CA . LYS B 1 342 ? 16.656 25.656 12.234 1 97.62 342 LYS B CA 1
ATOM 5357 C C . LYS B 1 342 ? 15.758 26.641 11.5 1 97.62 342 LYS B C 1
ATOM 5359 O O . LYS B 1 342 ? 16.141 27.797 11.281 1 97.62 342 LYS B O 1
ATOM 5364 N N . ILE B 1 343 ? 14.594 26.203 11.133 1 98.25 343 ILE B N 1
ATOM 5365 C CA . ILE B 1 343 ? 13.648 27.047 10.414 1 98.25 343 ILE B CA 1
ATOM 5366 C C . ILE B 1 343 ? 13.195 28.203 11.312 1 98.25 343 ILE B C 1
ATOM 5368 O O . ILE B 1 343 ? 13.125 29.359 10.875 1 98.25 343 ILE B O 1
ATOM 5372 N N . PHE B 1 344 ? 12.93 27.938 12.602 1 98.5 344 PHE B N 1
ATOM 5373 C CA . PHE B 1 344 ? 12.484 28.953 13.547 1 98.5 344 PHE B CA 1
ATOM 5374 C C . PHE B 1 344 ? 13.562 30.016 13.727 1 98.5 344 PHE B C 1
ATOM 5376 O O . PHE B 1 344 ? 13.273 31.219 13.68 1 98.5 344 PHE B O 1
ATOM 5383 N N . LEU B 1 345 ? 14.75 29.547 13.859 1 98.06 345 LEU B N 1
ATOM 5384 C CA . LEU B 1 345 ? 15.867 30.453 14.086 1 98.06 345 LEU B CA 1
ATOM 5385 C C . LEU B 1 345 ? 16.109 31.328 12.867 1 98.06 345 LEU B C 1
ATOM 5387 O O . LEU B 1 345 ? 16.312 32.531 12.992 1 98.06 345 LEU B O 1
ATOM 5391 N N . GLU B 1 346 ? 16.094 30.734 11.766 1 98.19 346 GLU B N 1
ATOM 5392 C CA . GLU B 1 346 ? 16.312 31.469 10.523 1 98.19 346 GLU B CA 1
ATOM 5393 C C . GLU B 1 346 ? 15.203 32.469 10.273 1 98.19 346 GLU B C 1
ATOM 5395 O O . GLU B 1 346 ? 15.438 33.531 9.68 1 98.19 346 GLU B O 1
ATOM 5400 N N . ALA B 1 347 ? 14.055 32.188 10.727 1 98.5 347 ALA B N 1
ATOM 5401 C CA . ALA B 1 347 ? 12.914 33.094 10.555 1 98.5 347 ALA B CA 1
ATOM 5402 C C . ALA B 1 347 ? 12.945 34.219 11.586 1 98.5 347 ALA B C 1
ATOM 5404 O O . ALA B 1 347 ? 12.156 35.156 11.508 1 98.5 347 ALA B O 1
ATOM 5405 N N . GLY B 1 348 ? 13.812 34.094 12.555 1 97.75 348 GLY B N 1
ATOM 5406 C CA . GLY B 1 348 ? 14.023 35.188 13.508 1 97.75 348 GLY B CA 1
ATOM 5407 C C . GLY B 1 348 ? 13.281 34.969 14.812 1 97.75 348 GLY B C 1
ATOM 5408 O O . GLY B 1 348 ? 13.109 35.906 15.594 1 97.75 348 GLY B O 1
ATOM 5409 N N . PHE B 1 349 ? 12.812 33.812 15.039 1 98.12 349 PHE B N 1
ATOM 5410 C CA . PHE B 1 349 ? 12.133 33.5 16.297 1 98.12 349 PHE B CA 1
ATOM 5411 C C . PHE B 1 349 ? 13.133 33.125 17.391 1 98.12 349 PHE B C 1
ATOM 5413 O O . PHE B 1 349 ? 14.242 32.688 17.078 1 98.12 349 PHE B O 1
ATOM 5420 N N . SER B 1 350 ? 12.758 33.312 18.641 1 92 350 SER B N 1
ATOM 5421 C CA . SER B 1 350 ? 13.711 33.188 19.734 1 92 350 SER B CA 1
ATOM 5422 C C . SER B 1 350 ? 13.422 31.953 20.578 1 92 350 SER B C 1
ATOM 5424 O O . SER B 1 350 ? 14.266 31.531 21.375 1 92 350 SER B O 1
ATOM 5426 N N . GLY B 1 351 ? 12.266 31.391 20.5 1 95.31 351 GLY B N 1
ATOM 5427 C CA . GLY B 1 351 ? 11.914 30.25 21.312 1 95.31 351 GLY B CA 1
ATOM 5428 C C . GLY B 1 351 ? 10.734 29.469 20.766 1 95.31 351 GLY B C 1
ATOM 5429 O O . GLY B 1 351 ? 9.977 29.969 19.938 1 95.31 351 GLY B O 1
ATOM 5430 N N . TYR B 1 352 ? 10.688 28.219 21.219 1 97.19 352 TYR B N 1
ATOM 5431 C CA . TYR B 1 352 ? 9.555 27.375 20.828 1 97.19 352 TYR B CA 1
ATOM 5432 C C . TYR B 1 352 ? 9.289 26.297 21.875 1 97.19 352 TYR B C 1
ATOM 5434 O O . TYR B 1 352 ? 10.133 26.031 22.734 1 97.19 352 TYR B O 1
ATOM 5442 N N . LYS B 1 353 ? 8.117 25.828 21.875 1 95.94 353 LYS B N 1
ATOM 5443 C CA . LYS B 1 353 ? 7.652 24.719 22.703 1 95.94 353 LYS B CA 1
ATOM 5444 C C . LYS B 1 353 ? 6.906 23.688 21.859 1 95.94 353 LYS B C 1
ATOM 5446 O O . LYS B 1 353 ? 6.07 24.047 21.031 1 95.94 353 LYS B O 1
ATOM 5451 N N . ILE B 1 354 ? 7.246 22.359 22 1 96.38 354 ILE B N 1
ATOM 5452 C CA . ILE B 1 354 ? 6.566 21.297 21.266 1 96.38 354 ILE B CA 1
ATOM 5453 C C . ILE B 1 354 ? 5.734 20.469 22.25 1 96.38 354 ILE B C 1
ATOM 5455 O O . ILE B 1 354 ? 6.238 20.016 23.281 1 96.38 354 ILE B O 1
ATOM 5459 N N . ILE B 1 355 ? 4.516 20.266 21.969 1 93.56 355 ILE B N 1
ATOM 5460 C CA . ILE B 1 355 ? 3.576 19.469 22.75 1 93.56 355 ILE B CA 1
ATOM 5461 C C . ILE B 1 355 ? 3.08 18.297 21.922 1 93.56 355 ILE B C 1
ATOM 5463 O O . ILE B 1 355 ? 2.121 18.422 21.156 1 93.56 355 ILE B O 1
ATOM 5467 N N . PRO B 1 356 ? 3.643 17.078 22.016 1 92 356 PRO B N 1
ATOM 5468 C CA . PRO B 1 356 ? 3.309 15.922 21.203 1 92 356 PRO B CA 1
ATOM 5469 C C . PRO B 1 356 ? 2.062 15.188 21.688 1 92 356 PRO B C 1
ATOM 5471 O O . PRO B 1 356 ? 2.154 14.039 22.141 1 92 356 PRO B O 1
ATOM 5474 N N . VAL B 1 357 ? 0.819 15.734 21.453 1 87.69 357 VAL B N 1
ATOM 5475 C CA . VAL B 1 357 ? -0.375 15.203 22.109 1 87.69 357 VAL B CA 1
ATOM 5476 C C . VAL B 1 357 ? -1.417 14.836 2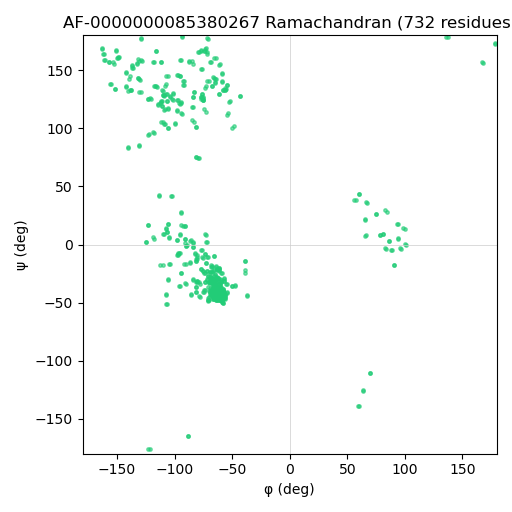1.047 1 87.69 357 VAL B C 1
ATOM 5478 O O . VAL B 1 357 ? -2.512 14.383 21.375 1 87.69 357 VAL B O 1
ATOM 5481 N N . LEU B 1 358 ? -1.133 14.977 19.797 1 91.12 358 LEU B N 1
ATOM 5482 C CA . LEU B 1 358 ? -2.129 14.75 18.75 1 91.12 358 LEU B CA 1
ATOM 5483 C C . LEU B 1 358 ? -1.76 13.539 17.906 1 91.12 358 LEU B C 1
ATOM 5485 O O . LEU B 1 358 ? -1.883 13.57 16.672 1 91.12 358 LEU B O 1
ATOM 5489 N N . GLY B 1 359 ? -1.286 12.469 18.594 1 92.12 359 GLY B N 1
ATOM 5490 C CA . GLY B 1 359 ? -0.927 11.266 17.859 1 92.12 359 GLY B CA 1
ATOM 5491 C C . GLY B 1 359 ? 0.316 11.438 17 1 92.12 359 GLY B C 1
ATOM 5492 O O . GLY B 1 359 ? 1.402 11.695 17.531 1 92.12 359 GLY B O 1
ATOM 5493 N N . ILE B 1 360 ? 0.068 11.438 15.703 1 94.69 360 ILE B N 1
ATOM 5494 C CA . ILE B 1 360 ? 1.218 11.539 14.812 1 94.69 360 ILE B CA 1
ATOM 5495 C C . ILE B 1 360 ? 1.606 13.008 14.633 1 94.69 360 ILE B C 1
ATOM 5497 O O . ILE B 1 360 ? 2.643 13.312 14.039 1 94.69 360 ILE B O 1
ATOM 5501 N N . ARG B 1 361 ? 0.848 13.93 15.25 1 95.62 361 ARG B N 1
ATOM 5502 C CA . ARG B 1 361 ? 1.109 15.367 15.148 1 95.62 361 ARG B CA 1
ATOM 5503 C C . ARG B 1 361 ? 1.465 15.953 16.5 1 95.62 361 ARG B C 1
ATOM 5505 O O . ARG B 1 361 ? 1.298 15.297 17.531 1 95.62 361 ARG B O 1
ATOM 5512 N N . SER B 1 362 ? 1.948 17.094 16.453 1 95.69 362 SER B N 1
ATOM 5513 C CA . SER B 1 362 ? 2.283 17.906 17.609 1 95.69 362 SER B CA 1
ATOM 5514 C C . SER B 1 362 ? 1.756 19.328 17.469 1 95.69 362 SER B C 1
ATOM 5516 O O . SER B 1 362 ? 1.443 19.766 16.359 1 95.69 362 SER B O 1
ATOM 5518 N N . ILE B 1 363 ? 1.569 19.922 18.609 1 95.69 363 ILE B N 1
ATOM 5519 C CA . ILE B 1 363 ? 1.39 21.375 18.656 1 95.69 363 ILE B CA 1
ATOM 5520 C C . ILE B 1 363 ? 2.729 22.047 18.938 1 95.69 363 ILE B C 1
ATOM 5522 O O . ILE B 1 363 ? 3.428 21.688 19.875 1 95.69 363 ILE B O 1
ATOM 5526 N N . ILE B 1 364 ? 3.115 22.906 18.062 1 97.5 364 ILE B N 1
ATOM 5527 C CA . ILE B 1 364 ? 4.336 23.688 18.234 1 97.5 364 ILE B CA 1
ATOM 5528 C C . ILE B 1 364 ? 3.99 25.156 18.469 1 97.5 364 ILE B C 1
ATOM 5530 O O . ILE B 1 364 ? 3.33 25.781 17.625 1 97.5 364 ILE B O 1
ATOM 5534 N N . GLU B 1 365 ? 4.348 25.703 19.562 1 97.12 365 GLU B N 1
ATOM 5535 C CA . GLU B 1 365 ? 4.262 27.141 19.797 1 97.12 365 GLU B CA 1
ATOM 5536 C C . GLU B 1 365 ? 5.605 27.812 19.562 1 97.12 365 GLU B C 1
ATOM 5538 O O . GLU B 1 365 ? 6.629 27.391 20.109 1 97.12 365 GLU B O 1
ATOM 5543 N N . VAL B 1 366 ? 5.539 28.75 18.719 1 98.19 366 VAL B N 1
ATOM 5544 C CA . VAL B 1 366 ? 6.754 29.484 18.391 1 98.19 366 VAL B CA 1
ATOM 5545 C C . VAL B 1 366 ? 6.613 30.938 18.828 1 98.19 366 VAL B C 1
ATOM 5547 O O . VAL B 1 366 ? 5.578 31.578 18.594 1 98.19 366 VAL B O 1
ATOM 5550 N N . TYR B 1 367 ? 7.699 31.469 19.438 1 97.06 367 TYR B N 1
ATOM 5551 C CA . TYR B 1 367 ? 7.621 32.781 20.047 1 97.06 367 TYR B CA 1
ATOM 5552 C C . TYR B 1 367 ? 8.578 33.75 19.375 1 97.06 367 TYR B C 1
ATOM 5554 O O . TYR B 1 367 ? 9.711 33.406 19.047 1 97.06 367 TYR B O 1
ATOM 5562 N N . PRO B 1 368 ? 8.086 34.969 19.125 1 95.69 368 PRO B N 1
ATOM 5563 C CA . PRO B 1 368 ? 8.93 35.938 18.438 1 95.69 368 PRO B CA 1
ATOM 5564 C C . PRO B 1 368 ? 10.094 36.438 19.312 1 95.69 368 PRO B C 1
ATOM 5566 O O . PRO B 1 368 ? 10.023 36.375 20.531 1 95.69 368 PRO B O 1
#

Sequence (736 aa):
MAMTGDIYKLMTTEDMLQGHAELCIHAYGFVKSMALKCAIELGIPGAIHSNGGGATLGELASRIALPPSRLPRLRRLMRVLTVSSVFSIHYRQPDSADGGAAVYGLTRASRLLVGDETSPGLSHLVSLMLDPNLAAPFSGMSSWFMDERPRSIFEMHHGEDIWGVAARDVALSRSVGDGMDCDSRFVMEVLLREGLGREVFSGVGSLVDVGGGTGAVARGIAAAFPNVECSVLELPHVIAEAPADGDVRFVAGDMFEYIPPADAVLLKSVMHDWRDDECVKILQKCKEAIPSKDAGGKVIIINMVVGLGTSQDNNRKEAQGLYDLFLMVIEGGEREEDEWEKIFLEAGFSGYKIIPVLGIRSIIEVYPMAMTGDIYKLMTTEDMLQGHAELCIHAYGFVKSMALKCAIELGIPGAIHSNGGGATLGELASRIALPPSRLPRLRRLMRVLTVSSVFSIHYRQPDSADGGAAVYGLTRASRLLVGDETSPGLSHLVSLMLDPNLAAPFSGMSSWFMDERPRSIFEMHHGEDIWGVAARDVALSRSVGDGMDCDSRFVMEVLLREGLGREVFSGVGSLVDVGGGTGAVARGIAAAFPNVECSVLELPHVIAEAPADGDVRFVAGDMFEYIPPADAVLLKSVMHDWRDDECVKILQKCKEAIPSKDAGGKVIIINMVVGLGTSQDNNRKEAQGLYDLFLMVIEGGEREEDEWEKIFLEAGFSGYKIIPVLGIRSIIEVYP

pLDDT: mean 91.55, std 9.6, range [26.62, 98.75]

Radius of gyration: 28.18 Å; Cα contacts (8 Å, |Δi|>4): 1405; chains: 2; bounding box: 64×88×58 Å

Secondary structure (DSSP, 8-state):
---S-HHHHTS-HHHHHHHHHHHHHHHTHHHHHHHHHHHHHHTHHHHHHHTTTEEEHHHHHHHTT--GGGHHHHHHHHHHHHHTTSEEEEE--TTSTTTT-EEEEE-HHHHTT---SS--TTHHHHHHHT-HHHHGGGGGHHHHHH--SS--HHHHHHSS-HHHHHHH-HHHHHHHHHHHHHHHHHHHHHHHHTTHHHHHHTT--EEEEET-TTSHHHHHHHHH-TTSEEEEEE-HHHHTTS-S-SSPEEEE--TTT-----SEEEEES-GGGS-HHHHHHHHHHHHHHS--GGGT-EEEEEE-BTTTT-TT-HHHHHHHHHHHHHHGGGT---B-HHHHHHHHHHTT--EEEEEEEETTEEEEEEE-/---S-HHHHTS-HHHHHHHHHHHHHHHTHHHHHHHHHHHHHHTHHHHHHHTTTEEEHHHHHHHTT--GGGHHHHHHHHHHHHHTTSEEEEE--TTSTTTT-EEEEE-HHHHTT---SS--TTHHHHHHHT-HHHHGGGGGHHHHHH--SS--HHHHHHSS-HHHHHHH-HHHHHHHHHHHHHHHHHHHHHHHHTTHHHHHHTT-SEEEEET-TTSHHHHHHHHH-TTSEEEEEE-HHHHTTS-S-SSPEEEE--TTT-----SEEEEES-GGGS-HHHHHHHHHHHHHHS--GGGT-EEEEEE-BTTTT-TT-HHHHHHHHHHHHHHGGGT---B-HHHHHHHHHHTT--EEEEEEEETTEEEEEEE-

Organism: Lolium multiflorum (NCBI:txid4521)

Foldseek 3Di:
DDPDDPVCVVDDPVRVVVVVVVVCCVVCVVVLLVLVLVCLVLCQLQQCVVVVFKDFLVSSCVSSVPDPVCSVVSVVSVVSCCVVPQWDWDFADQVDPRHRTIIIGGDPNSNQCHDDPVQRRQSLLSCLLSPCLLPVLVVCVVVVVVDPDPFFSSCVVPVDAPVVVLLVDVVNVVSVLVNVLNVLLLLLVQCVVVCVLCVVCPPWQEEEEEQCQLCNNQQSNCVSPVSYQYEYEDAPSSPVVHDPDDRYHYDHDDLLPADAATQEYEYEPNQQLDDLVSSLSSVLRRVVRHDAVVSNHKYKYKFAAQPPLCVPPPVLNVVQVVVQVSSSNNPGGHHHPVSVVVSLVSSPFDDKDWANRRRRIIIMITGD/DDPDDPVCVVDDPVRVVVVVVVVCCVVCVVVLLVLVLVCLVLCQLQQCVVVVFKDFLVSSCVSSVPDPVCSVVSVVSVVSCCVVPQWDWDAADQVDPRHRTIIIGGDPNSNQCHDDPVQRRQSLLSCLLSPCLLPVLVVCVVVVVVDPDPFFSSCVVPVDAPVVVLLVDVVNVVSVLVNVLNVLLLLLVQCVVVCVLCVVCPPWQEEEEEQCQLCNNQQSNCVSPVSYQYEYEDAPSSPVVHDPDDRYHYDHDDLLPADAATQEYEYEPNQQLDDLVVSLSSVLRRVVRHDAVVSNHKYKYKFAAQPPPCVPPPVLNVVQVVVQVSSSNNPGGHHHPVSVVVSLVSSPFDDKDWANRRRRIIIMITGD

Solvent-accessible surface area (backbone atoms only — not comparable to full-atom values): 37406 Å² total; per-residue (Å²): 130,79,84,66,45,77,60,58,76,77,45,54,69,66,46,49,36,52,11,50,27,49,38,45,45,45,50,41,16,35,54,51,19,39,49,51,51,29,39,57,74,55,38,45,48,40,43,23,51,76,46,79,44,41,29,34,68,69,55,46,35,59,70,54,66,50,61,76,92,40,48,70,58,50,52,48,52,50,48,32,36,33,64,68,60,44,26,39,74,46,62,42,59,62,92,42,97,63,39,61,40,56,30,34,30,66,31,59,37,33,48,43,39,32,47,48,94,90,32,45,36,39,43,45,30,50,48,40,67,58,28,61,84,64,47,56,28,48,79,46,45,49,62,48,68,71,44,83,68,96,66,29,37,34,22,71,64,69,73,45,50,67,68,64,49,30,75,71,32,62,69,53,35,48,37,52,49,49,11,50,39,28,51,31,45,52,51,46,50,56,36,56,70,72,51,48,42,58,68,74,51,55,91,43,51,25,34,32,25,44,62,35,64,66,28,46,49,41,46,50,46,32,70,77,35,72,73,28,49,32,28,27,35,25,45,60,76,51,51,72,72,25,71,89,72,74,87,57,46,77,41,75,43,47,62,83,76,52,49,78,73,27,34,24,40,35,33,59,71,44,62,38,59,37,42,68,72,54,41,23,49,37,45,36,34,48,53,73,18,26,49,51,42,94,73,60,9,32,38,40,32,39,39,48,34,53,83,49,58,22,83,91,32,66,55,34,46,35,22,44,33,45,51,28,55,55,31,38,38,62,46,20,34,64,36,38,64,69,57,49,49,51,38,40,48,72,33,62,35,74,46,72,48,78,46,57,76,57,36,57,25,20,43,32,41,36,26,75,132,80,85,64,44,76,61,59,76,77,45,53,71,66,46,48,36,52,12,50,27,49,38,45,44,46,51,40,16,35,54,53,18,40,49,52,50,27,38,58,74,55,38,46,46,41,44,24,50,76,48,79,43,41,28,36,67,69,54,45,33,58,70,54,67,50,59,75,89,40,48,69,59,50,52,50,50,50,46,33,36,33,63,68,60,43,26,37,72,45,62,42,57,63,92,41,97,64,39,60,40,57,30,35,30,66,31,62,36,33,46,44,40,31,47,49,96,90,33,44,36,40,43,44,30,50,49,40,69,59,27,61,84,66,47,55,28,47,81,45,45,48,61,48,67,71,45,85,66,96,65,30,38,34,22,72,65,68,73,45,51,68,68,62,47,30,75,71,32,63,69,55,35,48,38,50,50,49,11,51,41,28,50,31,47,52,52,48,52,56,34,55,69,74,50,50,42,56,67,73,51,54,90,42,51,25,34,30,24,45,62,37,65,66,29,47,48,42,47,51,47,33,68,77,36,72,74,27,49,32,27,26,34,26,47,59,76,52,52,72,71,26,71,90,71,75,86,55,44,78,42,73,43,48,62,85,78,53,49,76,74,25,36,25,40,36,33,61,73,42,62,38,58,38,42,66,72,53,40,24,50,37,44,37,35,48,51,73,19,26,49,51,41,91,76,61,11,32,38,39,33,38,40,48,33,51,83,50,58,21,84,92,33,64,55,35,47,34,23,43,32,45,52,26,54,54,30,39,37,62,46,20,33,65,37,38,64,70,57,47,49,51,38,40,46,72,33,63,35,74,46,71,49,79,46,59,76,58,36,58,26,20,42,32,40,36,26,77